Protein 4QI3 (pdb70)

Sequence (414 aa):
NNVPNTFTDPDSGITFNTWGLDEDSPQTQGGFTFGVALPSDALTTDASEFIGYLKCARNDESGWCGISLGGPMTNSLLITAWPHEDTVYTSLRFATGYAMMPDVYEGDAEITQVSSSVNSTHFSLIFRCKNCLQWSHGGSSGGASTSGGVLVLGWVQAFDDPGNPTCPEQITLQQHDNGMGIWGAQLNTDAASPSYTDWAAQATKTVTNNVPNTFTDPDSGITFNTWGLDEDSPQTQGGFTFGVALPSDALTTDASEFIGYLKCARNDESGWCGISLGGPMTNSLLITAWPHEDTVYTSLRFATGYAMMPDVYEGDAEITQVSSSVNSTHFSLIFRCKNCLQWSHGGSSGGASTSGGVLVLGWVQAFDDPGNPTCPEQQITLQQHDNGMGIWGAQLNTDAASPSYTDWAAQATKTVT

InterPro domains:
  IPR000172 Glucose-methanol-choline oxidoreductase, N-terminal [PF00732] (330-553)
  IPR000172 Glucose-methanol-choline oxidoreductase, N-terminal [PS00623] (332-355)
  IPR000254 Cellulose-binding domain [PF00734] (796-824)
  IPR000254 Cellulose-binding domain [PS00562] (800-827)
  IPR000254 Cellulose-binding domain [PS51164] (792-828)
  IPR000254 Cellulose-binding domain [SM00236] (795-828)
  IPR003953 FAD-dependent oxidoreductase 2, FAD-binding domain [PF00890] (252-292)
  IPR007867 Glucose-methanol-choline oxidoreductase, C-terminal [PF05199] (646-778)
  IPR015920 Cellobiose dehydrogenase-like, cytochrome domain [PF16010] (29-218)
  IPR015920 Cellobiose dehydrogenase-like, cytochrome domain [cd09630] (28-208)
  IPR035971 Cellulose-binding domain superfamily [SSF57180] (794-828)
  IPR036188 FAD/NAD(P)-binding domain superfamily [G3DSA:3.50.50.60] (251-782)
  IPR036188 FAD/NAD(P)-binding domain superfamily [SSF51905] (250-787)
  IPR053208 GMC Oxidoreductase Cellobiose Dehydrogenase [PTHR47190] (37-796)

Foldseek 3Di:
DQQWDWDQDVPLRAIWTKDWDDCVDPQFHLIKMKTWAFAQCQQAFFGQKIKMKIKAWADQQFKKKKKFQQFDLALTWMWIWTDDDFDIDIFTFHDNDDDDTAGFPDDWAKFFLDKGDDRTIIMTIIMTGRRAWGDGPNRTDGAGSNVQKTWMKMAMAHHHWPPNLDRNDTHDDPGDGHMGIHIRGHDSSRHDNCRVVSNVSRDGHRD/DQQWDWDAPVVLRDIWTKDWFDCPGPFFHLIKMKTWAFAQCQQAFPGQKIKMKIKFWQAQNFKKKKKFQQADLALTWMWIWTDDDFDIDIFTFHDNDDDDTAGFPDDKAKFFLDKGDDRTMIMTIIMIGRRAWGAGPRRTDGAGSNVQKTWMKMAMAHHHWQPNLDRNDTHDDDGDGGMGIHIRGHDNSRHDNCRVVSNVSRPGHRD

Nearest PDB structures (foldseek):
  4qi3-assembly1_A  TM=1.005E+00  e=3.972E-44  Thermothelomyces myriococcoides
  4qi6-assembly1_A  TM=9.965E-01  e=4.370E-38  Thermothelomyces myriococcoides
  4qi7-assembly1_A  TM=9.723E-01  e=1.217E-30  Neurospora crassa OR74A
  4qi7-assembly2_B  TM=9.683E-01  e=1.280E-28  Neurospora crassa OR74A
  6jt6-assembly1_A  TM=8.487E-01  e=1.312E-15  Coprinopsis cinerea

CATH classification: 2.60.40.1210

Structure (mmCIF, N/CA/C/O backbone):
data_4QI3
#
_entry.id   4QI3
#
_cell.length_a   49.405
_cell.length_b   56.357
_cell.length_c   73.005
_cell.angle_alpha   90.00
_cell.angle_beta   104.56
_cell.angle_gamma   90.00
#
_symmetry.space_group_name_H-M   'P 1 21 1'
#
loop_
_entity.id
_entity.type
_entity.pdbx_description
1 polymer 'Cellobiose dehydrogenase'
2 non-polymer 'PROTOPORPHYRIN IX CONTAINING FE'
3 non-polymer 2-acetamido-2-deoxy-beta-D-glucopyranose
4 non-polymer alpha-D-mannopyranose
5 non-polymer 'MAGNESIUM ION'
6 water water
#
loop_
_atom_site.group_PDB
_atom_site.id
_atom_site.type_symbol
_atom_site.label_atom_id
_atom_site.label_alt_id
_atom_site.label_comp_id
_atom_site.label_asym_id
_atom_site.label_entity_id
_atom_site.label_seq_id
_atom_site.pdbx_PDB_ins_code
_atom_site.Cartn_x
_atom_site.Cartn_y
_atom_site.Cartn_z
_atom_site.occupancy
_atom_site.B_iso_or_equiv
_atom_site.auth_seq_id
_atom_site.auth_comp_id
_atom_site.auth_asym_id
_atom_site.auth_atom_id
_atom_site.pdbx_PDB_model_num
ATOM 9 N N . ASN A 1 2 ? 11.647 39.859 10.095 1.00 21.79 2 ASN A N 1
ATOM 10 C CA . ASN A 1 2 ? 13.092 39.962 10.282 1.00 21.56 2 ASN A CA 1
ATOM 11 C C . ASN A 1 2 ? 13.457 39.475 11.673 1.00 20.80 2 ASN A C 1
ATOM 12 O O . ASN A 1 2 ? 12.717 39.745 12.617 1.00 20.28 2 ASN A O 1
ATOM 17 N N . ASN A 1 3 ? 14.561 38.734 11.807 1.00 20.68 3 ASN A N 1
ATOM 18 C CA . ASN A 1 3 ? 15.022 38.320 13.134 1.00 21.06 3 ASN A CA 1
ATOM 19 C C . ASN A 1 3 ? 15.918 39.420 13.725 1.00 22.11 3 ASN A C 1
ATOM 20 O O . ASN A 1 3 ? 15.804 39.762 14.901 1.00 21.13 3 ASN A O 1
ATOM 25 N N . VAL A 1 4 ? 16.784 39.995 12.892 1.00 22.59 4 VAL A N 1
ATOM 26 C CA . VAL A 1 4 ? 17.645 41.103 13.310 1.00 23.25 4 VAL A CA 1
ATOM 27 C C . VAL A 1 4 ? 16.765 42.340 13.428 1.00 21.82 4 VAL A C 1
ATOM 28 O O . VAL A 1 4 ? 16.057 42.697 12.471 1.00 23.65 4 VAL A O 1
ATOM 32 N N . PRO A 1 5 ? 16.785 42.999 14.602 1.00 20.00 5 PRO A N 1
ATOM 33 C CA . PRO A 1 5 ? 15.830 44.078 14.870 1.00 20.70 5 PRO A CA 1
ATOM 34 C C . PRO A 1 5 ? 16.121 45.362 14.112 1.00 21.07 5 PRO A C 1
ATOM 35 O O . PRO A 1 5 ? 17.277 45.694 13.846 1.00 23.13 5 PRO A O 1
ATOM 39 N N . ASN A 1 6 ? 15.069 46.087 13.783 1.00 21.03 6 ASN A N 1
ATOM 40 C CA . ASN A 1 6 ? 15.226 47.482 13.412 1.00 21.64 6 ASN A CA 1
ATOM 41 C C . ASN A 1 6 ? 15.137 48.311 14.688 1.00 21.87 6 ASN A C 1
ATOM 42 O O . ASN A 1 6 ? 14.818 47.770 15.747 1.00 20.01 6 ASN A O 1
ATOM 47 N N . THR A 1 7 ? 15.475 49.597 14.606 1.00 23.05 7 THR A N 1
ATOM 48 C CA . THR A 1 7 ? 15.334 50.490 15.748 1.00 24.15 7 THR A CA 1
ATOM 49 C C . THR A 1 7 ? 14.476 51.696 15.355 1.00 24.05 7 THR A C 1
ATOM 50 O O . THR A 1 7 ? 14.594 52.256 14.250 1.00 26.42 7 THR A O 1
ATOM 54 N N . PHE A 1 8 ? 13.590 52.069 16.265 1.00 24.29 8 PHE A N 1
ATOM 55 C CA . PHE A 1 8 ? 12.549 53.042 16.002 1.00 26.79 8 PHE A CA 1
ATOM 56 C C . PHE A 1 8 ? 12.372 53.921 17.234 1.00 23.57 8 PHE A C 1
ATOM 57 O O . PHE A 1 8 ? 12.330 53.398 18.332 1.00 23.49 8 PHE A O 1
ATOM 65 N N . THR A 1 9 ? 12.300 55.249 17.077 1.00 23.53 9 THR A N 1
ATOM 66 C CA . THR A 1 9 ? 11.910 56.100 18.202 1.00 21.83 9 THR A CA 1
ATOM 67 C C . THR A 1 9 ? 10.559 56.745 17.949 1.00 20.99 9 THR A C 1
ATOM 68 O O . THR A 1 9 ? 10.385 57.479 16.958 1.00 21.34 9 THR A O 1
ATOM 72 N N . ASP A 1 10 ? 9.591 56.474 18.815 1.00 20.55 10 ASP A N 1
ATOM 73 C CA . ASP A 1 10 ? 8.272 57.079 18.652 1.00 21.68 10 ASP A CA 1
ATOM 74 C C . ASP A 1 10 ? 8.388 58.563 18.988 1.00 21.43 10 ASP A C 1
ATOM 75 O O . ASP A 1 10 ? 8.806 58.897 20.097 1.00 22.49 10 ASP A O 1
ATOM 80 N N . PRO A 1 11 ? 8.006 59.451 18.048 1.00 20.82 11 PRO A N 1
ATOM 81 C CA . PRO A 1 11 ? 8.259 60.880 18.276 1.00 21.01 11 PRO A CA 1
ATOM 82 C C . PRO A 1 11 ? 7.623 61.453 19.535 1.00 23.37 11 PRO A C 1
ATOM 83 O O . PRO A 1 11 ? 8.328 62.133 20.302 1.00 23.52 11 PRO A O 1
ATOM 87 N N . ASP A 1 12 ? 6.340 61.194 19.771 1.00 25.46 12 ASP A N 1
ATOM 88 C CA . ASP A 1 12 ? 5.670 61.868 20.883 1.00 27.75 12 ASP A CA 1
ATOM 89 C C . ASP A 1 12 ? 6.110 61.361 22.253 1.00 25.37 12 ASP A C 1
ATOM 90 O O . ASP A 1 12 ? 6.323 62.148 23.166 1.00 27.35 12 ASP A O 1
ATOM 95 N N . SER A 1 13 ? 6.243 60.049 22.396 1.00 24.01 13 SER A N 1
ATOM 96 C CA . SER A 1 13 ? 6.662 59.494 23.679 1.00 22.37 13 SER A CA 1
ATOM 97 C C . SER A 1 13 ? 8.172 59.574 23.881 1.00 23.19 13 SER A C 1
ATOM 98 O O . SER A 1 13 ? 8.661 59.566 25.022 1.00 25.81 13 SER A O 1
ATOM 101 N N . GLY A 1 14 ? 8.915 59.620 22.784 1.00 21.89 14 GLY A N 1
ATOM 102 C CA . GLY A 1 14 ? 10.362 59.533 22.847 1.00 21.44 14 GLY A CA 1
ATOM 103 C C . GLY A 1 14 ? 10.877 58.127 23.172 1.00 20.47 14 GLY A C 1
ATOM 104 O O . GLY A 1 14 ? 12.058 57.966 23.482 1.00 23.36 14 GLY A O 1
ATOM 105 N N . ILE A 1 15 ? 10.016 57.103 23.063 1.00 19.66 15 ILE A N 1
ATOM 106 C CA . ILE A 1 15 ? 10.394 55.756 23.493 1.00 19.20 15 ILE A CA 1
ATOM 107 C C . ILE A 1 15 ? 11.080 55.084 22.313 1.00 20.20 15 ILE A C 1
ATOM 108 O O . ILE A 1 15 ? 10.612 55.168 21.187 1.00 21.78 15 ILE A O 1
ATOM 113 N N . THR A 1 16 ? 12.218 54.448 22.568 1.00 20.67 16 THR A N 1
ATOM 114 C CA . THR A 1 16 ? 12.948 53.747 21.523 1.00 20.79 16 THR A CA 1
ATOM 115 C C . THR A 1 16 ? 12.697 52.251 21.636 1.00 19.21 16 THR A C 1
ATOM 116 O O . THR A 1 16 ? 12.802 51.674 22.733 1.00 21.28 16 THR A O 1
ATOM 120 N N . PHE A 1 17 ? 12.341 51.638 20.508 1.00 17.95 17 PHE A N 1
ATOM 121 C CA . PHE A 1 17 ? 12.040 50.212 20.448 1.00 17.55 17 PHE A CA 1
ATOM 122 C C . PHE A 1 17 ? 12.995 49.464 19.522 1.00 18.10 17 PHE A C 1
ATOM 123 O O . PHE A 1 17 ? 13.436 50.020 18.511 1.00 19.98 17 PHE A O 1
ATOM 131 N N . ASN A 1 18 ? 13.247 48.185 19.811 1.00 17.56 18 ASN A N 1
ATOM 132 C CA . ASN A 1 18 ? 13.664 47.239 18.768 1.00 17.16 18 ASN A CA 1
ATOM 133 C C . ASN A 1 18 ? 12.372 46.771 18.114 1.00 17.36 18 ASN A C 1
ATOM 134 O O . ASN A 1 18 ? 11.405 46.495 18.824 1.00 17.90 18 ASN A O 1
ATOM 139 N N . THR A 1 19 ? 12.333 46.672 16.783 1.00 16.81 19 THR A N 1
ATOM 140 C CA . THR A 1 19 ? 11.115 46.237 16.095 1.00 16.07 19 THR A CA 1
ATOM 141 C C . THR A 1 19 ? 11.370 45.131 15.066 1.00 16.98 19 THR A C 1
ATOM 142 O O . THR A 1 19 ? 12.482 44.984 14.538 1.00 17.30 19 THR A O 1
ATOM 146 N N . TRP A 1 20 ? 10.327 44.356 14.795 1.00 15.84 20 TRP A N 1
ATOM 147 C CA . TRP A 1 20 ? 10.350 43.336 13.756 1.00 15.27 20 TRP A CA 1
ATOM 148 C C . TRP A 1 20 ? 8.985 43.362 13.117 1.00 17.03 20 TRP A C 1
ATOM 149 O O . TRP A 1 20 ? 7.992 43.741 13.743 1.00 16.65 20 TRP A O 1
ATOM 160 N N . GLY A 1 21 ? 8.923 42.966 11.860 1.00 18.27 21 GLY A N 1
ATOM 161 C CA . GLY A 1 21 ? 7.654 43.000 11.179 1.00 18.21 21 GLY A CA 1
ATOM 162 C C . GLY A 1 21 ? 7.723 42.533 9.753 1.00 18.14 21 GLY A C 1
ATOM 163 O O . GLY A 1 21 ? 8.714 41.946 9.315 1.00 18.84 21 GLY A O 1
ATOM 164 N N . LEU A 1 22 ? 6.630 42.811 9.053 1.00 17.71 22 LEU A N 1
ATOM 165 C CA . LEU A 1 22 ? 6.470 42.505 7.655 1.00 18.87 22 LEU A CA 1
ATOM 166 C C . LEU A 1 22 ? 5.996 43.776 6.960 1.00 20.23 22 LEU A C 1
ATOM 167 O O . LEU A 1 22 ? 5.104 44.466 7.476 1.00 20.47 22 LEU A O 1
ATOM 172 N N . ASP A 1 23 ? 6.576 44.074 5.794 1.00 24.22 23 ASP A N 1
ATOM 173 C CA . ASP A 1 23 ? 6.199 45.249 5.000 1.00 28.42 23 ASP A CA 1
ATOM 174 C C . ASP A 1 23 ? 4.819 45.081 4.381 1.00 29.19 23 ASP A C 1
ATOM 175 O O . ASP A 1 23 ? 4.269 43.988 4.368 1.00 27.43 23 ASP A O 1
ATOM 180 N N . GLU A 1 24 ? 4.288 46.155 3.804 1.00 33.63 24 GLU A N 1
ATOM 181 C CA . GLU A 1 24 ? 3.036 46.065 3.035 1.00 37.12 24 GLU A CA 1
ATOM 182 C C . GLU A 1 24 ? 3.165 45.258 1.734 1.00 37.55 24 GLU A C 1
ATOM 183 O O . GLU A 1 24 ? 2.160 44.874 1.126 1.00 38.57 24 GLU A O 1
ATOM 189 N N . ASP A 1 25 ? 4.391 44.992 1.299 1.00 37.76 25 ASP A N 1
ATOM 190 C CA . ASP A 1 25 ? 4.579 44.176 0.104 1.00 38.91 25 ASP A CA 1
ATOM 191 C C . ASP A 1 25 ? 4.798 42.705 0.444 1.00 36.44 25 ASP A C 1
ATOM 192 O O . ASP A 1 25 ? 4.957 41.868 -0.452 1.00 36.53 25 ASP A O 1
ATOM 197 N N . SER A 1 26 ? 4.805 42.381 1.735 1.00 32.73 26 SER A N 1
ATOM 198 C CA . SER A 1 26 ? 5.012 40.994 2.147 1.00 31.01 26 SER A CA 1
ATOM 199 C C . SER A 1 26 ? 3.841 40.102 1.769 1.00 29.78 26 SER A C 1
ATOM 200 O O . SER A 1 26 ? 2.681 40.470 1.960 1.00 29.80 26 SER A O 1
ATOM 203 N N . PRO A 1 27 ? 4.139 38.914 1.234 1.0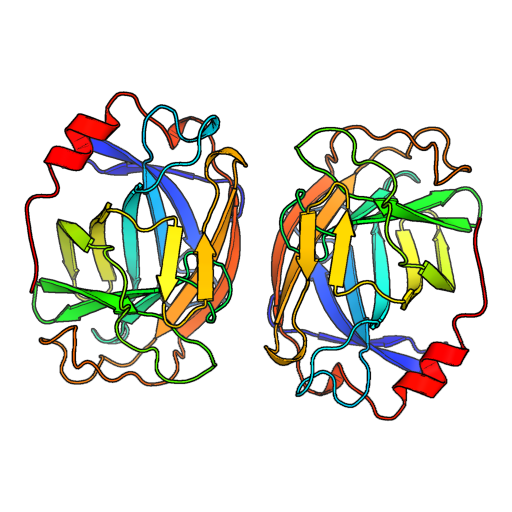0 30.19 27 PRO A N 1
ATOM 204 C CA . PRO A 1 27 ? 3.055 37.980 0.913 1.00 29.33 27 PRO A CA 1
ATOM 205 C C . PRO A 1 27 ? 2.509 37.259 2.147 1.00 27.93 27 PRO A C 1
ATOM 206 O O . PRO A 1 27 ? 1.490 36.564 2.057 1.00 28.71 27 PRO A O 1
ATOM 210 N N . GLN A 1 28 ? 3.163 37.442 3.291 1.00 24.59 28 GLN A N 1
ATOM 211 C CA . GLN A 1 28 ? 2.791 36.725 4.509 1.00 24.17 28 GLN A CA 1
ATOM 212 C C . GLN A 1 28 ? 1.573 37.304 5.228 1.00 20.81 28 GLN A C 1
ATOM 213 O O . GLN A 1 28 ? 0.920 36.611 6.002 1.00 21.16 28 GLN A O 1
ATOM 219 N N . THR A 1 29 ? 1.272 38.573 4.987 1.00 19.02 29 THR A N 1
ATOM 220 C CA . THR A 1 29 ? 0.103 39.189 5.600 1.00 16.59 29 THR A CA 1
ATOM 221 C C . THR A 1 29 ? -0.313 40.376 4.723 1.00 17.88 29 THR A C 1
ATOM 222 O O . THR A 1 29 ? 0.494 40.889 3.946 1.00 23.61 29 THR A O 1
ATOM 226 N N . GLN A 1 30 ? -1.581 40.770 4.820 1.00 15.09 30 GLN A N 1
ATOM 227 C CA . GLN A 1 30 ? -2.088 41.911 4.074 1.00 17.39 30 GLN A CA 1
ATOM 228 C C . GLN A 1 30 ? -2.055 43.159 4.961 1.00 19.04 30 GLN A C 1
ATOM 229 O O . GLN A 1 30 ? -2.618 43.160 6.061 1.00 19.32 30 GLN A O 1
ATOM 235 N N . GLY A 1 31 ? -1.378 44.204 4.478 1.00 19.06 31 GLY A N 1
ATOM 236 C CA . GLY A 1 31 ? -1.335 45.505 5.134 1.00 19.56 31 GLY A CA 1
ATOM 237 C C . GLY A 1 31 ? -0.145 45.724 6.063 1.00 20.49 31 GLY A C 1
ATOM 238 O O . GLY A 1 31 ? -0.051 46.760 6.725 1.00 22.31 31 GLY A O 1
ATOM 239 N N . GLY A 1 32 ? 0.760 44.754 6.132 1.00 19.54 32 GLY A N 1
ATOM 240 C CA . GLY A 1 32 ? 1.904 44.874 7.028 1.00 19.95 32 GLY A CA 1
ATOM 241 C C . GLY A 1 32 ? 1.580 44.598 8.475 1.00 17.53 32 GLY A C 1
ATOM 242 O O . GLY A 1 32 ? 0.408 44.572 8.891 1.00 17.25 32 GLY A O 1
ATOM 243 N N . PHE A 1 33 ? 2.634 44.362 9.240 1.00 16.50 33 PHE A N 1
ATOM 244 C CA . PHE A 1 33 ? 2.519 44.188 10.667 1.00 16.24 33 PHE A CA 1
ATOM 245 C C . PHE A 1 33 ? 3.834 44.602 11.303 1.00 15.69 33 PHE A C 1
ATOM 246 O O . PHE A 1 33 ? 4.899 44.342 10.744 1.00 16.58 33 PHE A O 1
ATOM 254 N N . THR A 1 34 ? 3.768 45.273 12.451 1.00 16.22 34 THR A N 1
ATOM 255 C CA . THR A 1 34 ? 4.988 45.591 13.189 1.00 16.81 34 THR A CA 1
ATOM 256 C C . THR A 1 34 ? 4.787 45.406 14.676 1.00 16.54 34 THR A C 1
ATOM 257 O O . THR A 1 34 ? 3.755 45.791 15.226 1.00 16.68 34 THR A O 1
ATOM 261 N N . PHE A 1 35 ? 5.778 44.794 15.316 1.00 14.78 35 PHE A N 1
ATOM 262 C CA . PHE A 1 35 ? 5.801 44.691 16.771 1.00 14.99 35 PHE A CA 1
ATOM 263 C C . PHE A 1 35 ? 7.146 45.168 17.292 1.00 13.16 35 PHE A C 1
ATOM 264 O O . PHE A 1 35 ? 8.192 44.891 16.693 1.00 15.02 35 PHE A O 1
ATOM 272 N N . GLY A 1 36 ? 7.137 45.888 18.406 1.00 15.12 36 GLY A N 1
ATOM 273 C CA . GLY A 1 36 ? 8.394 46.325 18.977 1.00 17.19 36 GLY A CA 1
ATOM 274 C C . GLY A 1 36 ? 8.378 46.279 20.488 1.00 15.64 36 GLY A C 1
ATOM 275 O O . GLY A 1 36 ? 7.320 46.274 21.120 1.00 16.51 36 GLY A O 1
ATOM 276 N N . VAL A 1 37 ? 9.563 46.253 21.079 1.00 14.87 37 VAL A N 1
ATOM 277 C CA . VAL A 1 37 ? 9.684 46.301 22.551 1.00 14.99 37 VAL A CA 1
ATOM 278 C C . VAL A 1 37 ? 10.738 47.306 23.014 1.00 15.53 37 VAL A C 1
ATOM 279 O O . VAL A 1 37 ? 11.734 47.533 22.334 1.00 16.65 37 VAL A O 1
ATOM 283 N N . ALA A 1 38 ? 10.472 47.904 24.176 1.00 16.00 38 ALA A N 1
ATOM 284 C CA . ALA A 1 38 ? 11.469 48.623 24.973 1.00 16.61 38 ALA A CA 1
ATOM 285 C C . ALA A 1 38 ? 11.501 47.935 26.324 1.00 17.99 38 ALA A C 1
ATOM 286 O O . ALA A 1 38 ? 10.442 47.590 26.878 1.00 18.97 38 ALA A O 1
ATOM 288 N N . LEU A 1 39 ? 12.710 47.745 26.864 1.00 17.82 39 LEU A N 1
ATOM 289 C CA . LEU A 1 39 ? 12.905 46.901 28.041 1.00 17.93 39 LEU A CA 1
ATOM 290 C C . LEU A 1 39 ? 13.610 47.624 29.175 1.00 19.57 39 LEU A C 1
ATOM 291 O O . LEU A 1 39 ? 14.339 48.581 28.959 1.00 20.81 39 LEU A O 1
ATOM 296 N N . PRO A 1 40 ? 13.443 47.116 30.402 1.00 20.27 40 PRO A N 1
ATOM 297 C CA . PRO A 1 40 ? 14.219 47.649 31.532 1.00 19.68 40 PRO A CA 1
ATOM 298 C C . PRO A 1 40 ? 15.719 47.669 31.237 1.00 20.59 40 PRO A C 1
ATOM 299 O O . PRO A 1 40 ? 16.215 46.854 30.454 1.00 21.04 40 PRO A O 1
ATOM 303 N N . SER A 1 41 ? 16.430 48.602 31.874 1.00 21.64 41 SER A N 1
ATOM 304 C CA . SER A 1 41 ? 17.797 48.918 31.492 1.00 23.40 41 SER A CA 1
ATOM 305 C C . SER A 1 41 ? 18.740 47.727 31.530 1.00 25.25 41 SER A C 1
ATOM 306 O O . SER A 1 41 ? 19.691 47.658 30.755 1.00 27.08 41 SER A O 1
ATOM 309 N N . ASP A 1 42 ? 18.482 46.795 32.436 1.00 25.58 42 ASP A N 1
ATOM 310 C CA . ASP A 1 42 ? 19.363 45.644 32.580 1.00 25.37 42 ASP A CA 1
ATOM 311 C C . ASP A 1 42 ? 18.842 44.379 31.936 1.00 24.53 42 ASP A C 1
ATOM 312 O O . ASP A 1 42 ? 19.353 43.293 32.213 1.00 24.49 42 ASP A O 1
ATOM 317 N N . ALA A 1 43 ? 17.837 44.513 31.069 1.00 23.07 43 ALA A N 1
ATOM 318 C CA . ALA A 1 43 ? 17.149 43.344 30.529 1.00 21.95 43 ALA A CA 1
ATOM 319 C C . ALA A 1 43 ? 18.028 42.364 29.774 1.00 24.02 43 ALA A C 1
ATOM 320 O O . ALA A 1 43 ? 17.666 41.201 29.657 1.00 23.70 43 ALA A O 1
ATOM 322 N N . LEU A 1 44 ? 19.163 42.797 29.242 1.00 24.04 44 LEU A N 1
ATOM 323 C CA . LEU A 1 44 ? 19.974 41.880 28.436 1.00 26.48 44 LEU A CA 1
ATOM 324 C C . LEU A 1 44 ? 20.895 41.037 29.306 1.00 28.18 44 LEU A C 1
ATOM 325 O O . LEU A 1 44 ? 21.509 40.084 28.830 1.00 30.81 44 LEU A O 1
ATOM 330 N N . THR A 1 45 ? 20.961 41.384 30.586 1.00 27.92 45 THR A N 1
ATOM 331 C CA . THR A 1 45 ? 21.794 40.658 31.558 1.00 29.89 45 THR A CA 1
ATOM 332 C C . THR A 1 45 ? 20.934 39.890 32.569 1.00 28.73 45 THR A C 1
ATOM 333 O O . THR A 1 45 ? 21.317 38.815 33.035 1.00 29.07 45 THR A O 1
ATOM 337 N N . THR A 1 46 ? 19.771 40.450 32.895 1.00 28.54 46 THR A N 1
ATOM 338 C CA . THR A 1 46 ? 18.834 39.883 33.858 1.00 28.49 46 THR A CA 1
ATOM 339 C C . THR A 1 46 ? 17.415 39.883 33.282 1.00 27.22 46 THR A C 1
ATOM 340 O O . THR A 1 46 ? 16.962 40.896 32.755 1.00 27.19 46 THR A O 1
ATOM 344 N N . ASP A 1 47 ? 16.719 38.753 33.387 1.00 26.09 47 ASP A N 1
ATOM 345 C CA . ASP A 1 47 ? 15.395 38.605 32.769 1.00 23.75 47 ASP A CA 1
ATOM 346 C C . ASP A 1 47 ? 14.415 39.622 33.325 1.00 24.56 47 ASP A C 1
ATOM 347 O O . ASP A 1 47 ? 14.244 39.721 34.544 1.00 27.52 47 ASP A O 1
ATOM 352 N N . ALA A 1 48 ? 13.782 40.380 32.428 1.00 21.90 48 ALA A N 1
ATOM 353 C CA . ALA A 1 48 ? 12.747 41.325 32.810 1.00 21.58 48 ALA A CA 1
ATOM 354 C C . ALA A 1 48 ? 11.422 40.620 33.049 1.00 19.69 48 ALA A C 1
ATOM 355 O O . ALA A 1 48 ? 11.182 39.540 32.520 1.00 20.37 48 ALA A O 1
ATOM 357 N N . SER A 1 49 ? 10.538 41.264 33.797 1.00 20.72 49 SER A N 1
ATOM 358 C CA . SER A 1 49 ? 9.172 40.782 33.971 1.00 21.27 49 SER A CA 1
ATOM 359 C C . SER A 1 49 ? 8.181 41.571 33.104 1.00 20.32 49 SER A C 1
ATOM 360 O O . SER A 1 49 ? 7.036 41.157 32.942 1.00 21.08 49 SER A O 1
ATOM 363 N N . GLU A 1 50 ? 8.611 42.708 32.563 1.00 20.50 50 GLU A N 1
ATOM 364 C CA . GLU A 1 50 ? 7.719 43.590 31.808 1.00 20.99 50 GLU A CA 1
ATOM 365 C C . GLU A 1 50 ? 8.437 44.255 30.665 1.00 19.66 50 GLU A C 1
ATOM 366 O O . GLU A 1 50 ? 9.669 44.225 30.562 1.00 20.50 50 GLU A O 1
ATOM 372 N N . PHE A 1 51 ? 7.639 44.851 29.782 1.00 18.86 51 PHE A N 1
ATOM 373 C CA . PHE A 1 51 ? 8.162 45.614 28.662 1.00 17.18 51 PHE A CA 1
ATOM 374 C C . PHE A 1 51 ? 7.151 46.673 28.254 1.00 16.66 51 PHE A C 1
ATOM 375 O O . PHE A 1 51 ? 5.999 46.638 28.679 1.00 18.19 51 PHE A O 1
ATOM 383 N N . ILE A 1 52 ? 7.597 47.619 27.439 1.00 15.64 52 ILE A N 1
ATOM 384 C CA . ILE A 1 52 ? 6.693 48.537 26.765 1.00 15.60 52 ILE A CA 1
ATOM 385 C C . ILE A 1 52 ? 6.638 48.060 25.336 1.00 15.75 52 ILE A C 1
ATOM 386 O O . ILE A 1 52 ? 7.673 47.897 24.686 1.00 17.77 52 ILE A O 1
ATOM 391 N N . GLY A 1 53 ? 5.427 47.797 24.860 1.00 15.91 53 GLY A N 1
ATOM 392 C CA . GLY A 1 53 ? 5.253 47.299 23.504 1.00 16.46 53 GLY A CA 1
ATOM 393 C C . GLY A 1 53 ? 4.731 48.324 22.498 1.00 16.82 53 GLY A C 1
ATOM 394 O O . GLY A 1 53 ? 4.101 49.318 22.859 1.00 16.05 53 GLY A O 1
ATOM 395 N N . TYR A 1 54 ? 5.013 48.056 21.230 1.00 17.24 54 TYR A N 1
ATOM 396 C CA . TYR A 1 54 ? 4.512 48.837 20.095 1.00 16.57 54 TYR A CA 1
ATOM 397 C C . TYR A 1 54 ? 3.894 47.852 19.148 1.00 16.32 54 TYR A C 1
ATOM 398 O O . TYR A 1 54 ? 4.513 46.825 18.824 1.00 16.90 54 TYR A O 1
ATOM 407 N N . LEU A 1 55 ? 2.665 48.141 18.714 1.00 16.54 55 LEU A N 1
ATOM 408 C CA . LEU A 1 55 ? 1.974 47.321 17.719 1.00 16.87 55 LEU A CA 1
ATOM 409 C C . LEU A 1 55 ? 1.469 48.224 16.633 1.00 16.91 55 LEU A C 1
ATOM 410 O O . LEU A 1 55 ? 0.864 49.255 16.909 1.00 19.73 55 LEU A O 1
ATOM 415 N N . LYS A 1 56 ? 1.727 47.833 15.392 1.00 17.86 56 LYS A N 1
ATOM 416 C CA . LYS A 1 56 ? 1.064 48.472 14.268 1.00 18.30 56 LYS A CA 1
ATOM 417 C C . LYS A 1 56 ? 0.411 47.365 13.454 1.00 18.11 56 LYS A C 1
ATOM 418 O O . LYS A 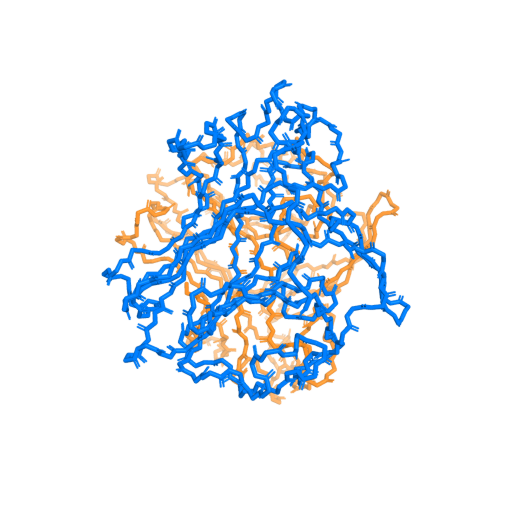1 56 ? 1.100 46.508 12.909 1.00 19.18 56 LYS A O 1
ATOM 424 N N . CYS A 1 57 ? -0.916 47.392 13.383 1.00 17.67 57 CYS A N 1
ATOM 425 C CA . CYS A 1 57 ? -1.669 46.314 12.754 1.00 17.43 57 CYS A CA 1
ATOM 426 C C . CYS A 1 57 ? -2.575 46.825 11.648 1.00 17.74 57 CYS A C 1
ATOM 427 O O . CYS A 1 57 ? -3.016 47.986 11.675 1.00 18.40 57 CYS A O 1
ATOM 430 N N . ALA A 1 58 ? -2.882 45.929 10.705 1.00 18.15 58 ALA A N 1
ATOM 431 C CA . ALA A 1 58 ? -3.614 46.281 9.489 1.00 18.23 58 ALA A CA 1
ATOM 432 C C . ALA A 1 58 ? -5.119 46.221 9.696 1.00 19.47 58 ALA A C 1
ATOM 433 O O . ALA A 1 58 ? -5.610 45.536 10.582 1.00 22.51 58 ALA A O 1
ATOM 435 N N . ARG A 1 59 ? -5.855 46.963 8.871 1.00 17.71 59 ARG A N 1
ATOM 436 C CA . ARG A 1 59 ? -7.307 46.845 8.818 1.00 18.98 59 ARG A CA 1
ATOM 437 C C . ARG A 1 59 ? -7.690 46.487 7.390 1.00 20.27 59 ARG A C 1
ATOM 438 O O . ARG A 1 59 ? -7.026 46.908 6.442 1.00 22.94 59 ARG A O 1
ATOM 446 N N . ASN A 1 60 ? -8.760 45.706 7.260 1.00 18.92 60 ASN A N 1
ATOM 447 C CA . ASN A 1 60 ? -9.285 45.263 5.967 1.00 18.95 60 ASN A CA 1
ATOM 448 C C . ASN A 1 60 ? -10.690 45.825 5.852 1.00 20.56 60 ASN A C 1
ATOM 449 O O . ASN A 1 60 ? -11.596 45.404 6.580 1.00 21.68 60 ASN A O 1
ATOM 454 N N . ASP A 1 61 ? -10.870 46.794 4.956 1.00 22.27 61 ASP A N 1
ATOM 455 C CA . ASP A 1 61 ? -12.081 47.613 4.961 1.00 26.53 61 ASP A CA 1
ATOM 456 C C . ASP A 1 61 ? -12.498 47.990 6.389 1.00 26.53 61 ASP A C 1
ATOM 457 O O . ASP A 1 61 ? -13.643 47.771 6.788 1.00 26.14 61 ASP A O 1
ATOM 462 N N . GLU A 1 62 ? -11.544 48.536 7.144 1.00 25.68 62 GLU A N 1
ATOM 463 C CA . GLU A 1 62 ? -11.750 49.019 8.527 1.00 26.66 62 GLU A CA 1
ATOM 464 C C . GLU A 1 62 ? -12.182 47.954 9.541 1.00 25.83 62 GLU A C 1
ATOM 465 O O . GLU A 1 62 ? -12.801 48.283 10.563 1.00 24.76 62 GLU A O 1
ATOM 471 N N . SER A 1 63 ? -11.860 46.687 9.252 1.00 23.88 63 SER A N 1
ATOM 472 C CA . SER A 1 63 ? -12.098 45.590 10.184 1.00 23.60 63 SER A CA 1
ATOM 473 C C . SER A 1 63 ? -10.831 44.773 10.409 1.00 22.63 63 SER A C 1
ATOM 474 O O . SER A 1 63 ? -9.912 44.762 9.577 1.00 23.77 63 SER A O 1
ATOM 477 N N . GLY A 1 64 ? -10.768 44.102 11.554 1.00 22.43 64 GLY A N 1
ATOM 478 C CA . GLY A 1 64 ? -9.711 43.148 11.792 1.00 21.27 64 GLY A CA 1
ATOM 479 C C . GLY A 1 64 ? -9.110 43.290 13.172 1.00 20.71 64 GLY A C 1
ATOM 480 O O . GLY A 1 64 ? -9.356 44.272 13.874 1.00 23.32 64 GLY A O 1
ATOM 481 N N . TRP A 1 65 ? -8.309 42.300 13.552 1.00 17.91 65 TRP A N 1
ATOM 482 C CA . TRP A 1 65 ? -7.587 42.320 14.823 1.00 17.70 65 TRP A CA 1
ATOM 483 C C . TRP A 1 65 ? -6.218 41.696 14.627 1.00 16.95 65 TRP A C 1
ATOM 484 O O . TRP A 1 65 ? -5.957 41.044 13.620 1.00 16.83 65 TRP A O 1
ATOM 495 N N . CYS A 1 66 ? -5.335 41.892 15.600 1.00 16.77 66 CYS A N 1
ATOM 496 C CA . CYS A 1 66 ? -4.011 41.280 15.536 1.00 15.77 66 CYS A CA 1
ATOM 497 C C . CYS A 1 66 ? -3.599 40.763 16.908 1.00 16.04 66 CYS A C 1
ATOM 498 O O . CYS A 1 66 ? -4.226 41.072 17.922 1.00 18.83 66 CYS A O 1
ATOM 501 N N . GLY A 1 67 ? -2.572 39.924 16.931 1.00 16.90 67 GLY A N 1
ATOM 502 C CA . GLY A 1 67 ? -2.211 39.259 18.167 1.00 17.14 67 GLY A CA 1
ATOM 503 C C . GLY A 1 67 ? -0.752 38.912 18.204 1.00 16.37 67 GLY A C 1
ATOM 504 O O . GLY A 1 67 ? -0.145 38.648 17.172 1.00 16.06 67 GLY A O 1
ATOM 505 N N . ILE A 1 68 ? -0.207 38.879 19.425 1.00 15.80 68 ILE A N 1
ATOM 506 C CA . ILE A 1 68 ? 1.146 38.407 19.674 1.00 15.69 68 ILE A CA 1
ATOM 507 C C . ILE A 1 68 ? 1.106 37.292 20.714 1.00 16.48 68 ILE A C 1
ATOM 508 O O . ILE A 1 68 ? 0.379 37.382 21.714 1.00 16.52 68 ILE A O 1
ATOM 513 N N . SER A 1 69 ? 1.862 36.226 20.459 1.00 15.91 69 SER A N 1
ATOM 514 C CA . SER A 1 69 ? 2.129 35.215 21.469 1.00 16.13 69 SER A CA 1
ATOM 515 C C . SER A 1 69 ? 3.502 35.496 22.032 1.00 16.96 69 SER A C 1
ATOM 516 O O . SER A 1 69 ? 4.493 35.529 21.289 1.00 18.28 69 SER A O 1
ATOM 519 N N . LEU A 1 70 ? 3.568 35.686 23.342 1.00 16.97 70 LEU A N 1
ATOM 520 C CA . LEU A 1 70 ? 4.827 35.954 24.013 1.00 17.44 70 LEU A CA 1
ATOM 521 C C . LEU A 1 70 ? 5.712 34.717 24.199 1.00 19.04 70 LEU A C 1
ATOM 522 O O . LEU A 1 70 ? 6.855 34.833 24.599 1.00 20.06 70 LEU A O 1
ATOM 527 N N . GLY A 1 71 ? 5.160 33.537 23.947 1.00 19.80 71 GLY A N 1
ATOM 528 C CA . GLY A 1 71 ? 5.925 32.306 24.005 1.00 20.85 71 GLY A CA 1
ATOM 529 C C . GLY A 1 71 ? 6.315 31.669 22.688 1.00 20.85 71 GLY A C 1
ATOM 530 O O . GLY A 1 71 ? 7.167 30.806 22.650 1.00 23.96 71 GLY A O 1
ATOM 531 N N . GLY A 1 72 ? 5.697 32.112 21.601 1.00 18.70 72 GLY A N 1
ATOM 532 C CA . GLY A 1 72 ? 5.942 31.531 20.296 1.00 18.47 72 GLY A CA 1
ATOM 533 C C . GLY A 1 72 ? 4.669 30.910 19.737 1.00 18.81 72 GLY A C 1
ATOM 534 O O . GLY A 1 72 ? 3.952 31.533 18.975 1.00 19.92 72 GLY A O 1
ATOM 535 N N . PRO A 1 73 ? 4.384 29.682 20.139 1.00 18.18 73 PRO A N 1
ATOM 536 C CA . PRO A 1 73 ? 3.181 28.996 19.671 1.00 18.20 73 PRO A CA 1
ATOM 537 C C . PRO A 1 73 ? 1.950 29.594 20.278 1.00 18.24 73 PRO A C 1
ATOM 538 O O . PRO A 1 73 ? 1.992 30.326 21.245 1.00 19.48 73 PRO A O 1
ATOM 542 N N . MET A 1 74 ? 0.824 29.304 19.658 1.00 18.15 74 MET A N 1
ATOM 543 C CA . MET A 1 74 ? -0.429 29.765 20.163 1.00 18.79 74 MET A CA 1
ATOM 544 C C . MET A 1 74 ? -0.705 29.306 21.601 1.00 19.18 74 MET A C 1
ATOM 545 O O . MET A 1 74 ? -1.365 29.943 22.326 1.00 19.36 74 MET A O 1
ATOM 550 N N . THR A 1 75 ? -0.217 28.121 21.915 1.00 20.09 75 THR A N 1
ATOM 551 C CA . THR A 1 75 ? -0.533 27.474 23.177 1.00 21.27 75 THR A CA 1
ATOM 552 C C . THR A 1 75 ? 0.500 27.671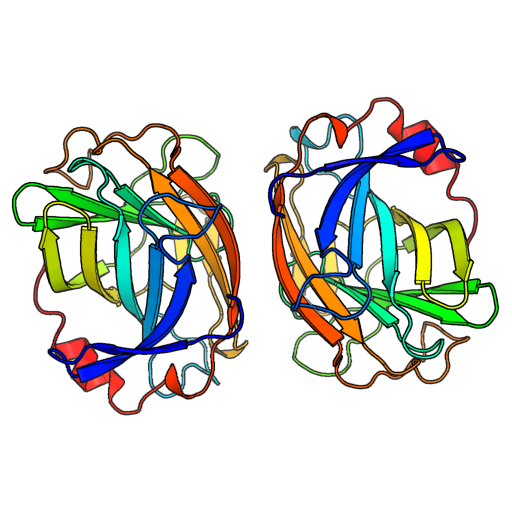 24.279 1.00 22.75 75 THR A C 1
ATOM 553 O O . THR A 1 75 ? 1.683 27.886 24.018 1.00 22.48 75 THR A O 1
ATOM 557 N N . ASN A 1 76 ? 0.017 27.591 25.513 1.00 23.94 76 ASN A N 1
ATOM 558 C CA . ASN A 1 76 ? 0.866 27.637 26.712 1.00 25.40 76 ASN A CA 1
ATOM 559 C C . ASN A 1 76 ? 1.709 28.898 26.814 1.00 25.07 76 ASN A C 1
ATOM 560 O O . ASN A 1 76 ? 2.787 28.900 27.406 1.00 26.92 76 ASN A O 1
ATOM 565 N N . SER A 1 77 ? 1.187 29.976 26.241 1.00 23.73 77 SER A N 1
ATOM 566 C CA . SER A 1 77 ? 1.886 31.269 26.185 1.00 22.51 77 SER A CA 1
ATOM 567 C C . SER A 1 77 ? 0.931 32.421 26.496 1.00 21.29 77 SER A C 1
ATOM 568 O O . SER A 1 77 ? -0.239 32.403 26.090 1.00 20.75 77 SER A O 1
ATOM 571 N N . LEU A 1 78 ? 1.418 33.451 27.181 1.00 20.95 78 LEU A N 1
ATOM 572 C CA . LEU A 1 78 ? 0.609 34.645 27.339 1.00 18.66 78 LEU A CA 1
ATOM 573 C C . LEU A 1 78 ? 0.374 35.287 25.959 1.00 18.94 78 LEU A C 1
ATOM 574 O O . LEU A 1 78 ? 1.325 35.523 25.196 1.00 19.63 78 LEU A O 1
ATOM 579 N N . LEU A 1 79 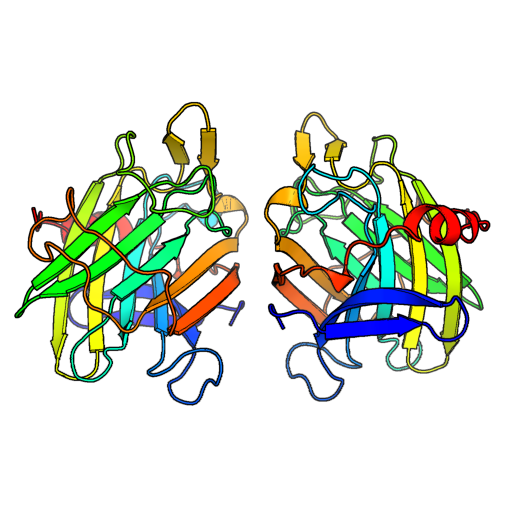? -0.894 35.542 25.645 1.00 18.36 79 LEU A N 1
ATOM 580 C CA . LEU A 1 79 ? -1.291 36.092 24.346 1.00 17.39 79 LEU A CA 1
ATOM 581 C C . LEU A 1 79 ? -1.809 37.510 24.522 1.00 18.25 79 LEU A C 1
ATOM 582 O O . LEU A 1 79 ? -2.538 37.787 25.462 1.00 20.01 79 LEU A O 1
ATOM 587 N N . ILE A 1 80 ? -1.430 38.404 23.616 1.00 18.09 80 ILE A N 1
ATOM 588 C CA . ILE A 1 80 ? -1.970 39.762 23.591 1.00 16.53 80 ILE A CA 1
ATOM 589 C C . ILE A 1 80 ? -2.793 39.899 22.331 1.00 17.94 80 ILE A C 1
ATOM 590 O O . ILE A 1 80 ? -2.279 39.732 21.227 1.00 17.66 80 ILE A O 1
ATOM 595 N N . THR A 1 81 ? -4.074 40.192 22.512 1.00 18.14 81 THR A N 1
ATOM 596 C CA . THR A 1 81 ? -4.979 40.448 21.396 1.00 18.74 81 THR A CA 1
ATOM 597 C C . THR A 1 81 ? -5.285 41.942 21.353 1.00 17.23 81 THR A C 1
ATOM 598 O O . THR A 1 81 ? -5.460 42.552 22.392 1.00 19.07 81 THR A O 1
ATOM 602 N N . ALA A 1 82 ? -5.331 42.544 20.169 1.00 18.33 82 ALA A N 1
ATOM 603 C CA . ALA A 1 82 ? -5.590 43.988 20.053 1.00 18.96 82 ALA A CA 1
ATOM 604 C C . ALA A 1 82 ? -6.479 44.296 18.847 1.00 18.91 82 ALA A C 1
ATOM 605 O O . ALA A 1 82 ? -6.377 43.654 17.790 1.00 19.20 82 ALA A O 1
ATOM 607 N N . TRP A 1 83 ? -7.357 45.282 19.005 1.00 20.19 83 TRP A N 1
ATOM 608 C CA . TRP A 1 83 ? -8.294 45.632 17.934 1.00 19.79 83 TRP A CA 1
ATOM 609 C C . TRP A 1 83 ? -8.862 47.020 18.211 1.00 21.58 83 TRP A C 1
ATOM 610 O O . TRP A 1 83 ? -8.911 47.452 19.360 1.00 21.04 83 TRP A O 1
ATOM 621 N N . PRO A 1 84 ? -9.259 47.738 17.156 1.00 22.38 84 PRO A N 1
ATOM 622 C CA . PRO A 1 84 ? -9.848 49.064 17.330 1.00 23.39 84 PRO A CA 1
ATOM 623 C C . PRO A 1 84 ? -11.368 49.019 17.244 1.00 24.59 84 PRO A C 1
ATOM 624 O O . PRO A 1 84 ? -11.951 48.161 16.567 1.00 25.35 84 PRO A O 1
ATOM 628 N N . HIS A 1 85 ? -12.007 49.934 17.954 1.00 26.94 85 HIS A N 1
ATOM 629 C CA . HIS A 1 85 ? -13.430 50.149 17.792 1.00 30.19 85 HIS A CA 1
ATOM 630 C C . HIS A 1 85 ? -13.624 51.630 17.967 1.00 31.27 85 HIS A C 1
ATOM 631 O O . HIS A 1 85 ? -13.227 52.181 18.988 1.00 30.61 85 HIS A O 1
ATOM 638 N N . GLU A 1 86 ? -14.224 52.266 16.963 1.00 33.33 86 GLU A N 1
ATOM 639 C CA . GLU A 1 86 ? -14.254 53.721 16.862 1.00 37.22 86 GLU A CA 1
ATOM 640 C C . GLU A 1 86 ? -12.837 54.278 16.917 1.00 35.78 86 GLU A C 1
ATOM 641 O O . GLU A 1 86 ? -12.016 53.966 16.056 1.00 37.47 86 GLU A O 1
ATOM 647 N N . ASP A 1 87 ? -12.542 55.087 17.927 1.00 34.49 87 ASP A N 1
ATOM 648 C CA . ASP A 1 87 ? -11.220 55.689 18.025 1.00 32.72 87 ASP A CA 1
ATOM 649 C C . ASP A 1 87 ? -10.432 55.144 19.210 1.00 29.61 87 ASP A C 1
ATOM 650 O O . ASP A 1 87 ? -9.467 55.757 19.647 1.00 31.46 87 ASP A O 1
ATOM 655 N N . THR A 1 88 ? -10.839 53.979 19.704 1.00 26.49 88 THR A N 1
ATOM 656 C CA . THR A 1 88 ? -10.177 53.342 20.841 1.00 26.85 88 THR A CA 1
ATOM 657 C C . THR A 1 88 ? -9.524 52.031 20.410 1.00 25.22 88 THR A C 1
ATOM 658 O O . THR A 1 88 ? -10.086 51.287 19.606 1.00 25.80 88 THR A O 1
ATOM 662 N N . VAL A 1 89 ? -8.327 51.764 20.930 1.00 24.00 89 VAL A N 1
ATOM 663 C CA . VAL A 1 89 ? -7.718 50.448 20.781 1.00 21.93 89 VAL A CA 1
ATOM 664 C C . VAL A 1 89 ? -7.864 49.670 22.076 1.00 22.76 89 VAL A C 1
ATOM 665 O O . VAL A 1 89 ? -7.498 50.151 23.153 1.00 23.68 89 VAL A O 1
ATOM 669 N N . TYR A 1 90 ? -8.421 48.469 21.961 1.00 22.12 90 TYR A N 1
ATOM 670 C CA . TYR A 1 90 ? -8.579 47.587 23.112 1.00 21.53 90 TYR A CA 1
ATOM 671 C C . TYR A 1 90 ? -7.563 46.472 23.068 1.00 21.16 90 TYR A C 1
ATOM 672 O O . TYR A 1 90 ? -7.072 46.109 22.000 1.00 20.68 90 TYR A O 1
ATOM 681 N N . THR A 1 91 ? -7.242 45.933 24.240 1.00 21.43 91 THR A N 1
ATOM 682 C CA . THR A 1 91 ? -6.469 44.699 24.316 1.00 20.41 91 THR A CA 1
ATOM 683 C C . THR A 1 91 ? -7.153 43.686 25.221 1.00 19.93 91 THR A C 1
ATOM 684 O O . THR A 1 91 ? -7.967 44.050 26.087 1.00 21.20 91 THR A O 1
ATOM 688 N N . SER A 1 92 ? -6.809 42.413 25.033 1.00 19.78 92 SER A N 1
ATOM 689 C CA . SER A 1 92 ? -7.227 41.362 25.945 1.00 19.80 92 SER A CA 1
ATOM 690 C C . SER A 1 92 ? -6.067 40.413 26.124 1.00 19.82 92 SER A C 1
ATOM 691 O O . SER A 1 92 ? -5.485 39.968 25.140 1.00 20.49 92 SER A O 1
ATOM 694 N N . LEU A 1 93 ? -5.714 40.130 27.380 1.00 20.56 93 LEU A N 1
ATOM 695 C CA . LEU A 1 93 ? -4.696 39.144 27.701 1.00 21.11 93 LEU A CA 1
ATOM 696 C C . LEU A 1 93 ? -5.344 37.761 27.734 1.00 22.29 93 LEU A C 1
ATOM 697 O O . LEU A 1 93 ? -6.318 37.527 28.454 1.00 23.59 93 LEU A O 1
ATOM 702 N N . ARG A 1 94 ? -4.793 36.839 26.961 1.00 22.63 94 ARG A N 1
ATOM 703 C CA . ARG A 1 94 ? -5.469 35.574 26.699 1.00 22.55 94 ARG A CA 1
ATOM 704 C C . ARG A 1 94 ? -4.503 34.413 26.890 1.00 22.65 94 ARG A C 1
ATOM 705 O O . ARG A 1 94 ? -3.296 34.617 26.967 1.00 21.85 94 ARG A O 1
ATOM 713 N N . PHE A 1 95 ? -5.031 33.197 26.968 1.00 22.62 95 PHE A N 1
ATOM 714 C CA . PHE A 1 95 ? -4.184 32.023 27.164 1.00 23.45 95 PHE A CA 1
ATOM 715 C C . PHE A 1 95 ? -4.915 30.809 26.608 1.00 23.50 95 PHE A C 1
ATOM 716 O O . PHE A 1 95 ? -6.115 30.648 26.821 1.00 24.48 95 PHE A O 1
ATOM 724 N N . ALA A 1 96 ? -4.202 29.969 25.872 1.00 22.38 96 ALA A N 1
ATOM 725 C CA . ALA A 1 96 ? -4.836 28.809 25.241 1.00 24.38 96 ALA A CA 1
ATOM 726 C C . ALA A 1 96 ? -4.061 27.539 25.555 1.00 25.16 96 ALA A C 1
ATOM 727 O O . ALA A 1 96 ? -2.847 27.490 25.397 1.00 26.84 96 ALA A O 1
ATOM 729 N N . THR A 1 97 ? -4.770 26.508 26.002 1.00 28.51 97 THR A N 1
ATOM 730 C CA . THR A 1 97 ? -4.148 25.221 26.265 1.00 31.43 97 THR A CA 1
ATOM 731 C C . THR A 1 97 ? -4.213 24.350 25.012 1.00 31.91 97 THR A C 1
ATOM 732 O O . THR A 1 97 ? -3.516 23.336 24.909 1.00 33.11 97 THR A O 1
ATOM 736 N N . GLY A 1 98 ? -5.042 24.773 24.056 1.00 30.14 98 GLY A N 1
ATOM 737 C CA . GLY A 1 98 ? -5.196 24.092 22.784 1.00 28.45 98 GLY A CA 1
ATOM 738 C C . GLY A 1 98 ? -5.534 25.048 21.649 1.00 25.83 98 GLY A C 1
ATOM 739 O O . GLY A 1 98 ? -5.561 26.266 21.835 1.00 26.66 98 GLY A O 1
ATOM 740 N N . TYR A 1 99 ? -5.796 24.497 20.466 1.00 24.02 99 TYR A N 1
ATOM 741 C CA . TYR A 1 99 ? -6.061 25.322 19.287 1.00 22.87 99 TYR A CA 1
ATOM 742 C C . TYR A 1 99 ? -7.536 25.646 19.164 1.00 24.25 99 TYR A C 1
ATOM 743 O O . TYR A 1 99 ? -8.235 25.182 18.264 1.00 28.49 99 TYR A O 1
ATOM 752 N N . ALA A 1 100 ? -8.004 26.417 20.130 1.00 24.34 100 ALA A N 1
ATOM 753 C CA . ALA A 1 100 ? -9.392 26.813 20.228 1.00 22.89 100 ALA A CA 1
ATOM 754 C C . ALA A 1 100 ? -9.403 28.206 20.830 1.00 21.04 100 ALA A C 1
ATOM 755 O O . ALA A 1 100 ? -8.346 28.715 21.237 1.00 21.47 100 ALA A O 1
ATOM 757 N N . MET A 1 101 ? -10.586 28.819 20.870 1.00 22.28 101 MET A N 1
ATOM 758 C CA A MET A 1 101 ? -10.757 30.144 21.475 0.62 22.58 101 MET A CA 1
ATOM 759 C CA B MET A 1 101 ? -10.752 30.148 21.465 0.38 22.69 101 MET A CA 1
ATOM 760 C C . MET A 1 101 ? -9.972 30.303 22.766 1.00 22.98 101 MET A C 1
ATOM 761 O O . MET A 1 101 ? -10.246 29.607 23.755 1.00 23.83 101 MET A O 1
ATOM 770 N N . PRO A 1 102 ? -8.989 31.212 22.771 1.00 23.82 102 PRO A N 1
ATOM 771 C CA . PRO A 1 102 ? -8.241 31.430 24.013 1.00 24.88 102 PRO A CA 1
ATOM 772 C C . PRO A 1 102 ? -9.105 32.022 25.113 1.00 25.97 102 PRO A C 1
ATOM 773 O O . PRO A 1 102 ? -9.970 32.867 24.836 1.00 26.51 102 PRO A O 1
ATOM 777 N N . ASP A 1 103 ? -8.865 31.571 26.341 1.00 26.49 103 ASP A N 1
ATOM 778 C CA . ASP A 1 103 ? -9.536 32.102 27.520 1.00 29.61 103 ASP A CA 1
ATOM 779 C C . ASP A 1 103 ? -8.828 33.322 28.087 1.00 28.34 103 ASP A C 1
ATOM 780 O O . ASP A 1 103 ? -7.641 33.542 27.838 1.00 27.62 103 ASP A O 1
ATOM 785 N N . VAL A 1 104 ? -9.571 34.113 28.852 1.00 28.14 104 VAL A N 1
ATOM 786 C CA . VAL A 1 104 ? -8.995 35.240 29.565 1.00 27.55 104 VAL A CA 1
ATOM 787 C C . VAL A 1 104 ? -7.888 34.711 30.453 1.00 27.42 104 VAL A C 1
ATOM 788 O O . VAL A 1 104 ? -8.060 33.699 31.140 1.00 28.54 104 VAL A O 1
ATOM 792 N N . TYR A 1 105 ? -6.739 35.373 30.405 1.00 27.01 105 TYR A N 1
ATOM 793 C CA . TYR A 1 105 ? -5.589 34.961 31.182 1.00 26.66 105 TYR A CA 1
ATOM 794 C C . TYR A 1 105 ? -5.883 35.134 32.669 1.00 28.86 105 TYR A C 1
ATOM 795 O O . TYR A 1 105 ? -6.323 36.205 33.088 1.00 29.26 105 TYR A O 1
ATOM 804 N N . GLU A 1 106 ? -5.637 34.091 33.462 1.00 30.12 106 GLU A N 1
ATOM 805 C CA . GLU A 1 106 ? -5.949 34.114 34.895 1.00 33.06 106 GLU A CA 1
ATOM 806 C C . GLU A 1 106 ? -4.864 34.718 35.789 1.00 32.53 106 GLU A C 1
ATOM 807 O O . GLU A 1 106 ? -5.095 34.930 36.979 1.00 34.09 106 GLU A O 1
ATOM 813 N N . GLY A 1 107 ? -3.689 34.994 35.235 1.00 31.84 107 GLY A N 1
ATOM 814 C CA . GLY A 1 107 ? -2.586 35.531 36.031 1.00 31.86 107 GLY A CA 1
ATOM 815 C C . GLY A 1 107 ? -2.688 37.032 36.231 1.00 32.16 107 GLY A C 1
ATOM 816 O O . GLY A 1 107 ? -3.683 37.642 35.834 1.00 33.29 107 GLY A O 1
ATOM 817 N N . ASP A 1 108 ? -1.654 37.631 36.823 1.00 31.30 108 ASP A N 1
ATOM 818 C CA . ASP A 1 108 ? -1.719 39.026 37.271 1.00 30.73 108 ASP A CA 1
ATOM 819 C C . ASP A 1 108 ? -1.179 40.077 36.280 1.00 29.67 108 ASP A C 1
ATOM 820 O O . ASP A 1 108 ? -1.015 41.243 36.634 1.00 31.92 108 ASP A O 1
ATOM 825 N N . ALA A 1 109 ? -0.926 39.675 35.043 1.00 26.57 109 ALA A N 1
ATOM 826 C CA . ALA A 1 109 ? -0.465 40.608 34.012 1.00 25.92 109 ALA A CA 1
ATOM 827 C C . ALA A 1 109 ? -1.467 41.746 33.801 1.00 24.72 109 ALA A C 1
ATOM 828 O O . ALA A 1 109 ? -2.674 41.567 33.993 1.00 25.35 109 ALA A O 1
ATOM 830 N N . GLU A 1 110 ? -0.973 42.921 33.416 1.00 23.54 110 GLU A N 1
ATOM 831 C CA . GLU A 1 110 ? -1.865 44.047 33.167 1.00 25.56 110 GLU A CA 1
ATOM 832 C C . GLU A 1 110 ? -1.321 44.961 32.089 1.00 23.33 110 GLU A C 1
ATOM 833 O O . GLU A 1 110 ? -0.137 45.310 32.103 1.00 23.13 110 GLU A O 1
ATOM 839 N N . ILE A 1 111 ? -2.178 45.340 31.144 1.00 22.05 111 ILE A N 1
ATOM 840 C CA . ILE A 1 111 ? -1.778 46.286 30.119 1.00 20.58 111 ILE A CA 1
ATOM 841 C C . ILE A 1 111 ? -2.344 47.669 30.416 1.00 20.56 111 ILE A C 1
ATOM 842 O O . ILE A 1 111 ? -3.523 47.809 30.747 1.00 22.46 111 ILE A O 1
ATOM 847 N N . THR A 1 112 ? -1.476 48.676 30.330 1.00 21.16 112 THR A N 1
ATOM 848 C CA . THR A 1 112 ? -1.853 50.089 30.381 1.00 21.32 112 THR A CA 1
ATOM 849 C C . THR A 1 112 ? -1.329 50.764 29.103 1.00 21.80 112 THR A C 1
ATOM 850 O O . THR A 1 112 ? -0.347 50.303 28.514 1.00 21.93 112 THR A O 1
ATOM 854 N N . GLN A 1 113 ? -1.988 51.829 28.655 1.00 21.21 113 GLN A N 1
ATOM 855 C CA . GLN A 1 113 ? -1.640 52.448 27.378 1.00 21.79 113 GLN A CA 1
ATOM 856 C C . GLN A 1 113 ? -0.909 53.774 27.520 1.00 22.54 113 GLN A C 1
ATOM 857 O O . GLN A 1 113 ? -1.225 54.590 28.397 1.00 23.49 113 GLN A O 1
ATOM 863 N N . VAL A 1 114 ? 0.087 53.963 26.658 1.00 21.52 114 VAL A N 1
ATOM 864 C CA . VAL A 1 114 ? 0.785 55.233 26.519 1.00 21.47 114 VAL A CA 1
ATOM 865 C C . VAL A 1 114 ? 0.060 56.077 25.475 1.00 22.32 114 VAL A C 1
ATOM 866 O O . VAL A 1 114 ? -0.260 57.236 25.692 1.00 24.21 114 VAL A O 1
ATOM 870 N N . SER A 1 115 ? -0.230 55.457 24.336 1.00 21.12 115 SER A N 1
ATOM 871 C CA . SER A 1 115 ? -0.901 56.144 23.245 1.00 20.38 115 SER A CA 1
ATOM 872 C C . SER A 1 115 ? -1.471 55.133 22.285 1.00 21.51 115 SER A C 1
ATOM 873 O O . SER A 1 115 ? -1.107 53.961 22.294 1.00 20.87 115 SER A O 1
ATOM 876 N N . SER A 1 116 ? -2.376 55.603 21.446 1.00 22.04 116 SER A N 1
ATOM 877 C CA . SER A 1 116 ? -2.922 54.785 20.376 1.00 22.12 116 SER A CA 1
ATOM 878 C C . SER A 1 116 ? -3.361 55.636 19.208 1.00 22.82 116 SER A C 1
ATOM 879 O O . SER A 1 116 ? -3.548 56.843 19.325 1.00 23.57 116 SER A O 1
ATOM 882 N N . SER A 1 117 ? -3.549 54.983 18.072 1.00 21.84 117 SER A N 1
ATOM 883 C CA . SER A 1 117 ? -4.078 55.692 16.911 1.00 22.71 117 SER A CA 1
ATOM 884 C C . SER A 1 117 ? -4.881 54.747 16.049 1.00 23.29 117 SER A C 1
ATOM 885 O O . SER A 1 117 ? -4.582 53.556 15.951 1.00 24.64 117 SER A O 1
ATOM 888 N N . VAL A 1 118 ? -5.932 55.281 15.451 1.00 24.15 118 VAL A N 1
ATOM 889 C CA . VAL A 1 118 ? -6.746 54.500 14.544 1.00 25.44 118 VAL A CA 1
ATOM 890 C C . VAL A 1 118 ? -6.996 55.318 13.299 1.00 26.75 118 VAL A C 1
ATOM 891 O O . VAL A 1 118 ? -7.490 56.444 13.370 1.00 27.26 118 VAL A O 1
ATOM 895 N N . ASN A 1 119 ? -6.656 54.761 12.147 1.00 26.40 119 ASN A N 1
ATOM 896 C CA . ASN A 1 119 ? -7.162 55.355 10.919 1.00 27.24 119 ASN A CA 1
ATOM 897 C C . ASN A 1 119 ? -7.803 54.288 10.050 1.00 26.84 119 ASN A C 1
ATOM 898 O O . ASN A 1 119 ? -8.010 53.173 10.510 1.00 28.00 119 ASN A O 1
ATOM 903 N N . SER A 1 120 ? -8.163 54.620 8.814 1.00 26.01 120 SER A N 1
ATOM 904 C CA . SER A 1 120 ? -8.922 53.662 8.018 1.00 25.64 120 SER A CA 1
ATOM 905 C C . SER A 1 120 ? -8.144 52.381 7.669 1.00 25.48 120 SER A C 1
ATOM 906 O O . SER A 1 120 ? -8.755 51.308 7.529 1.00 27.34 120 SER A O 1
ATOM 909 N N . THR A 1 121 ? -6.819 52.489 7.521 1.00 23.78 121 THR A N 1
ATOM 910 C CA . THR A 1 121 ? -6.003 51.352 7.067 1.00 23.76 121 THR A CA 1
ATOM 911 C C . THR A 1 121 ? -5.216 50.627 8.175 1.00 22.01 121 THR A C 1
ATOM 912 O O . THR A 1 121 ? -4.819 49.469 7.999 1.00 21.82 121 THR A O 1
ATOM 916 N N . HIS A 1 122 ? -4.980 51.298 9.298 1.00 22.41 122 HIS A N 1
ATOM 917 C CA . HIS A 1 122 ? -4.143 50.730 10.357 1.00 23.45 122 HIS A CA 1
ATOM 918 C C . HIS A 1 122 ? -4.621 51.156 11.729 1.00 22.10 122 HIS A C 1
ATOM 919 O O . HIS A 1 122 ? -5.342 52.137 11.867 1.00 23.90 122 HIS A O 1
ATOM 926 N N . PHE A 1 123 ? -4.192 50.419 12.746 1.00 20.69 123 PHE A N 1
ATOM 927 C CA . PHE A 1 123 ? -4.273 50.890 14.119 1.00 20.75 123 PHE A CA 1
ATOM 928 C C . PHE A 1 123 ? -2.956 50.605 14.803 1.00 20.77 123 PHE A C 1
ATOM 929 O O . PHE A 1 123 ? -2.252 49.699 14.427 1.00 20.21 123 PHE A O 1
ATOM 937 N N . SER A 1 124 ? -2.598 51.443 15.761 1.00 20.88 124 SER A N 1
ATOM 938 C CA . SER A 1 124 ? -1.355 51.251 16.492 1.00 21.99 124 SER A CA 1
ATOM 939 C C . SER A 1 124 ? -1.517 51.578 17.961 1.00 19.52 124 SER A C 1
ATOM 940 O O . SER A 1 124 ? -2.412 52.288 18.354 1.00 20.51 124 SER A O 1
ATOM 943 N N . LEU A 1 125 ? -0.661 50.960 18.756 1.00 18.02 125 LEU A N 1
ATOM 944 C CA . LEU A 1 125 ? -0.708 51.070 20.193 1.00 18.26 125 LEU A CA 1
ATOM 945 C C . LEU A 1 125 ? 0.695 51.072 20.776 1.00 17.03 125 LEU A C 1
ATOM 946 O O . LEU A 1 125 ? 1.535 50.299 20.380 1.00 17.03 125 LEU A O 1
ATOM 951 N N . ILE A 1 126 ? 0.916 51.936 21.753 1.00 16.90 126 ILE A N 1
ATOM 952 C CA . ILE A 1 126 ? 2.067 51.798 22.654 1.00 18.35 126 ILE A CA 1
ATOM 953 C C . ILE A 1 126 ? 1.544 51.520 24.058 1.00 18.62 126 ILE A C 1
ATOM 954 O O . ILE A 1 126 ? 0.686 52.250 24.587 1.00 18.91 126 ILE A O 1
ATOM 959 N N . PHE A 1 127 ? 2.041 50.443 24.655 1.00 17.19 127 PHE A N 1
ATOM 960 C CA . PHE A 1 127 ? 1.459 49.953 25.890 1.00 17.91 127 PHE A CA 1
ATOM 961 C C . PHE A 1 127 ? 2.510 49.366 26.817 1.00 19.41 127 PHE A C 1
ATOM 962 O O . PHE A 1 127 ? 3.537 48.857 26.371 1.00 20.01 127 PHE A O 1
ATOM 970 N N . ARG A 1 128 ? 2.259 49.465 28.115 1.00 19.45 128 ARG A N 1
ATOM 971 C CA . ARG A 1 128 ? 3.087 48.777 29.102 1.00 18.93 128 ARG A CA 1
ATOM 972 C C . ARG A 1 128 ? 2.444 47.443 29.450 1.00 19.01 128 ARG A C 1
ATOM 973 O O . ARG A 1 128 ? 1.242 47.376 29.711 1.00 19.59 128 ARG A O 1
ATOM 981 N N . CYS A 1 129 ? 3.233 46.375 29.422 1.00 18.61 129 CYS A N 1
ATOM 982 C CA . CYS A 1 129 ? 2.729 45.041 29.733 1.00 18.81 129 CYS A CA 1
ATOM 983 C C . CYS A 1 129 ? 3.424 44.614 31.024 1.00 18.13 129 CYS A C 1
ATOM 984 O O . CYS A 1 129 ? 4.534 44.090 30.996 1.00 19.42 129 CYS A O 1
ATOM 987 N N . LYS A 1 130 ? 2.766 44.874 32.143 1.00 20.04 130 LYS A N 1
ATOM 988 C CA . LYS A 1 130 ? 3.342 44.555 33.451 1.00 21.96 130 LYS A CA 1
ATOM 989 C C . LYS A 1 130 ? 3.166 43.075 33.782 1.00 21.89 130 LYS A C 1
ATOM 990 O O . LYS A 1 130 ? 2.088 42.520 33.565 1.00 22.66 130 LYS A O 1
ATOM 996 N N . ASN A 1 131 ? 4.224 42.443 34.294 1.00 22.28 131 ASN A N 1
ATOM 997 C CA . ASN A 1 131 ? 4.172 41.030 34.669 1.00 22.76 131 ASN A CA 1
ATOM 998 C C . ASN A 1 131 ? 3.766 40.141 33.511 1.00 23.06 131 ASN A C 1
ATOM 999 O O . ASN A 1 131 ? 3.019 39.172 33.687 1.00 25.16 131 ASN A O 1
ATOM 1004 N N . CYS A 1 132 ? 4.302 40.458 32.340 1.00 21.89 132 CYS A N 1
ATOM 1005 C CA . CYS A 1 132 ? 3.896 39.784 31.106 1.00 21.27 132 CYS A CA 1
ATOM 1006 C C . CYS A 1 132 ? 4.901 38.772 30.622 1.00 21.85 132 CYS A C 1
ATOM 1007 O O . CYS A 1 132 ? 4.564 37.929 29.802 1.00 22.40 132 CYS A O 1
ATOM 1010 N N . LEU A 1 133 ? 6.130 38.831 31.127 1.00 21.40 133 LEU A N 1
ATOM 1011 C CA . LEU A 1 133 ? 7.158 37.941 30.600 1.00 20.75 133 LEU A CA 1
ATOM 1012 C C . LEU A 1 133 ? 7.355 36.629 31.349 1.00 22.38 133 LEU A C 1
ATOM 1013 O O . LEU A 1 133 ? 8.135 35.796 30.909 1.00 23.21 133 LEU A O 1
ATOM 1018 N N . GLN A 1 134 ? 6.662 36.469 32.476 1.00 23.55 134 GLN A N 1
ATOM 1019 C CA . GLN A 1 134 ? 6.508 35.169 33.150 1.00 24.13 134 GLN A CA 1
ATOM 1020 C C . GLN A 1 134 ? 5.028 34.989 33.416 1.00 25.02 134 GLN A C 1
ATOM 1021 O O . GLN A 1 134 ? 4.374 35.900 33.922 1.00 28.37 134 GLN A O 1
ATOM 1027 N N . TRP A 1 135 ? 4.488 33.828 33.067 1.00 24.13 135 TRP A N 1
ATOM 1028 C CA . TRP A 1 135 ? 3.055 33.638 33.148 1.00 24.55 135 TRP A CA 1
ATOM 1029 C C . TRP A 1 135 ? 2.699 32.306 33.779 1.00 26.25 135 TRP A C 1
ATOM 1030 O O . TRP A 1 135 ? 3.502 31.369 33.792 1.00 26.82 135 TRP A O 1
ATOM 1041 N N . SER A 1 136 ? 1.485 32.236 34.307 1.00 28.41 136 SER A N 1
ATOM 1042 C CA . SER A 1 136 ? 0.956 30.994 34.836 1.00 30.82 136 SER A CA 1
ATOM 1043 C C . SER A 1 136 ? -0.553 31.015 34.686 1.00 31.45 136 SER A C 1
ATOM 1044 O O . SER A 1 136 ? -1.214 31.969 35.106 1.00 30.89 136 SER A O 1
ATOM 1047 N N . HIS A 1 137 ? -1.080 29.959 34.070 1.00 31.26 137 HIS A N 1
ATOM 1048 C CA . HIS A 1 137 ? -2.501 29.821 33.818 1.00 32.53 137 HIS A CA 1
ATOM 1049 C C . HIS A 1 137 ? -2.803 28.325 33.789 1.00 35.45 137 HIS A C 1
ATOM 1050 O O . HIS A 1 137 ? -2.163 27.573 33.050 1.00 36.59 137 HIS A O 1
ATOM 1057 N N . GLY A 1 138 ? -3.752 27.899 34.617 1.00 36.93 138 GLY A N 1
ATOM 1058 C CA . GLY A 1 138 ? -4.209 26.515 34.636 1.00 40.47 138 GLY A CA 1
ATOM 1059 C C . GLY A 1 138 ? -3.122 25.466 34.825 1.00 44.10 138 GLY A C 1
ATOM 1060 O O . GLY A 1 138 ? -3.177 24.380 34.238 1.00 45.89 138 GLY A O 1
ATOM 1061 N N . GLY A 1 139 ? -2.127 25.783 35.645 1.00 44.73 139 GLY A N 1
ATOM 1062 C CA . GLY A 1 139 ? -1.039 24.853 35.888 1.00 44.53 139 GLY A CA 1
ATOM 1063 C C . GLY A 1 139 ? 0.072 24.945 34.858 1.00 44.13 139 GLY A C 1
ATOM 1064 O O . GLY A 1 139 ? 1.169 24.436 35.079 1.00 46.03 139 GLY A O 1
ATOM 1065 N N . SER A 1 140 ? -0.204 25.583 33.723 1.00 41.44 140 SER A N 1
ATOM 1066 C CA . SER A 1 140 ? 0.840 25.812 32.734 1.00 38.79 140 SER A CA 1
ATOM 1067 C C . SER A 1 140 ? 1.597 27.077 33.110 1.00 36.35 140 SER A C 1
ATOM 1068 O O . SER A 1 140 ? 0.994 28.131 33.287 1.00 36.71 140 SER A O 1
ATOM 1071 N N . SER A 1 141 ? 2.912 26.957 33.261 1.00 33.61 141 SER A N 1
ATOM 1072 C CA . SER A 1 141 ? 3.764 28.101 33.557 1.00 33.80 141 SER A CA 1
ATOM 1073 C C . SER A 1 141 ? 4.903 28.170 32.561 1.00 32.86 141 SER A C 1
ATOM 1074 O O . SER A 1 141 ? 5.393 27.150 32.086 1.00 34.72 141 SER A O 1
ATOM 1077 N N . GLY A 1 142 ? 5.322 29.382 32.243 1.00 29.36 142 GLY A N 1
ATOM 1078 C CA . GLY A 1 142 ? 6.442 29.570 31.347 1.00 27.78 142 GLY A CA 1
ATOM 1079 C C . GLY A 1 142 ? 6.842 31.022 31.308 1.00 25.29 142 GLY A C 1
ATOM 1080 O O . GLY A 1 142 ? 6.392 31.823 32.123 1.00 26.80 142 GLY A O 1
ATOM 1081 N N . GLY A 1 143 ? 7.688 31.368 30.350 1.00 23.74 143 GLY A N 1
ATOM 1082 C CA . GLY A 1 143 ? 8.078 32.754 30.216 1.00 23.56 143 GLY A CA 1
ATOM 1083 C C . GLY A 1 143 ? 9.063 32.983 29.097 1.00 24.50 143 GLY A C 1
ATOM 1084 O O . GLY A 1 143 ? 9.470 32.050 28.384 1.00 27.40 143 GLY A O 1
ATOM 1085 N N . ALA A 1 144 ? 9.435 34.243 28.926 1.00 24.17 144 ALA A N 1
ATOM 1086 C CA . ALA A 1 144 ? 10.431 34.587 27.942 1.00 25.66 144 ALA A CA 1
ATOM 1087 C C . ALA A 1 144 ? 11.621 35.142 28.715 1.00 26.24 144 ALA A C 1
ATOM 1088 O O . ALA A 1 144 ? 11.450 35.697 29.804 1.00 28.63 144 ALA A O 1
ATOM 1090 N N . SER A 1 145 ? 12.825 34.964 28.179 1.00 24.67 145 SER A N 1
ATOM 1091 C CA . SER A 1 145 ? 14.018 35.419 28.879 1.00 26.11 145 SER A CA 1
ATOM 1092 C C . SER A 1 145 ? 14.787 36.455 28.104 1.00 25.25 145 SER A C 1
ATOM 1093 O O . SER A 1 145 ? 15.524 36.118 27.170 1.00 26.45 145 SER A O 1
ATOM 1096 N N . THR A 1 146 ? 14.628 37.713 28.505 1.00 22.94 146 THR A N 1
ATOM 1097 C CA . THR A 1 146 ? 15.323 38.817 27.865 1.00 21.58 146 THR A CA 1
ATOM 1098 C C . THR A 1 146 ? 16.847 38.662 27.940 1.00 21.04 146 THR A C 1
ATOM 1099 O O . THR A 1 146 ? 17.560 39.102 27.046 1.00 22.24 146 THR A O 1
ATOM 1103 N N . SER A 1 147 ? 17.352 38.037 29.002 1.00 21.70 147 SER A N 1
ATOM 1104 C CA . SER A 1 147 ? 18.803 37.886 29.175 1.00 24.75 147 SER A CA 1
ATOM 1105 C C . SER A 1 147 ? 19.441 36.979 28.112 1.00 24.65 147 SER A C 1
ATOM 1106 O O . SER A 1 147 ? 20.661 36.990 27.919 1.00 25.32 147 SER A O 1
ATOM 1109 N N . GLY A 1 148 ? 18.606 36.229 27.388 1.00 23.29 148 GLY A N 1
ATOM 1110 C CA . GLY A 1 148 ? 19.094 35.400 26.305 1.00 23.44 148 GLY A CA 1
ATOM 1111 C C . GLY A 1 148 ? 19.292 36.154 25.000 1.00 23.15 148 GLY A C 1
ATOM 1112 O O . GLY A 1 148 ? 19.837 35.600 24.045 1.00 24.41 148 GLY A O 1
ATOM 1113 N N . GLY A 1 149 ? 18.854 37.413 24.947 1.00 22.32 149 GLY A N 1
ATOM 1114 C CA . GLY A 1 149 ? 19.085 38.245 23.778 1.00 21.71 149 GLY A CA 1
ATOM 1115 C C . GLY A 1 149 ? 18.211 37.927 22.577 1.00 20.47 149 GLY A C 1
ATOM 1116 O O . GLY A 1 149 ? 18.526 38.327 21.456 1.00 21.96 149 GLY A O 1
ATOM 1117 N N . VAL A 1 150 ? 17.138 37.177 22.814 1.00 21.47 150 VAL A N 1
ATOM 1118 C CA . VAL A 1 150 ? 16.154 36.831 21.784 1.00 20.37 150 VAL A CA 1
ATOM 1119 C C . VAL A 1 150 ? 14.822 36.529 22.469 1.00 19.99 150 VAL A C 1
ATOM 1120 O O . VAL A 1 150 ? 14.783 35.980 23.580 1.00 22.80 150 VAL A O 1
ATOM 1124 N N . LEU A 1 151 ? 13.737 36.944 21.836 1.00 17.36 151 LEU A N 1
ATOM 1125 C CA . LEU A 1 151 ? 12.399 36.569 22.274 1.00 17.76 151 LEU A CA 1
ATOM 1126 C C . LEU A 1 151 ? 11.810 35.698 21.172 1.00 17.63 151 LEU A C 1
ATOM 1127 O O . LEU A 1 151 ? 11.790 36.109 20.009 1.00 18.17 151 LEU A O 1
ATOM 1132 N N . VAL A 1 152 ? 11.375 34.483 21.504 1.00 17.59 152 VAL A N 1
ATOM 1133 C CA . VAL A 1 152 ? 10.657 33.669 20.528 1.00 15.55 152 VAL A CA 1
ATOM 1134 C C . VAL A 1 152 ? 9.217 34.103 20.584 1.00 15.48 152 VAL A C 1
ATOM 1135 O O . VAL A 1 152 ? 8.536 33.906 21.593 1.00 18.47 152 VAL A O 1
ATOM 1139 N N . LEU A 1 153 ? 8.753 34.696 19.485 1.00 14.99 153 LEU A N 1
ATOM 1140 C CA . LEU A 1 153 ? 7.426 35.300 19.452 1.00 13.47 153 LEU A CA 1
ATOM 1141 C C . LEU A 1 153 ? 6.584 34.731 18.328 1.00 14.37 153 LEU A C 1
ATOM 1142 O O . LEU A 1 153 ? 7.100 34.266 17.299 1.00 14.42 153 LEU A O 1
ATOM 1147 N N . GLY A 1 154 ? 5.277 34.784 18.529 1.00 14.59 154 GLY A N 1
ATOM 1148 C CA . GLY A 1 154 ? 4.336 34.497 17.438 1.00 15.22 154 GLY A CA 1
ATOM 1149 C C . GLY A 1 154 ? 3.460 35.706 17.149 1.00 14.32 154 GLY A C 1
ATOM 1150 O O . GLY A 1 154 ? 3.236 36.550 18.033 1.00 14.60 154 GLY A O 1
ATOM 1151 N N . TRP A 1 155 ? 3.011 35.819 15.903 1.00 14.09 155 TRP A N 1
ATOM 1152 C CA . TRP A 1 155 ? 2.051 36.852 15.538 1.00 14.75 155 TRP A CA 1
ATOM 1153 C C . TRP A 1 155 ? 0.912 36.258 14.703 1.00 14.11 155 TRP A C 1
ATOM 1154 O O . TRP A 1 155 ? 1.088 35.250 14.031 1.00 13.98 155 TRP A O 1
ATOM 1165 N N . VAL A 1 156 ? -0.256 36.895 14.754 1.00 14.22 156 VAL A N 1
ATOM 1166 C CA . VAL A 1 156 ? -1.341 36.624 13.802 1.00 14.88 156 VAL A CA 1
ATOM 1167 C C . VAL A 1 156 ? -2.030 37.935 13.445 1.00 14.84 156 VAL A C 1
ATOM 1168 O O . VAL A 1 156 ? -2.005 38.899 14.206 1.00 15.12 156 VAL A O 1
ATOM 1172 N N . GLN A 1 157 ? -2.621 37.990 12.258 1.00 14.32 157 GLN A N 1
ATOM 1173 C CA . GLN A 1 157 ? -3.603 39.039 11.961 1.00 15.57 157 GLN A CA 1
ATOM 1174 C C . GLN A 1 157 ? -4.873 38.392 11.448 1.00 14.98 157 GLN A C 1
ATOM 1175 O O . GLN A 1 157 ? -4.852 37.239 11.005 1.00 14.71 157 GLN A O 1
ATOM 1181 N N . ALA A 1 158 ? -5.975 39.125 11.506 1.00 17.07 158 ALA A N 1
ATOM 1182 C CA . ALA A 1 158 ? -7.280 38.579 11.110 1.00 17.45 158 ALA A CA 1
ATOM 1183 C C . ALA A 1 158 ? -8.121 39.653 10.468 1.00 17.00 158 ALA A C 1
ATOM 1184 O O . ALA A 1 158 ? -7.957 40.846 10.782 1.00 18.40 158 ALA A O 1
ATOM 1186 N N . PHE A 1 159 ? -9.050 39.232 9.608 1.00 18.74 159 PHE A N 1
ATOM 1187 C CA . PHE A 1 159 ? -9.879 40.171 8.855 1.00 20.37 159 PHE A CA 1
ATOM 1188 C C . PHE A 1 159 ? -11.189 40.596 9.547 1.00 22.97 159 PHE A C 1
ATOM 1189 O O . PHE A 1 159 ? -11.725 41.661 9.257 1.00 25.63 159 PHE A O 1
ATOM 1197 N N . ASP A 1 160 ? -11.729 39.774 10.436 1.00 25.15 160 ASP A N 1
ATOM 1198 C CA . ASP A 1 160 ? -13.030 40.112 11.023 1.00 27.69 160 ASP A CA 1
ATOM 1199 C C . ASP A 1 160 ? -12.863 40.856 12.340 1.00 25.68 160 ASP A C 1
ATOM 1200 O O . ASP A 1 160 ? -11.870 40.665 13.031 1.00 26.79 160 ASP A O 1
ATOM 1205 N N . ASP A 1 161 ? -13.830 41.706 12.686 1.00 26.08 161 ASP A N 1
ATOM 1206 C CA . ASP A 1 161 ? -13.828 42.346 13.999 1.00 27.05 161 ASP A CA 1
ATOM 1207 C C . ASP A 1 161 ? -14.235 41.316 15.020 1.00 26.72 161 ASP A C 1
ATOM 1208 O O . ASP A 1 161 ? -15.054 40.439 14.728 1.00 29.16 161 ASP A O 1
ATOM 1213 N N . PRO A 1 162 ? -13.656 41.402 16.224 1.00 24.87 162 PRO A N 1
ATOM 1214 C CA . PRO A 1 162 ? -14.118 40.540 17.311 1.00 25.59 162 PRO A CA 1
ATOM 1215 C C . PRO A 1 162 ? -15.574 40.855 17.622 1.00 26.97 162 PRO A C 1
ATOM 1216 O O . PRO A 1 162 ? -15.997 42.008 17.460 1.00 27.20 162 PRO A O 1
ATOM 1220 N N . GLY A 1 163 ? -16.329 39.852 18.060 1.00 26.60 163 GLY A N 1
ATOM 1221 C CA . GLY A 1 163 ? -17.660 40.091 18.588 1.00 27.65 163 GLY A CA 1
ATOM 1222 C C . GLY A 1 163 ? -17.498 40.746 19.944 1.00 30.36 163 GLY A C 1
ATOM 1223 O O . GLY A 1 163 ? -16.440 40.605 20.561 1.00 31.61 163 GLY A O 1
ATOM 1224 N N . ASN A 1 164 ? -18.541 41.441 20.405 1.00 31.57 164 ASN A N 1
ATOM 1225 C CA . ASN A 1 164 ? -18.491 42.225 21.641 1.00 32.51 164 ASN A CA 1
ATOM 1226 C C . ASN A 1 164 ? -17.248 43.113 21.719 1.00 31.98 164 ASN A C 1
ATOM 1227 O O . ASN A 1 164 ? -16.498 43.031 22.695 1.00 32.59 164 ASN A O 1
ATOM 1232 N N . PRO A 1 165 ? -17.024 43.962 20.697 1.00 31.77 165 PRO A N 1
ATOM 1233 C CA . PRO A 1 165 ? -15.725 44.643 20.589 1.00 31.04 165 PRO A CA 1
ATOM 1234 C C . PRO A 1 165 ? -15.469 45.735 21.627 1.00 31.80 165 PRO A C 1
ATOM 1235 O O . PRO A 1 165 ? -14.343 46.226 21.711 1.00 31.34 165 PRO A O 1
ATOM 1239 N N . THR A 1 166 ? -16.479 46.111 22.403 1.00 33.18 166 THR A N 1
ATOM 1240 C CA . THR A 1 166 ? -16.269 47.093 23.461 1.00 34.76 166 THR A CA 1
ATOM 1241 C C . THR A 1 166 ? -16.035 46.433 24.820 1.00 34.24 166 THR A C 1
ATOM 1242 O O . THR A 1 166 ? -15.891 47.120 25.828 1.00 35.25 166 THR A O 1
ATOM 1246 N N . CYS A 1 167 ? -15.976 45.101 24.836 0.64 33.18 167 CYS A N 1
ATOM 1247 C CA . CYS A 1 167 ? -15.778 44.357 26.080 1.00 33.10 167 CYS A CA 1
ATOM 1248 C C . CYS A 1 167 ? -14.698 43.294 25.932 0.90 32.28 167 CYS A C 1
ATOM 1249 O O . CYS A 1 167 ? -14.981 42.158 25.529 1.00 31.11 167 CYS A O 1
ATOM 1252 N N . PRO A 1 168 ? -13.445 43.657 26.264 1.00 31.12 168 PRO A N 1
ATOM 1253 C CA . PRO A 1 168 ? -12.292 42.763 26.097 1.00 29.59 168 PRO A CA 1
ATOM 1254 C C . PRO A 1 168 ? -12.479 41.385 26.729 1.00 30.88 168 PRO A C 1
ATOM 1255 O O . PRO A 1 168 ? -12.018 40.387 26.162 1.00 29.72 168 PRO A O 1
ATOM 1259 N N . GLU A 1 169 ? -13.153 41.325 27.876 1.00 32.40 169 GLU A N 1
ATOM 1260 C CA . GLU A 1 169 ? -13.290 40.064 28.602 1.00 34.05 169 GLU A CA 1
ATOM 1261 C C . GLU A 1 169 ? -14.314 39.116 27.987 1.00 32.64 169 GLU A C 1
ATOM 1262 O O . GLU A 1 169 ? -14.386 37.946 28.364 1.00 32.43 169 GLU A O 1
ATOM 1268 N N . GLN A 1 170 ? -15.098 39.617 27.038 1.00 31.51 170 GLN A N 1
ATOM 1269 C CA . GLN A 1 170 ? -16.185 38.830 26.472 1.00 31.99 170 GLN A CA 1
ATOM 1270 C C . GLN A 1 170 ? -16.120 38.729 24.955 1.00 30.19 170 GLN A C 1
ATOM 1271 O O . GLN A 1 170 ? -17.098 38.324 24.318 1.00 32.54 170 GLN A O 1
ATOM 1277 N N . ILE A 1 171 ? -14.981 39.093 24.371 1.00 28.11 171 ILE A N 1
ATOM 1278 C CA . ILE A 1 171 ? -14.854 39.028 22.919 1.00 26.35 171 ILE A CA 1
ATOM 1279 C C . ILE A 1 171 ? -14.974 37.608 22.394 1.00 26.67 171 ILE A C 1
ATOM 1280 O O . ILE A 1 171 ? -14.635 36.637 23.081 1.00 27.09 171 ILE A O 1
ATOM 1285 N N . THR A 1 172 ? -15.493 37.494 21.178 1.00 26.08 172 THR A N 1
ATOM 1286 C CA . THR A 1 172 ? -15.433 36.239 20.446 1.00 24.96 172 THR A CA 1
ATOM 1287 C C . THR A 1 172 ? -14.637 36.479 19.170 1.00 23.01 172 THR A C 1
ATOM 1288 O O . THR A 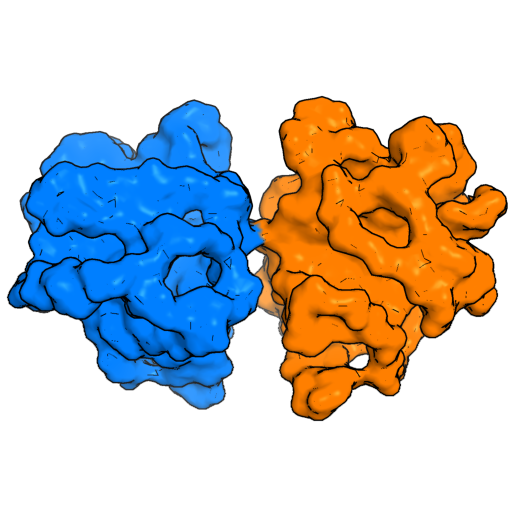1 172 ? -14.662 37.580 18.593 1.00 24.27 172 THR A O 1
ATOM 1292 N N . LEU A 1 173 ? -13.936 35.439 18.724 1.00 19.57 173 LEU A N 1
ATOM 1293 C CA . LEU A 1 173 ? -13.013 35.543 17.601 1.00 18.65 173 LEU A CA 1
ATOM 1294 C C . LEU A 1 173 ? -13.289 34.423 16.627 1.00 20.32 173 LEU A C 1
ATOM 1295 O O . LEU A 1 173 ? -13.730 33.338 17.023 1.00 21.23 173 LEU A O 1
ATOM 1300 N N . GLN A 1 174 ? -13.049 34.699 15.348 1.00 20.13 174 GLN A N 1
ATOM 1301 C CA . GLN A 1 174 ? -12.939 33.631 14.366 1.00 21.75 174 GLN A CA 1
ATOM 1302 C C . GLN A 1 174 ? -11.483 33.232 14.311 1.00 20.33 174 GLN A C 1
ATOM 1303 O O . GLN A 1 174 ? -10.629 33.979 14.766 1.00 20.63 174 GLN A O 1
ATOM 1309 N N . GLN A 1 175 ? -11.177 32.065 13.752 1.00 20.79 175 GLN A N 1
ATOM 1310 C CA . GLN A 1 175 ? -9.773 31.720 13.556 1.00 20.90 175 GLN A CA 1
ATOM 1311 C C . GLN A 1 175 ? -9.151 32.786 12.664 1.00 20.47 175 GLN A C 1
ATOM 1312 O O . GLN A 1 175 ? -9.732 33.172 11.650 1.00 22.07 175 GLN A O 1
ATOM 1318 N N . HIS A 1 176 ? -7.987 33.285 13.060 1.00 18.35 176 HIS A N 1
ATOM 1319 C CA . HIS A 1 176 ? -7.289 34.311 12.316 1.00 18.06 176 HIS A CA 1
ATOM 1320 C C . HIS A 1 176 ? -7.013 33.826 10.904 1.00 18.23 176 HIS A C 1
ATOM 1321 O O . HIS A 1 176 ? -6.705 32.644 10.673 1.00 18.96 176 HIS A O 1
ATOM 1328 N N . ASP A 1 177 ? -7.159 34.753 9.965 1.00 18.59 177 ASP A N 1
ATOM 1329 C CA . ASP A 1 177 ? -7.123 34.443 8.548 1.00 19.39 177 ASP A CA 1
ATOM 1330 C C . ASP A 1 177 ? -6.261 35.408 7.736 1.00 19.40 177 ASP A C 1
ATOM 1331 O O . ASP A 1 177 ? -6.290 35.364 6.501 1.00 19.81 177 ASP A O 1
ATOM 1336 N N . ASN A 1 178 ? -5.473 36.254 8.409 1.00 17.05 178 ASN A N 1
ATOM 1337 C CA . ASN A 1 178 ? -4.600 37.191 7.698 1.00 17.47 178 ASN A CA 1
ATOM 1338 C C . ASN A 1 178 ? -3.130 37.010 8.102 1.00 17.09 178 ASN A C 1
ATOM 1339 O O . ASN A 1 178 ? -2.432 37.949 8.474 1.00 16.19 178 ASN A O 1
ATOM 1344 N N . GLY A 1 179 ? -2.683 35.768 8.038 1.00 15.95 179 GLY A N 1
ATOM 1345 C CA . GLY A 1 179 ? -1.290 35.436 8.254 1.00 16.32 179 GLY A CA 1
ATOM 1346 C C . GLY A 1 179 ? -0.950 35.059 9.691 1.00 16.03 179 GLY A C 1
ATOM 1347 O O . GLY A 1 179 ? -1.668 35.397 10.639 1.00 17.33 179 GLY A O 1
ATOM 1348 N N . MET A 1 180 ? 0.131 34.314 9.837 1.00 16.89 180 MET A N 1
ATOM 1349 C CA . MET A 1 180 ? 0.632 33.920 11.150 1.00 16.32 180 MET A CA 1
ATOM 1350 C C . MET A 1 180 ? 2.080 33.518 11.005 1.00 15.62 180 MET A C 1
ATOM 1351 O O . MET A 1 180 ? 2.536 33.130 9.939 1.00 18.01 180 MET A O 1
ATOM 1356 N N . GLY A 1 181 ? 2.814 33.580 12.111 1.00 15.29 181 GLY A N 1
ATOM 1357 C CA . GLY A 1 181 ? 4.189 33.122 12.091 1.00 14.58 181 GLY A CA 1
ATOM 1358 C C . GLY A 1 181 ? 4.777 33.055 13.476 1.00 15.88 181 GLY A C 1
ATOM 1359 O O . GLY A 1 181 ? 4.276 33.693 14.405 1.00 16.53 181 GLY A O 1
ATOM 1360 N N . ILE A 1 182 ? 5.837 32.267 13.610 1.00 16.14 182 ILE A N 1
ATOM 1361 C CA . ILE A 1 182 ? 6.717 32.317 14.786 1.00 14.83 182 ILE A CA 1
ATOM 1362 C C . ILE A 1 182 ? 8.108 32.732 14.321 1.00 14.55 182 ILE A C 1
ATOM 1363 O O . ILE A 1 182 ? 8.575 32.238 13.276 1.00 16.87 182 ILE A O 1
ATOM 1368 N N . TRP A 1 183 ? 8.781 33.615 15.073 1.00 14.61 183 TRP A N 1
ATOM 1369 C CA . TRP A 1 183 ? 10.109 34.023 14.672 1.00 15.28 183 TRP A CA 1
ATOM 1370 C C . TRP A 1 183 ? 10.979 34.327 15.896 1.00 16.26 183 TRP A C 1
ATOM 1371 O O . TRP A 1 183 ? 10.476 34.506 16.996 1.00 17.09 183 TRP A O 1
ATOM 1382 N N . GLY A 1 184 ? 12.287 34.346 15.681 1.00 15.82 184 GLY A N 1
ATOM 1383 C CA . GLY A 1 184 ? 13.234 34.770 16.688 1.00 16.22 184 GLY A CA 1
ATOM 1384 C C . GLY 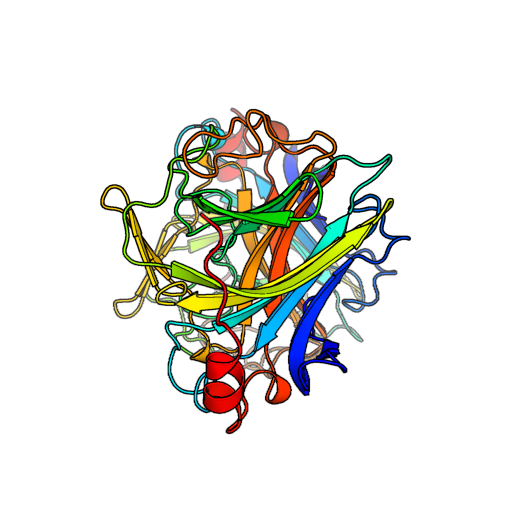A 1 184 ? 13.435 36.268 16.637 1.00 15.82 184 GLY A C 1
ATOM 1385 O O . GLY A 1 184 ? 14.068 36.795 15.718 1.00 19.59 184 GLY A O 1
ATOM 1386 N N . ALA A 1 185 ? 12.884 36.957 17.633 1.00 16.35 185 ALA A N 1
ATOM 1387 C CA . ALA A 1 185 ? 12.991 38.407 17.714 1.00 17.80 185 ALA A CA 1
ATOM 1388 C C . ALA A 1 185 ? 14.274 38.741 18.471 1.00 18.60 185 ALA A C 1
ATOM 1389 O O . ALA A 1 185 ? 14.289 38.831 19.700 1.00 18.84 185 ALA A O 1
ATOM 1391 N N . GLN A 1 186 ? 15.370 38.883 17.725 1.00 18.63 186 GLN A N 1
ATOM 1392 C CA . GLN A 1 186 ? 16.660 39.199 18.335 1.00 18.62 186 GLN A CA 1
ATOM 1393 C C . GLN A 1 186 ? 16.674 40.602 18.921 1.00 19.04 186 GLN A C 1
ATOM 1394 O O . GLN A 1 186 ? 16.098 41.528 18.361 1.00 20.02 186 GLN A O 1
ATOM 1400 N N . LEU A 1 187 ? 17.334 40.739 20.062 1.00 19.97 187 LEU A N 1
ATOM 1401 C CA . LEU A 1 187 ? 17.428 42.007 20.786 1.00 19.85 187 LEU A CA 1
ATOM 1402 C C . LEU A 1 187 ? 18.839 42.567 20.732 1.00 22.31 187 LEU A C 1
ATOM 1403 O O . LEU A 1 187 ? 19.805 41.820 20.846 1.00 24.70 187 LEU A O 1
ATOM 1408 N N . ASN A 1 188 ? 18.957 43.886 20.593 1.00 20.97 188 ASN A N 1
ATOM 1409 C CA . ASN A 1 188 ? 20.256 44.528 20.736 1.00 23.78 188 ASN A CA 1
ATOM 1410 C C . ASN A 1 188 ? 20.153 45.595 21.816 1.00 24.76 188 ASN A C 1
ATOM 1411 O O . ASN A 1 188 ? 19.101 45.740 22.447 1.00 26.00 188 ASN A O 1
ATOM 1416 N N . THR A 1 189 ? 21.230 46.345 22.026 1.00 26.88 189 THR A N 1
ATOM 1417 C CA . THR A 1 189 ? 21.292 47.276 23.148 1.00 28.15 189 THR A CA 1
ATOM 1418 C C . THR A 1 189 ? 20.315 48.445 23.031 1.00 27.40 189 THR A C 1
ATOM 1419 O O . THR A 1 189 ? 20.030 49.111 24.031 1.00 27.29 189 THR A O 1
ATOM 1423 N N . ASP A 1 190 ? 19.800 48.704 21.828 1.00 26.36 190 ASP A N 1
ATOM 1424 C CA . ASP A 1 190 ? 18.802 49.764 21.662 1.00 25.50 190 ASP A CA 1
ATOM 1425 C C . ASP A 1 190 ? 17.522 49.415 22.413 1.00 25.90 190 ASP A C 1
ATOM 1426 O O . ASP A 1 190 ? 16.718 50.294 22.716 1.00 28.29 190 ASP A O 1
ATOM 1431 N N . ALA A 1 191 ? 17.329 48.127 22.705 1.00 25.44 191 ALA A N 1
ATOM 1432 C CA . ALA A 1 191 ? 16.095 47.666 23.325 1.00 24.17 191 ALA A CA 1
ATOM 1433 C C . ALA A 1 191 ? 16.028 47.916 24.835 1.00 23.65 191 ALA A C 1
ATOM 1434 O O . ALA A 1 191 ? 14.971 47.748 25.452 1.00 25.23 191 ALA A O 1
ATOM 1436 N N . ALA A 1 192 ? 17.145 48.309 25.435 1.00 22.88 192 ALA A N 1
ATOM 1437 C CA . ALA A 1 192 ? 17.201 48.445 26.890 1.00 24.00 192 ALA A CA 1
ATOM 1438 C C . ALA A 1 192 ? 17.796 49.799 27.190 1.00 26.18 192 ALA A C 1
ATOM 1439 O O . ALA A 1 192 ? 18.900 50.090 26.746 1.00 30.07 192 ALA A O 1
ATOM 1441 N N . SER A 1 193 ? 17.069 50.639 27.916 1.00 24.10 193 SER A N 1
ATOM 1442 C CA . SER A 1 193 ? 17.536 52.004 28.147 1.00 25.15 193 SER A CA 1
ATOM 1443 C C . SER A 1 193 ? 17.395 52.378 29.605 1.00 25.33 193 SER A C 1
ATOM 1444 O O . SER A 1 193 ? 16.449 51.955 30.264 1.00 24.59 193 SER A O 1
ATOM 1447 N N . PRO A 1 194 ? 18.330 53.199 30.117 1.00 26.20 194 PRO A N 1
ATOM 1448 C CA . PRO A 1 194 ? 18.162 53.779 31.451 1.00 26.80 194 PRO A CA 1
ATOM 1449 C C . PRO A 1 194 ? 16.882 54.596 31.539 1.00 26.15 194 PRO A C 1
ATOM 1450 O O . PRO A 1 194 ? 16.365 54.827 32.628 1.00 28.47 194 PRO A O 1
ATOM 1454 N N . SER A 1 195 ? 16.360 55.020 30.393 1.00 24.54 195 SER A N 1
ATOM 1455 C CA . SER A 1 195 ? 15.140 55.794 30.387 1.00 24.76 195 SER A CA 1
ATOM 1456 C C . SER A 1 195 ? 13.870 54.973 30.629 1.00 23.48 195 SER A C 1
ATOM 1457 O O . SER A 1 195 ? 12.792 55.560 30.766 1.00 24.80 195 SER A O 1
ATOM 1460 N N . TYR A 1 196 ? 13.980 53.641 30.662 1.00 22.17 196 TYR A N 1
ATOM 1461 C CA . TYR A 1 196 ? 12.782 52.785 30.784 1.00 21.79 196 TYR A CA 1
ATOM 1462 C C . TYR A 1 196 ? 11.762 53.220 31.848 1.00 22.26 196 TYR A C 1
ATOM 1463 O O . TYR A 1 196 ? 10.567 53.277 31.565 1.00 22.99 196 TYR A O 1
ATOM 1472 N N . THR A 1 197 ? 12.224 53.503 33.068 1.00 23.27 197 THR A N 1
ATOM 1473 C CA . THR A 1 197 ? 11.300 53.864 34.143 1.00 24.96 197 THR A CA 1
ATOM 1474 C C . THR A 1 197 ? 10.508 55.137 33.826 1.00 25.59 197 THR A C 1
ATOM 1475 O O . THR A 1 197 ? 9.311 55.215 34.115 1.00 24.97 197 THR A O 1
ATOM 1479 N N . ASP A 1 198 ? 11.158 56.111 33.195 1.00 25.01 198 ASP A N 1
ATOM 1480 C CA . ASP A 1 198 ? 10.470 57.345 32.805 1.00 26.19 198 ASP A CA 1
ATOM 1481 C C . ASP A 1 198 ? 9.421 57.044 31.740 1.00 25.85 198 ASP A C 1
ATOM 1482 O O . ASP A 1 198 ? 8.304 57.565 31.750 1.00 26.70 198 ASP A O 1
ATOM 1487 N N . TRP A 1 199 ? 9.807 56.193 30.810 1.00 23.57 199 TRP A N 1
ATOM 1488 C CA . TRP A 1 199 ? 8.924 55.802 29.723 1.00 22.51 199 TRP A CA 1
ATOM 1489 C C . TRP A 1 199 ? 7.712 55.048 30.257 1.00 22.97 199 TRP A C 1
ATOM 1490 O O . TRP A 1 199 ? 6.577 55.313 29.859 1.00 25.02 199 TRP A O 1
ATOM 1501 N N . ALA A 1 200 ? 7.951 54.105 31.170 1.00 23.50 200 ALA A N 1
ATOM 1502 C CA . ALA A 1 200 ? 6.866 53.308 31.735 1.00 24.39 200 ALA A CA 1
ATOM 1503 C C . ALA A 1 200 ? 5.847 54.173 32.481 1.00 24.85 200 ALA A C 1
ATOM 1504 O O . ALA A 1 200 ? 4.646 53.871 32.503 1.00 24.84 200 ALA A O 1
ATOM 1506 N N . ALA A 1 201 ? 6.324 55.273 33.060 1.00 24.87 201 ALA A N 1
ATOM 1507 C CA . ALA A 1 201 ? 5.466 56.204 33.779 1.00 26.18 201 ALA A CA 1
ATOM 1508 C C . ALA A 1 201 ? 4.490 56.964 32.876 1.00 25.60 201 ALA A C 1
ATOM 1509 O O . ALA A 1 201 ? 3.553 57.595 33.372 1.00 28.10 201 ALA A O 1
ATOM 1511 N N . GLN A 1 202 ? 4.696 56.884 31.556 1.00 24.03 202 GLN A N 1
ATOM 1512 C CA . GLN A 1 202 ? 3.789 57.507 30.584 1.00 23.80 202 GLN A CA 1
ATOM 1513 C C . GLN A 1 202 ? 2.557 56.635 30.340 1.00 24.02 202 GLN A C 1
ATOM 1514 O O . GLN A 1 202 ? 1.568 57.082 29.751 1.00 24.70 202 GLN A O 1
ATOM 1520 N N . ALA A 1 203 ? 2.624 55.381 30.778 1.00 24.17 203 ALA A N 1
ATOM 1521 C CA . ALA A 1 203 ? 1.536 54.441 30.520 1.00 24.27 203 ALA A CA 1
ATOM 1522 C C . ALA A 1 203 ? 0.472 54.609 31.599 1.00 27.34 203 ALA A C 1
ATOM 1523 O O . ALA A 1 203 ? 0.383 53.805 32.522 1.00 27.88 203 ALA A O 1
ATOM 1525 N N . THR A 1 204 ? -0.342 55.656 31.474 1.00 30.10 204 THR A N 1
ATOM 1526 C CA . THR A 1 204 ? -1.300 55.995 32.525 1.00 34.10 204 THR A CA 1
ATOM 1527 C C . THR A 1 204 ? -2.756 55.699 32.184 1.00 34.45 204 THR A C 1
ATOM 1528 O O . THR A 1 204 ? -3.631 55.882 33.026 1.00 35.87 204 THR A O 1
ATOM 1532 N N . LYS A 1 205 ? -3.018 55.242 30.959 1.00 33.08 205 LYS A N 1
ATOM 1533 C CA . LYS A 1 205 ? -4.386 54.954 30.545 1.00 32.49 205 LYS A CA 1
ATOM 1534 C C . LYS A 1 205 ? -4.753 53.499 30.779 1.00 32.15 205 LYS A C 1
ATOM 1535 O O . LYS A 1 205 ? -4.055 52.591 30.319 1.00 32.07 205 LYS A O 1
ATOM 1541 N N . THR A 1 206 ? -5.856 53.275 31.483 1.00 32.05 206 THR A N 1
ATOM 1542 C CA . THR A 1 206 ? -6.405 51.930 31.605 1.00 33.87 206 THR A CA 1
ATOM 1543 C C . THR A 1 206 ? -7.686 51.833 30.776 1.00 34.99 206 THR A C 1
ATOM 1544 O O . THR A 1 206 ? -8.697 52.440 31.114 1.00 36.28 206 THR A O 1
ATOM 1548 N N . VAL A 1 207 ? -7.632 51.079 29.681 1.00 34.71 207 VAL A N 1
ATOM 1549 C CA . VAL A 1 207 ? -8.771 50.959 28.776 1.00 36.58 207 VAL A CA 1
ATOM 1550 C C . VAL A 1 207 ? -9.566 49.693 29.095 1.00 39.59 207 VAL A C 1
ATOM 1551 O O . VAL A 1 207 ? -9.152 48.585 28.759 1.00 41.34 207 VAL A O 1
ATOM 1555 N N . THR A 1 208 ? -10.709 49.869 29.745 1.00 41.19 208 THR A N 1
ATOM 1556 C CA . THR A 1 208 ? -11.454 48.750 30.313 1.00 43.73 208 THR A CA 1
ATOM 1557 C C . THR A 1 208 ? -12.468 48.148 29.345 1.00 43.96 208 THR A C 1
ATOM 1558 O O . THR A 1 208 ? -13.404 48.824 28.922 1.00 45.18 208 THR A O 1
ATOM 1570 N N . ASN B 1 2 ? 10.174 29.145 5.337 1.00 21.63 2 ASN B N 1
ATOM 1571 C CA . ASN B 1 2 ? 8.727 28.967 5.221 1.00 22.61 2 ASN B CA 1
ATOM 1572 C C . ASN B 1 2 ? 8.169 28.305 6.476 1.00 21.43 2 ASN B C 1
ATOM 1573 O O . ASN B 1 2 ? 8.761 27.334 7.000 1.00 22.03 2 ASN B O 1
ATOM 1578 N N . ASN B 1 3 ? 7.051 28.832 6.984 1.00 22.87 3 ASN B N 1
ATOM 1579 C CA . ASN B 1 3 ? 6.379 28.163 8.100 1.00 22.02 3 ASN B CA 1
ATOM 1580 C C . ASN B 1 3 ? 5.472 27.042 7.567 1.00 19.26 3 ASN B C 1
ATOM 1581 O O . ASN B 1 3 ? 5.455 25.927 8.105 1.00 18.70 3 ASN B O 1
ATOM 1586 N N . VAL B 1 4 ? 4.736 27.320 6.490 1.00 21.48 4 VAL B N 1
ATOM 1587 C CA . VAL B 1 4 ? 3.928 26.288 5.845 1.00 22.13 4 VAL B CA 1
ATOM 1588 C C . VAL B 1 4 ? 4.844 25.266 5.188 1.00 21.92 4 VAL B C 1
ATOM 1589 O O . VAL B 1 4 ? 5.716 25.641 4.418 1.00 23.69 4 VAL B O 1
ATOM 1593 N N . PRO B 1 5 ? 4.679 23.963 5.514 1.00 21.30 5 PRO B N 1
ATOM 1594 C CA . PRO B 1 5 ? 5.670 22.990 5.040 1.00 20.99 5 PRO B CA 1
ATOM 1595 C C . PRO B 1 5 ? 5.525 22.670 3.573 1.00 21.35 5 PRO B C 1
ATOM 1596 O O . PRO B 1 5 ? 4.419 22.697 3.047 1.00 24.25 5 PRO B O 1
ATOM 1600 N N . ASN B 1 6 ? 6.646 22.386 2.926 1.00 21.09 6 ASN B N 1
ATOM 1601 C CA . ASN B 1 6 ? 6.612 21.646 1.680 1.00 21.46 6 ASN B CA 1
ATOM 1602 C C . ASN B 1 6 ? 6.536 20.151 1.981 1.00 20.26 6 ASN B C 1
ATOM 1603 O O . ASN B 1 6 ? 6.802 19.736 3.116 1.00 21.34 6 ASN B O 1
ATOM 1608 N N . THR B 1 7 ? 6.131 19.350 1.004 1.00 20.20 7 THR B N 1
ATOM 1609 C CA . THR B 1 7 ? 6.221 17.907 1.130 1.00 21.43 7 THR B CA 1
ATOM 1610 C C . THR B 1 7 ? 7.235 17.389 0.125 1.00 20.99 7 THR B C 1
ATOM 1611 O O . THR B 1 7 ? 7.165 17.718 -1.053 1.00 22.78 7 THR B O 1
ATOM 1615 N N . PHE B 1 8 ? 8.195 16.609 0.609 1.00 19.63 8 PHE B N 1
ATOM 1616 C CA . PHE B 1 8 ? 9.301 16.129 -0.204 1.00 20.33 8 PHE B CA 1
ATOM 1617 C C . PHE B 1 8 ? 9.502 14.648 0.040 1.00 19.20 8 PHE B C 1
ATOM 1618 O O . PHE B 1 8 ? 9.624 14.231 1.192 1.00 19.33 8 PHE B O 1
ATOM 1626 N N . THR B 1 9 ? 9.544 13.851 -1.029 1.00 18.34 9 THR B N 1
ATOM 1627 C CA . THR B 1 9 ? 9.924 12.445 -0.907 1.00 18.11 9 THR B CA 1
ATOM 1628 C C . THR B 1 9 ? 11.331 12.265 -1.447 1.00 19.39 9 THR B C 1
ATOM 1629 O O . THR B 1 9 ? 11.631 12.668 -2.580 1.00 20.86 9 THR B O 1
ATOM 1633 N N . ASP B 1 10 ? 12.208 11.694 -0.628 1.00 18.74 10 ASP B N 1
ATOM 1634 C CA . ASP B 1 10 ? 13.535 11.329 -1.081 1.00 20.62 10 ASP B CA 1
ATOM 1635 C C . ASP B 1 10 ? 13.372 10.128 -2.014 1.00 23.15 10 ASP B C 1
ATOM 1636 O O . ASP B 1 10 ? 12.964 9.065 -1.578 1.00 23.46 10 ASP B O 1
ATOM 1641 N N . PRO B 1 11 ? 13.649 10.308 -3.316 1.00 24.35 11 PRO B N 1
ATOM 1642 C CA . PRO B 1 11 ? 13.263 9.228 -4.230 1.00 25.07 11 PRO B CA 1
ATOM 1643 C C . PRO B 1 11 ? 13.968 7.901 -3.971 1.00 26.12 11 PRO B C 1
ATOM 1644 O O . PRO B 1 11 ? 13.372 6.850 -4.200 1.00 27.74 11 PRO B O 1
ATOM 1648 N N . ASP B 1 12 ? 15.209 7.941 -3.500 1.00 24.00 12 ASP B N 1
ATOM 1649 C CA . ASP B 1 12 ? 15.984 6.718 -3.324 1.00 26.76 12 ASP B CA 1
ATOM 1650 C C . ASP B 1 12 ? 15.471 5.891 -2.155 1.00 26.98 12 ASP B C 1
ATOM 1651 O O . ASP B 1 12 ? 15.277 4.678 -2.278 1.00 28.16 12 ASP B O 1
ATOM 1656 N N . SER B 1 13 ? 15.261 6.549 -1.018 1.00 25.65 13 SER B N 1
ATOM 1657 C CA . SER B 1 13 ? 14.800 5.864 0.182 1.00 24.18 13 SER B CA 1
ATOM 1658 C C . SER B 1 13 ? 13.283 5.692 0.211 1.00 24.18 13 SER B C 1
ATOM 1659 O O . SER B 1 13 ? 12.763 4.825 0.915 1.00 26.35 13 SER B O 1
ATOM 1662 N N . GLY B 1 14 ? 12.569 6.544 -0.518 1.00 22.68 14 GLY B N 1
ATOM 1663 C CA . GLY B 1 14 ? 11.115 6.515 -0.493 1.00 22.25 14 GLY B CA 1
ATOM 1664 C C . GLY B 1 14 ? 10.500 7.202 0.715 1.00 21.16 14 GLY B C 1
ATOM 1665 O O . GLY B 1 14 ? 9.279 7.144 0.902 1.00 22.64 14 GLY B O 1
ATOM 1666 N N . ILE B 1 15 ? 11.331 7.844 1.544 1.00 20.01 15 ILE B N 1
ATOM 1667 C CA . ILE B 1 15 ? 10.844 8.492 2.753 1.00 19.56 15 ILE B CA 1
ATOM 1668 C C . ILE B 1 15 ? 10.278 9.882 2.442 1.00 19.02 15 ILE B C 1
ATOM 1669 O O . ILE B 1 15 ? 10.904 10.667 1.737 1.00 19.57 15 ILE B O 1
ATOM 1674 N N . THR B 1 16 ? 9.082 10.166 2.964 1.00 17.67 16 THR B N 1
ATOM 1675 C CA . THR B 1 16 ? 8.410 11.445 2.735 1.00 17.85 16 THR B CA 1
ATOM 1676 C C . THR B 1 16 ? 8.553 12.321 3.971 1.00 17.04 16 THR B C 1
ATOM 1677 O O . THR B 1 16 ? 8.392 11.837 5.109 1.00 17.42 16 THR B O 1
ATOM 1681 N N . PHE B 1 17 ? 8.899 13.585 3.746 1.00 16.52 17 PHE B N 1
ATOM 1682 C CA . PHE B 1 17 ? 9.123 14.564 4.803 1.00 15.14 17 PHE B CA 1
ATOM 1683 C C . PHE B 1 17 ? 8.244 15.782 4.621 1.00 16.28 17 PHE B C 1
ATOM 1684 O O . PHE B 1 17 ? 7.924 16.152 3.482 1.00 16.95 17 PHE B O 1
ATOM 1692 N N . ASN B 1 18 ? 7.896 16.453 5.717 1.00 16.64 18 ASN B N 1
ATOM 1693 C CA . ASN B 1 18 ? 7.576 17.880 5.627 1.00 16.57 18 ASN B CA 1
ATOM 1694 C C . ASN B 1 18 ? 8.922 18.617 5.666 1.00 16.01 18 ASN B C 1
ATOM 1695 O O . ASN B 1 18 ? 9.773 18.278 6.500 1.00 16.90 18 ASN B O 1
ATOM 1700 N N . THR B 1 19 ? 9.112 19.623 4.814 1.00 16.29 19 THR B N 1
ATOM 1701 C CA . THR B 1 19 ? 10.368 20.391 4.802 1.00 16.41 19 THR B CA 1
ATOM 1702 C C . THR B 1 19 ? 10.156 21.891 4.874 1.00 17.81 19 THR B C 1
ATOM 1703 O O . THR B 1 19 ? 9.115 22.415 4.435 1.00 18.48 19 THR B O 1
ATOM 1707 N N . TRP B 1 20 ? 11.154 22.574 5.429 1.00 16.80 20 TRP B N 1
ATOM 1708 C CA . TRP B 1 20 ? 11.195 24.032 5.464 1.00 17.39 20 TRP B CA 1
ATOM 1709 C C . TRP B 1 20 ? 12.622 24.434 5.158 1.00 18.71 20 TRP B C 1
ATOM 1710 O O . TRP B 1 20 ? 13.569 23.701 5.446 1.00 18.23 20 TRP B O 1
ATOM 1721 N N . GLY B 1 21 ? 12.808 25.602 4.579 1.00 20.44 21 GLY B N 1
ATOM 1722 C CA . GLY B 1 21 ? 14.169 25.977 4.295 1.00 22.25 21 GLY B CA 1
ATOM 1723 C C . GLY B 1 21 ? 14.304 27.296 3.587 1.00 23.79 21 GLY B C 1
ATOM 1724 O O . GLY B 1 21 ? 13.357 28.071 3.508 1.00 25.42 21 GLY B O 1
ATOM 1725 N N . LEU B 1 22 ? 15.508 27.534 3.085 1.00 23.80 22 LEU B N 1
ATOM 1726 C CA . LEU B 1 22 ? 15.830 28.748 2.363 1.00 27.70 22 LEU B CA 1
ATOM 1727 C C . LEU B 1 22 ? 16.442 28.364 1.028 1.00 30.68 22 LEU B C 1
ATOM 1728 O O . LEU B 1 22 ? 17.300 27.477 0.970 1.00 28.99 22 LEU B O 1
ATOM 1733 N N . ASP B 1 23 ? 15.982 29.015 -0.041 1.00 33.01 23 ASP B N 1
ATOM 1734 C CA . ASP B 1 23 ? 16.523 28.790 -1.370 1.00 39.76 23 ASP B CA 1
ATOM 1735 C C . ASP B 1 23 ? 17.913 29.384 -1.493 1.00 43.71 23 ASP B C 1
ATOM 1736 O O . ASP B 1 23 ? 18.368 30.133 -0.631 1.00 41.61 23 ASP B O 1
ATOM 1741 N N . GLU B 1 24 ? 18.573 29.071 -2.596 1.00 49.79 24 GLU B N 1
ATOM 1742 C CA . GLU B 1 24 ? 19.947 29.499 -2.805 1.00 54.17 24 GLU B CA 1
ATOM 1743 C C . GLU B 1 24 ? 19.991 30.933 -3.333 1.00 56.81 24 GLU B C 1
ATOM 1744 O O . GLU B 1 24 ? 21.059 31.497 -3.571 1.00 56.96 24 GLU B O 1
ATOM 1750 N N . ASP B 1 25 ? 18.809 31.523 -3.483 1.00 58.39 25 ASP B N 1
ATOM 1751 C CA . ASP B 1 25 ? 18.685 32.944 -3.777 1.00 60.40 25 ASP B CA 1
ATOM 1752 C C . ASP B 1 25 ? 18.160 33.695 -2.551 1.00 58.82 25 ASP B C 1
ATOM 1753 O O . ASP B 1 25 ? 17.725 34.841 -2.650 1.00 58.68 25 ASP B O 1
ATOM 1758 N N . SER B 1 26 ? 18.211 33.043 -1.392 1.00 56.65 26 SER B N 1
ATOM 1759 C CA . SER B 1 26 ? 17.757 33.660 -0.149 1.00 54.02 26 SER B CA 1
ATOM 1760 C C . SER B 1 26 ? 18.772 34.670 0.360 1.00 53.42 26 SER B C 1
ATOM 1761 O O . SER B 1 26 ? 19.976 34.506 0.153 1.00 53.99 26 SER B O 1
ATOM 1764 N N . PRO B 1 27 ? 18.288 35.727 1.026 1.00 52.17 27 PRO B N 1
ATOM 1765 C CA . PRO B 1 27 ? 19.186 36.702 1.648 1.00 50.66 27 PRO B CA 1
ATOM 1766 C C . PRO B 1 27 ? 19.699 36.213 3.004 1.00 48.77 27 PRO B C 1
ATOM 1767 O O . PRO B 1 27 ? 20.647 36.782 3.549 1.00 49.07 27 PRO B O 1
ATOM 1771 N N . GLN B 1 28 ? 19.083 35.163 3.538 1.00 46.31 28 GLN B N 1
ATOM 1772 C CA . GLN B 1 28 ? 19.381 34.718 4.896 1.00 44.00 28 GLN B CA 1
ATOM 1773 C C . GLN B 1 28 ? 20.603 33.803 5.014 1.00 39.33 28 GLN B C 1
ATOM 1774 O O . GLN B 1 28 ? 21.206 33.716 6.079 1.00 38.93 28 GLN B O 1
ATOM 1780 N N . THR B 1 29 ? 20.965 33.120 3.932 1.00 35.31 29 THR B N 1
ATOM 1781 C CA . THR B 1 29 ? 22.110 32.215 3.968 1.00 32.46 29 THR B CA 1
ATOM 1782 C C . THR B 1 29 ? 22.691 32.030 2.575 1.00 33.68 29 THR B C 1
ATOM 1783 O O . THR B 1 29 ? 21.998 32.260 1.578 1.00 36.62 29 THR B O 1
ATOM 1787 N N . GLN B 1 30 ? 23.964 31.641 2.502 1.00 32.39 30 GLN B N 1
ATOM 1788 C CA . GLN B 1 30 ? 24.602 31.366 1.220 1.00 31.77 30 GLN B CA 1
ATOM 1789 C C . GLN B 1 30 ? 24.688 29.861 0.951 1.00 32.00 30 GLN B C 1
ATOM 1790 O O . GLN B 1 30 ? 25.274 29.129 1.741 1.00 33.21 30 GLN B O 1
ATOM 1796 N N . GLY B 1 31 ? 24.104 29.419 -0.166 1.00 29.74 31 GLY B N 1
ATOM 1797 C CA . GLY B 1 31 ? 24.102 28.018 -0.567 1.00 27.31 31 GLY B CA 1
ATOM 1798 C C . GLY B 1 31 ? 22.826 27.260 -0.239 1.00 27.06 31 GLY B C 1
ATOM 1799 O O . GLY B 1 31 ? 22.713 26.067 -0.537 1.00 28.70 31 GLY B O 1
ATOM 1800 N N . GLY B 1 32 ? 21.866 27.941 0.381 1.00 26.26 32 GLY B N 1
ATOM 1801 C CA . GLY B 1 32 ? 20.590 27.335 0.728 1.00 24.88 32 GLY B CA 1
ATOM 1802 C C . GLY B 1 32 ? 20.667 26.480 1.986 1.00 24.20 32 GLY B C 1
ATOM 1803 O O . GLY B 1 32 ? 21.757 26.167 2.480 1.00 24.47 32 GLY B O 1
ATOM 1804 N N . PHE B 1 33 ? 19.499 26.109 2.505 1.00 22.55 33 PHE B N 1
ATOM 1805 C CA . PHE B 1 33 ? 19.390 25.231 3.664 1.00 23.12 33 PHE B CA 1
ATOM 1806 C C . PHE B 1 33 ? 18.012 24.598 3.658 1.00 21.05 33 PHE B C 1
ATOM 1807 O O . PHE B 1 33 ? 17.016 25.290 3.428 1.00 21.96 33 PHE B O 1
ATOM 1815 N N . THR B 1 34 ? 17.945 23.292 3.908 1.00 21.11 34 THR B N 1
ATOM 1816 C CA . THR B 1 34 ? 16.656 22.626 4.082 1.00 20.29 34 THR B CA 1
ATOM 1817 C C . THR B 1 34 ? 16.707 21.667 5.254 1.00 19.00 34 THR B C 1
ATOM 1818 O O . THR B 1 34 ? 17.700 20.969 5.443 1.00 20.40 34 THR B O 1
ATOM 1822 N N . PHE B 1 35 ? 15.633 21.642 6.037 1.00 17.86 35 PHE B N 1
ATOM 1823 C CA . PHE B 1 35 ? 15.456 20.648 7.084 1.00 16.86 35 PHE B CA 1
ATOM 1824 C C . PHE B 1 35 ? 14.088 20.029 6.889 1.00 16.07 35 PHE B C 1
ATOM 1825 O O . PHE B 1 35 ? 13.126 20.727 6.553 1.00 16.74 35 PHE B O 1
ATOM 1833 N N . GLY B 1 36 ? 13.994 18.726 7.106 1.00 16.41 36 GLY B N 1
ATOM 1834 C CA . GLY B 1 36 ? 12.703 18.076 7.045 1.00 15.46 36 GLY B CA 1
ATOM 1835 C C . GLY B 1 36 ? 12.531 16.992 8.100 1.00 15.62 36 GLY B C 1
ATOM 1836 O O . GLY B 1 36 ? 13.518 16.484 8.647 1.00 15.75 36 GLY B O 1
ATOM 1837 N N . VAL B 1 37 ? 11.280 16.647 8.399 1.00 14.86 37 VAL B N 1
ATOM 1838 C CA . VAL B 1 37 ? 11.004 15.545 9.321 1.00 15.76 37 VAL B CA 1
ATOM 1839 C C . VAL B 1 37 ? 9.956 14.595 8.766 1.00 16.17 37 VAL B C 1
ATOM 1840 O O . VAL B 1 37 ? 9.037 14.990 8.045 1.00 16.68 37 VAL B O 1
ATOM 1844 N N . ALA B 1 38 ? 10.144 13.325 9.091 1.00 15.24 38 ALA B N 1
ATOM 1845 C CA . ALA B 1 38 ? 9.106 12.309 8.988 1.00 15.64 38 ALA B CA 1
ATOM 1846 C C . ALA B 1 38 ? 8.870 11.808 10.411 1.00 16.48 38 ALA B C 1
ATOM 1847 O O . ALA B 1 38 ? 9.836 11.585 11.173 1.00 16.88 38 ALA B O 1
ATOM 1849 N N . LEU B 1 39 ? 7.596 11.650 10.772 1.00 16.61 39 LEU B N 1
ATOM 1850 C CA . LEU B 1 39 ? 7.203 11.343 12.142 1.00 17.84 39 LEU B CA 1
ATOM 1851 C C . LEU B 1 39 ? 6.431 10.039 12.257 1.00 18.71 39 LEU B C 1
ATOM 1852 O O . LEU B 1 39 ? 5.832 9.580 11.289 1.00 20.04 39 LEU B O 1
ATOM 1857 N N . PRO B 1 40 ? 6.407 9.456 13.460 1.00 18.90 40 PRO B N 1
ATOM 1858 C CA . PRO B 1 40 ? 5.570 8.276 13.726 1.00 19.51 40 PRO B CA 1
ATOM 1859 C C . PRO B 1 40 ? 4.116 8.527 13.345 1.00 21.85 40 PRO B C 1
ATOM 1860 O O . PRO B 1 40 ? 3.671 9.698 13.317 1.00 21.94 40 PRO B O 1
ATOM 1864 N N . SER B 1 41 ? 3.396 7.449 13.047 1.00 22.94 41 SER B N 1
ATOM 1865 C CA . SER B 1 41 ? 2.098 7.577 12.388 1.00 26.45 41 SER B CA 1
ATOM 1866 C C . SER B 1 41 ? 1.071 8.413 13.168 1.00 27.43 41 SER B C 1
ATOM 1867 O O . SER B 1 41 ? 0.262 9.112 12.562 1.00 27.95 41 SER B O 1
ATOM 1870 N N . ASP B 1 42 ? 1.114 8.368 14.498 1.00 27.50 42 ASP B N 1
ATOM 1871 C CA . ASP B 1 42 ? 0.141 9.111 15.294 1.00 28.34 42 ASP B CA 1
ATOM 1872 C C . ASP B 1 42 ? 0.700 10.409 15.879 1.00 26.88 42 ASP B C 1
ATOM 1873 O O . ASP B 1 42 ? 0.147 10.944 16.838 1.00 27.08 42 ASP B O 1
ATOM 1878 N N . ALA B 1 43 ? 1.774 10.929 15.295 1.00 24.61 43 ALA B N 1
ATOM 1879 C CA . ALA B 1 43 ? 2.469 12.070 15.903 1.00 22.31 43 ALA B CA 1
ATOM 1880 C C . ALA B 1 43 ? 1.653 13.356 15.966 1.00 23.39 43 ALA B C 1
ATOM 1881 O O . ALA B 1 43 ? 1.956 14.239 16.759 1.00 22.18 43 ALA B O 1
ATOM 1883 N N . LEU B 1 44 ? 0.634 13.500 15.129 1.00 24.14 44 LEU B N 1
ATOM 1884 C CA . LEU B 1 44 ? -0.141 14.731 15.176 1.00 25.71 44 LEU B CA 1
ATOM 1885 C C . LEU B 1 44 ? -1.200 14.716 16.271 1.00 28.22 44 LEU B C 1
ATOM 1886 O O . LEU B 1 44 ? -1.843 15.736 16.515 1.00 29.03 44 LEU B O 1
ATOM 1891 N N . THR B 1 45 ? -1.367 13.573 16.938 1.00 29.26 45 THR B N 1
ATOM 1892 C CA . THR B 1 45 ? -2.327 13.469 18.036 1.00 30.41 45 THR B CA 1
ATOM 1893 C C . THR B 1 45 ? -1.677 13.079 19.365 1.00 29.70 45 THR B C 1
ATOM 1894 O O . THR B 1 45 ? -2.228 13.345 20.429 1.00 33.20 45 THR B O 1
ATOM 1898 N N . THR B 1 46 ? -0.507 12.453 19.308 1.00 27.00 46 THR B N 1
ATOM 1899 C CA . THR B 1 46 ? 0.251 12.170 20.531 1.00 28.43 46 THR B CA 1
ATOM 1900 C C . THR B 1 46 ? 1.718 12.496 20.287 1.00 26.15 46 THR B C 1
ATOM 1901 O O . THR B 1 46 ? 2.260 12.178 19.225 1.00 27.12 46 THR B O 1
ATOM 1905 N N . ASP B 1 47 ? 2.353 13.162 21.247 1.00 26.13 47 ASP B N 1
ATOM 1906 C CA . ASP B 1 47 ? 3.710 13.626 21.043 1.00 25.30 47 ASP B CA 1
ATOM 1907 C C . ASP B 1 47 ? 4.677 12.477 20.763 1.00 23.87 47 ASP B C 1
ATOM 1908 O O . ASP B 1 47 ? 4.788 11.539 21.552 1.00 26.26 47 ASP B O 1
ATOM 1913 N N . ALA B 1 48 ? 5.378 12.559 19.638 1.00 22.19 48 ALA B N 1
ATOM 1914 C CA . ALA B 1 48 ? 6.438 11.610 19.325 1.00 20.59 48 ALA B CA 1
ATOM 1915 C C . ALA B 1 48 ? 7.712 11.913 20.119 1.00 18.00 48 ALA B C 1
ATOM 1916 O O . ALA B 1 48 ? 7.961 13.060 20.541 1.00 19.45 48 ALA B O 1
ATOM 1918 N N . SER B 1 49 ? 8.532 10.883 20.326 1.00 20.53 49 SER B N 1
ATOM 1919 C CA . SER B 1 49 ? 9.849 11.062 20.927 1.00 20.86 49 SER B CA 1
ATOM 1920 C C . SER B 1 49 ? 10.989 10.955 19.911 1.00 19.55 49 SER B C 1
ATOM 1921 O O . SER B 1 49 ? 12.115 11.404 20.176 1.00 19.24 49 SER B O 1
ATOM 1924 N N . GLU B 1 50 ? 10.707 10.365 18.750 1.00 19.47 50 GLU B N 1
ATOM 1925 C CA . GLU B 1 50 ? 11.739 10.179 17.746 1.00 17.26 50 GLU B CA 1
ATOM 1926 C C . GLU B 1 50 ? 11.215 10.675 16.427 1.00 18.03 50 GLU B C 1
ATOM 1927 O O . GLU B 1 50 ? 10.013 10.823 16.252 1.00 19.62 50 GLU B O 1
ATOM 1933 N N . PHE B 1 51 ? 12.133 10.944 15.517 1.00 17.83 51 PHE B N 1
ATOM 1934 C CA . PHE B 1 51 ? 11.746 11.274 14.152 1.00 16.97 51 PHE B CA 1
ATOM 1935 C C . PHE B 1 51 ? 12.837 10.862 13.201 1.00 16.79 51 PHE B C 1
ATOM 1936 O O . PHE B 1 51 ? 13.932 10.482 13.627 1.00 17.78 51 PHE B O 1
ATOM 1944 N N . ILE B 1 52 ? 12.531 10.938 11.903 1.00 15.93 52 ILE B N 1
ATOM 1945 C CA . ILE B 1 52 ? 13.547 10.793 10.881 1.00 15.57 52 ILE B CA 1
ATOM 1946 C C . ILE B 1 52 ? 13.754 12.156 10.230 1.00 15.89 52 ILE B C 1
ATOM 1947 O O . ILE B 1 52 ? 12.802 12.801 9.776 1.00 16.64 52 ILE B O 1
ATOM 1952 N N . GLY B 1 53 ? 14.999 12.618 10.232 1.00 15.44 53 GLY B N 1
ATOM 1953 C CA . GLY B 1 53 ? 15.294 13.947 9.732 1.00 15.33 53 GLY B CA 1
ATOM 1954 C C . GLY B 1 53 ? 15.967 13.941 8.374 1.00 15.32 53 GLY B C 1
ATOM 1955 O O . GLY B 1 53 ? 16.588 12.958 7.981 1.00 16.39 53 GLY B O 1
ATOM 1956 N N . TYR B 1 54 ? 15.792 15.041 7.655 1.00 15.72 54 TYR B N 1
ATOM 1957 C CA . TYR B 1 54 ? 16.465 15.323 6.392 1.00 16.70 54 TYR B CA 1
ATOM 1958 C C . TYR B 1 54 ? 17.165 16.653 6.550 1.00 16.83 54 TYR B C 1
ATOM 1959 O O . TYR B 1 54 ? 16.543 17.639 6.967 1.00 15.36 54 TYR B O 1
ATOM 1968 N N . LEU B 1 55 ? 18.459 16.678 6.242 1.00 18.62 55 LEU B N 1
ATOM 1969 C CA . LEU B 1 55 ? 19.230 17.922 6.218 1.00 19.71 55 LEU B CA 1
ATOM 1970 C C . LEU B 1 55 ? 19.926 18.099 4.886 1.00 22.09 55 LEU B C 1
ATOM 1971 O O . LEU B 1 55 ? 20.585 17.181 4.389 1.00 23.37 55 LEU B O 1
ATOM 1976 N N . LYS B 1 56 ? 19.787 19.288 4.309 1.00 20.31 56 LYS B N 1
ATOM 1977 C CA . LYS B 1 56 ? 20.600 19.659 3.165 1.00 21.61 56 LYS B CA 1
ATOM 1978 C C . LYS B 1 56 ? 21.261 20.980 3.503 1.00 22.39 56 LYS B C 1
ATOM 1979 O O . LYS B 1 56 ? 20.589 21.988 3.694 1.00 23.26 56 LYS B O 1
ATOM 1985 N N . CYS B 1 57 ? 22.582 20.963 3.573 1.00 22.62 57 CYS B N 1
ATOM 1986 C CA . CYS B 1 57 ? 23.339 22.121 4.036 1.00 22.77 57 CYS B CA 1
ATOM 1987 C C . CYS B 1 57 ? 24.371 22.599 3.034 1.00 24.99 57 CYS B C 1
ATOM 1988 O O . CYS B 1 57 ? 24.836 21.840 2.174 1.00 26.49 57 CYS B O 1
ATOM 1991 N N . ALA B 1 58 ? 24.720 23.873 3.152 1.00 25.51 58 ALA B N 1
ATOM 1992 C CA . ALA B 1 58 ? 25.644 24.492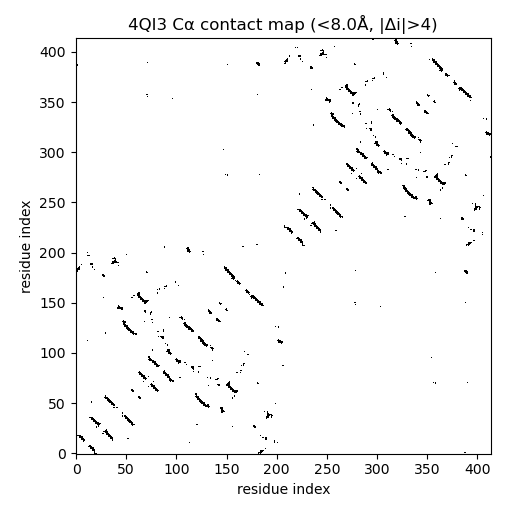 2.219 1.00 25.23 58 ALA B CA 1
ATOM 1993 C C . ALA B 1 58 ? 27.076 24.100 2.539 1.00 27.57 58 ALA B C 1
ATOM 1994 O O . ALA B 1 58 ? 27.445 23.904 3.708 1.00 27.12 58 ALA B O 1
ATOM 1996 N N . ARG B 1 59 ? 27.885 24.011 1.495 1.00 30.51 59 ARG B N 1
ATOM 1997 C CA . ARG B 1 59 ? 29.297 23.734 1.646 1.00 33.12 59 ARG B CA 1
ATOM 1998 C C . ARG B 1 59 ? 30.047 24.658 0.698 1.00 34.46 59 ARG B C 1
ATOM 1999 O O . ARG B 1 59 ? 30.723 24.197 -0.227 1.00 34.62 59 ARG B O 1
ATOM 2007 N N . ASN B 1 60 ? 29.913 25.962 0.914 1.00 36.14 60 ASN B N 1
ATOM 2008 C CA . ASN B 1 60 ? 30.538 26.949 0.037 1.00 36.88 60 ASN B CA 1
ATOM 2009 C C . ASN B 1 60 ? 32.062 26.823 -0.013 1.00 38.17 60 ASN B C 1
ATOM 2010 O O . ASN B 1 60 ? 32.722 26.741 1.023 1.00 39.15 60 ASN B O 1
ATOM 2015 N N . ASP B 1 61 ? 32.606 26.801 -1.227 1.00 39.25 61 ASP B N 1
ATOM 2016 C CA . ASP B 1 61 ? 34.044 26.639 -1.436 1.00 39.57 61 ASP B CA 1
ATOM 2017 C C . ASP B 1 61 ? 34.594 25.445 -0.643 1.00 39.00 61 ASP B C 1
ATOM 2018 O O . ASP B 1 61 ? 35.681 25.512 -0.073 1.00 38.25 61 ASP B O 1
ATOM 2023 N N . GLU B 1 62 ? 33.808 24.370 -0.600 1.00 38.71 62 GLU B N 1
ATOM 2024 C CA . GLU B 1 62 ? 34.168 23.101 0.054 1.00 38.55 62 GLU B CA 1
ATOM 2025 C C . GLU B 1 62 ? 34.396 23.131 1.574 1.00 36.81 62 GLU B C 1
ATOM 2026 O O . GLU B 1 62 ? 35.135 22.309 2.112 1.00 36.30 62 GLU B O 1
ATOM 2032 N N . SER B 1 63 ? 33.750 24.058 2.272 1.00 35.31 63 SER B N 1
ATOM 2033 C CA . SER B 1 63 ? 33.781 24.030 3.729 1.00 34.81 63 SER B CA 1
ATOM 2034 C C . SER B 1 63 ? 32.441 24.455 4.322 1.00 32.56 63 SER B C 1
ATOM 2035 O O . SER B 1 63 ? 31.628 25.097 3.654 1.00 33.88 63 SER B O 1
ATOM 2038 N N . GLY B 1 64 ? 32.229 24.110 5.588 1.00 30.32 64 GLY B N 1
ATOM 2039 C CA . GLY B 1 64 ? 31.037 24.528 6.299 1.00 29.16 64 GLY B CA 1
ATOM 2040 C C . GLY B 1 64 ? 30.482 23.515 7.285 1.00 28.64 64 GLY B C 1
ATOM 2041 O O . GLY B 1 64 ? 30.903 22.350 7.315 1.00 30.40 64 GLY B O 1
ATOM 2042 N N . TRP B 1 65 ? 29.553 23.985 8.115 1.00 24.87 65 TRP B N 1
ATOM 2043 C CA . TRP B 1 65 ? 28.771 23.132 9.007 1.00 24.21 65 TRP B CA 1
ATOM 2044 C C . TRP B 1 65 ? 27.411 23.770 9.220 1.00 22.51 65 TRP B C 1
ATOM 2045 O O . TRP B 1 65 ? 27.220 24.968 8.968 1.00 23.86 65 TRP B O 1
ATOM 2056 N N . CYS B 1 66 ? 26.452 22.964 9.658 1.00 20.44 66 CYS B N 1
ATOM 2057 C CA . CYS B 1 66 ? 25.126 23.477 9.918 1.00 20.00 66 CYS B CA 1
ATOM 2058 C C . CYS B 1 66 ? 24.562 22.847 11.165 1.00 18.50 66 CYS B C 1
ATOM 2059 O O . CYS B 1 66 ? 25.066 21.834 11.647 1.00 20.10 66 CYS B O 1
ATOM 2062 N N . GLY B 1 67 ? 23.503 23.450 11.684 1.00 18.35 67 GLY B N 1
ATOM 2063 C CA . GLY B 1 67 ? 22.923 22.984 12.924 1.00 16.51 67 GLY B CA 1
ATOM 2064 C C . GLY B 1 67 ? 21.440 23.268 13.049 1.00 16.89 67 GLY B C 1
ATOM 2065 O O . GLY B 1 67 ? 20.927 24.237 12.475 1.00 17.57 67 GLY B O 1
ATOM 2066 N N . ILE B 1 68 ? 20.753 22.399 13.783 1.00 16.67 68 ILE B N 1
ATOM 2067 C CA . ILE B 1 68 ? 19.353 22.572 14.113 1.00 15.44 68 ILE B CA 1
ATOM 2068 C C . ILE B 1 68 ? 19.204 22.629 15.631 1.00 15.51 68 ILE B C 1
ATOM 2069 O O . ILE B 1 68 ? 19.794 21.819 16.341 1.00 17.81 68 ILE B O 1
ATOM 2074 N N . SER B 1 69 ? 18.445 23.600 16.121 1.00 17.04 69 SER B N 1
ATOM 2075 C CA . SER B 1 69 ? 17.962 23.570 17.500 1.00 15.57 69 SER B CA 1
ATOM 2076 C C . SER B 1 69 ? 16.550 23.010 17.511 1.00 15.32 69 SER B C 1
ATOM 2077 O O . SER B 1 69 ? 15.650 23.584 16.871 1.00 16.67 69 SER B O 1
ATOM 2080 N N . LEU B 1 70 ? 16.351 21.893 18.211 1.00 16.80 70 LEU B N 1
ATOM 2081 C CA . LEU B 1 70 ? 15.035 21.279 18.287 1.00 17.37 70 LEU B CA 1
ATOM 2082 C C . LEU B 1 70 ? 14.075 22.004 19.231 1.00 17.21 70 LEU B C 1
ATOM 2083 O O . LEU B 1 70 ? 12.897 21.612 19.342 1.00 18.32 70 LEU B O 1
ATOM 2088 N N . GLY B 1 71 ? 14.544 23.057 19.910 1.00 18.59 71 GLY B N 1
ATOM 2089 C CA . GLY B 1 71 ? 13.683 23.861 20.727 1.00 19.90 71 GLY B CA 1
ATOM 2090 C C . GLY B 1 71 ? 13.439 25.318 20.313 1.00 19.25 71 GLY B C 1
ATOM 2091 O O . GLY B 1 71 ? 12.545 25.948 20.794 1.00 21.57 71 GLY B O 1
ATOM 2092 N N . GLY B 1 72 ? 14.247 25.772 19.398 1.00 17.24 72 GLY B N 1
ATOM 2093 C CA . GLY B 1 72 ? 14.146 27.138 18.913 1.00 16.44 72 GLY B CA 1
ATOM 2094 C C . GLY B 1 72 ? 15.419 27.910 19.131 1.00 15.82 72 GLY B C 1
ATOM 2095 O O . GLY B 1 72 ? 16.223 28.005 18.300 1.00 19.43 72 GLY B O 1
ATOM 2096 N N . PRO B 1 73 ? 15.590 28.420 20.326 1.00 17.90 73 PRO B N 1
ATOM 2097 C CA . PRO B 1 73 ? 16.799 29.166 20.616 1.00 17.99 73 PRO B CA 1
ATOM 2098 C C . PRO B 1 73 ? 18.018 28.279 20.807 1.00 18.36 73 PRO B C 1
ATOM 2099 O O . PRO B 1 73 ? 17.904 27.092 20.892 1.00 19.81 73 PRO B O 1
ATOM 2103 N N . MET B 1 74 ? 19.175 28.896 20.801 1.00 18.46 74 MET B N 1
ATOM 2104 C CA . MET B 1 74 ? 20.398 28.135 20.906 1.00 18.98 74 MET B CA 1
ATOM 2105 C C . MET B 1 74 ? 20.452 27.378 22.216 1.00 20.19 74 MET B C 1
ATOM 2106 O O . MET B 1 74 ? 21.037 26.293 22.304 1.00 20.35 74 MET B O 1
ATOM 2111 N N . THR B 1 75 ? 19.838 27.957 23.243 1.00 20.96 75 THR B N 1
ATOM 2112 C CA . THR B 1 75 ? 20.022 27.468 24.609 1.00 23.20 75 THR B CA 1
ATOM 2113 C C . THR B 1 75 ? 18.891 26.565 25.069 1.00 24.65 75 THR B C 1
ATOM 2114 O O . THR B 1 75 ? 17.749 26.671 24.596 1.00 24.16 75 THR B O 1
ATOM 2118 N N . ASN B 1 76 ? 19.247 25.654 25.968 1.00 24.71 76 ASN B N 1
ATOM 2119 C CA . ASN B 1 76 ? 18.302 24.795 26.675 1.00 25.97 76 ASN B CA 1
ATOM 2120 C C . ASN B 1 76 ? 17.463 23.928 25.749 1.00 23.15 76 ASN B C 1
ATOM 2121 O O . ASN B 1 76 ? 16.306 23.653 26.018 1.00 25.58 76 ASN B O 1
ATOM 2126 N N . SER B 1 77 ? 18.083 23.501 24.662 1.00 21.19 77 SER B N 1
ATOM 2127 C CA . SER B 1 77 ? 17.394 22.743 23.620 1.00 21.32 77 SER B CA 1
ATOM 2128 C C . SER B 1 77 ? 18.351 21.698 23.102 1.00 20.65 77 SER B C 1
ATOM 2129 O O . SER B 1 77 ? 19.535 21.959 22.962 1.00 22.18 77 SER B O 1
ATOM 2132 N N . LEU B 1 78 ? 17.846 20.519 22.749 1.00 19.43 78 LEU B N 1
ATOM 2133 C CA . LEU B 1 78 ? 18.719 19.575 22.069 1.00 18.37 78 LEU B CA 1
ATOM 2134 C C . LEU B 1 78 ? 19.128 20.140 20.713 1.00 18.87 78 LEU B C 1
ATOM 2135 O O . LEU B 1 78 ? 18.275 20.573 19.924 1.00 18.97 78 LEU B O 1
ATOM 2140 N N . LEU B 1 79 ? 20.430 20.150 20.453 1.00 18.57 79 LEU B N 1
ATOM 2141 C CA . LEU B 1 79 ? 20.985 20.657 19.206 1.00 18.07 79 LEU B CA 1
ATOM 2142 C C . LEU B 1 79 ? 21.578 19.533 18.374 1.00 17.38 79 LEU B C 1
ATOM 2143 O O . LEU B 1 79 ? 22.226 18.637 18.896 1.00 19.63 79 LEU B O 1
ATOM 2148 N N . ILE B 1 80 ? 21.369 19.588 17.062 1.00 17.91 80 ILE B N 1
ATOM 2149 C CA . ILE B 1 80 ? 22.025 18.657 16.158 1.00 18.74 80 ILE B CA 1
ATOM 2150 C C . ILE B 1 80 ? 23.010 19.458 15.323 1.00 18.79 80 ILE B C 1
ATOM 2151 O O . ILE B 1 80 ? 22.610 20.393 14.639 1.00 18.71 80 ILE B O 1
ATOM 2156 N N . THR B 1 81 ? 24.286 19.088 15.372 1.00 19.57 81 THR B N 1
ATOM 2157 C CA . THR B 1 81 ? 25.318 19.712 14.553 1.00 20.61 81 THR B CA 1
ATOM 2158 C C . THR B 1 81 ? 25.721 18.714 13.470 1.00 20.74 81 THR B C 1
ATOM 2159 O O . THR B 1 81 ? 25.848 17.525 13.742 1.00 22.97 81 THR B O 1
ATOM 2163 N N . ALA B 1 82 ? 25.917 19.188 12.240 1.00 22.57 82 ALA B N 1
ATOM 2164 C CA . ALA B 1 82 ? 26.298 18.313 11.137 1.00 22.20 82 ALA B CA 1
ATOM 2165 C C . ALA B 1 82 ? 27.357 18.952 10.243 1.00 22.78 82 ALA B C 1
ATOM 2166 O O . ALA B 1 82 ? 27.358 20.160 10.047 1.00 22.61 82 ALA B O 1
ATOM 2168 N N . TRP B 1 83 ? 28.256 18.136 9.694 1.00 24.39 83 TRP B N 1
ATOM 2169 C CA . TRP B 1 83 ? 29.342 18.649 8.856 1.00 24.80 83 TRP B CA 1
ATOM 2170 C C . TRP B 1 83 ? 29.955 17.514 8.042 1.00 27.78 83 TRP B C 1
ATOM 2171 O O . TRP B 1 83 ? 29.887 16.357 8.444 1.00 28.79 83 TRP B O 1
ATOM 2182 N N . PRO B 1 84 ? 30.541 17.834 6.880 1.00 30.40 84 PRO B N 1
ATOM 2183 C CA . PRO B 1 84 ? 31.121 16.741 6.103 1.00 32.01 84 PRO B CA 1
ATOM 2184 C C . PRO B 1 84 ? 32.640 16.725 6.231 1.00 33.15 84 PRO B C 1
ATOM 2185 O O . PRO B 1 84 ? 33.268 17.773 6.384 1.00 31.80 84 PRO B O 1
ATOM 2189 N N . HIS B 1 85 ? 33.209 15.541 6.210 1.00 34.08 85 HIS B N 1
ATOM 2190 C CA . HIS B 1 85 ? 34.624 15.430 6.093 1.00 36.66 85 HIS B CA 1
ATOM 2191 C C . HIS B 1 85 ? 35.023 14.290 5.256 1.00 38.86 85 HIS B C 1
ATOM 2192 O O . HIS B 1 85 ? 34.721 13.156 5.564 1.00 38.71 85 HIS B O 1
ATOM 2199 N N . GLU B 1 86 ? 35.762 14.576 4.217 1.00 42.46 86 GLU B N 1
ATOM 2200 C CA . GLU B 1 86 ? 36.151 13.523 3.321 1.00 46.82 86 GLU B CA 1
ATOM 2201 C C . GLU B 1 86 ? 34.858 12.929 2.787 1.00 48.66 86 GLU B C 1
ATOM 2202 O O . GLU B 1 86 ? 34.119 13.620 2.180 1.00 50.17 86 GLU B O 1
ATOM 2208 N N . ASP B 1 87 ? 34.569 11.670 2.916 1.00 48.67 87 ASP B N 1
ATOM 2209 C CA . ASP B 1 87 ? 33.329 11.278 2.228 1.00 47.26 87 ASP B CA 1
ATOM 2210 C C . ASP B 1 87 ? 32.097 11.242 3.072 1.00 42.72 87 ASP B C 1
ATOM 2211 O O . ASP B 1 87 ? 31.017 10.916 2.612 1.00 41.36 87 ASP B O 1
ATOM 2216 N N . THR B 1 88 ? 32.292 11.587 4.317 1.00 38.84 88 THR B N 1
ATOM 2217 C CA . THR B 1 88 ? 31.399 11.233 5.403 1.00 35.72 88 THR B CA 1
ATOM 2218 C C . THR B 1 88 ? 30.701 12.452 5.975 1.00 34.40 88 THR B C 1
ATOM 2219 O O . THR B 1 88 ? 31.314 13.504 6.136 1.00 34.76 88 THR B O 1
ATOM 2223 N N . VAL B 1 89 ? 29.411 12.319 6.264 1.00 31.95 89 VAL B N 1
ATOM 2224 C CA . VAL B 1 89 ? 28.725 13.334 7.046 1.00 30.56 89 VAL B CA 1
ATOM 2225 C C . VAL B 1 89 ? 28.689 12.882 8.498 1.00 29.06 89 VAL B C 1
ATOM 2226 O O . VAL B 1 89 ? 28.280 11.762 8.800 1.00 30.28 89 VAL B O 1
ATOM 2230 N N . TYR B 1 90 ? 29.153 13.747 9.391 1.00 28.03 90 TYR B N 1
ATOM 2231 C CA . TYR B 1 90 ? 29.151 13.459 10.815 1.00 27.54 90 TYR B CA 1
ATOM 2232 C C . TYR B 1 90 ? 28.054 14.254 11.514 1.00 27.11 90 TYR B C 1
ATOM 2233 O O . TYR B 1 90 ? 27.641 15.310 11.031 1.00 26.03 90 TYR B O 1
ATOM 2242 N N . THR B 1 91 ? 27.587 13.748 12.652 1.00 26.81 91 THR B N 1
ATOM 2243 C CA . THR B 1 91 ? 26.718 14.534 13.521 1.00 25.33 91 THR B CA 1
ATOM 2244 C C . THR B 1 91 ? 27.223 14.557 14.955 1.00 23.90 91 THR B C 1
ATOM 2245 O O . THR B 1 91 ? 27.965 13.680 15.382 1.00 25.83 91 THR B O 1
ATOM 2249 N N . SER B 1 92 ? 26.835 15.587 15.693 1.00 25.29 92 SER B N 1
ATOM 2250 C CA . SER B 1 92 ? 27.055 15.585 17.123 1.00 23.99 92 SER B CA 1
ATOM 2251 C C . SER B 1 92 ? 25.822 16.151 17.818 1.00 23.84 92 SER B C 1
ATOM 2252 O O . SER B 1 92 ? 25.326 17.222 17.447 1.00 24.19 92 SER B O 1
ATOM 2255 N N . LEU B 1 93 ? 25.343 15.443 18.836 1.00 22.94 93 LEU B N 1
ATOM 2256 C CA . LEU B 1 93 ? 24.229 15.912 19.658 1.00 22.34 93 LEU B CA 1
ATOM 2257 C C . LEU B 1 93 ? 24.763 16.833 20.756 1.00 22.16 93 LEU B C 1
ATOM 2258 O O . LEU B 1 93 ? 25.571 16.399 21.592 1.00 24.41 93 LEU B O 1
ATOM 2263 N N . ARG B 1 94 ? 24.323 18.094 20.754 1.00 20.97 94 ARG B N 1
ATOM 2264 C CA . ARG B 1 94 ? 24.875 19.094 21.670 1.00 22.27 94 ARG B CA 1
ATOM 2265 C C . ARG B 1 94 ? 23.814 19.774 22.524 1.00 21.72 94 ARG B C 1
ATOM 2266 O O . ARG B 1 94 ? 22.618 19.689 22.265 1.00 21.38 94 ARG B O 1
ATOM 2274 N N . PHE B 1 95 ? 24.264 20.499 23.543 1.00 21.45 95 PHE B N 1
ATOM 2275 C CA . PHE B 1 95 ? 23.343 21.213 24.409 1.00 22.10 95 PHE B CA 1
ATOM 2276 C C . PHE B 1 95 ? 24.095 22.429 24.958 1.00 23.40 95 PHE B C 1
ATOM 2277 O O . PHE B 1 95 ? 25.232 22.312 25.408 1.00 24.33 95 PHE B O 1
ATOM 2285 N N . ALA B 1 96 ? 23.475 23.601 24.909 1.00 23.76 96 ALA B N 1
ATOM 2286 C CA . ALA B 1 96 ? 24.138 24.822 25.361 1.00 25.61 96 ALA B CA 1
ATOM 2287 C C . ALA B 1 96 ? 23.349 25.468 26.476 1.00 26.90 96 ALA B C 1
ATOM 2288 O O . ALA B 1 96 ? 22.160 25.739 26.336 1.00 27.62 96 ALA B O 1
ATOM 2290 N N . THR B 1 97 ? 24.027 25.758 27.576 1.00 29.56 97 THR B N 1
ATOM 2291 C CA . THR B 1 97 ? 23.407 26.462 28.677 1.00 32.05 97 THR B CA 1
ATOM 2292 C C . THR B 1 97 ? 23.461 27.974 28.429 1.00 32.72 97 THR B C 1
ATOM 2293 O O . THR B 1 97 ? 22.709 28.739 29.027 1.00 35.93 97 THR B O 1
ATOM 2297 N N . GLY B 1 98 ? 24.336 28.394 27.517 1.00 31.20 98 GLY B N 1
ATOM 2298 C CA . GLY B 1 98 ? 24.484 29.800 27.173 1.00 29.81 98 GLY B CA 1
ATOM 2299 C C . GLY B 1 98 ? 25.017 29.934 25.761 1.00 28.72 98 GLY B C 1
ATOM 2300 O O . GLY B 1 98 ? 24.960 28.984 24.980 1.00 30.44 98 GLY B O 1
ATOM 2301 N N . TYR B 1 99 ? 25.544 31.101 25.423 1.00 27.34 99 TYR B N 1
ATOM 2302 C CA . TYR B 1 99 ? 25.931 31.383 24.045 1.00 26.86 99 TYR B CA 1
ATOM 2303 C C . TYR B 1 99 ? 27.382 31.032 23.708 1.00 29.65 99 TYR B C 1
ATOM 2304 O O . TYR B 1 99 ? 27.975 31.574 22.775 1.00 34.65 99 TYR B O 1
ATOM 2313 N N . ALA B 1 100 ? 27.922 30.085 24.458 1.00 28.88 100 ALA B N 1
ATOM 2314 C CA . ALA B 1 100 ? 29.292 29.632 24.280 1.00 28.22 100 ALA B CA 1
ATOM 2315 C C . ALA B 1 100 ? 29.234 28.259 23.645 1.00 27.30 100 ALA B C 1
ATOM 2316 O O . ALA B 1 100 ? 28.155 27.755 23.362 1.00 27.80 100 ALA B O 1
ATOM 2318 N N . MET B 1 101 ? 30.400 27.664 23.423 1.00 26.03 101 MET B N 1
ATOM 2319 C CA A MET B 1 101 ? 30.488 26.331 22.828 0.44 26.13 101 MET B CA 1
ATOM 2320 C CA B MET B 1 101 ? 30.493 26.333 22.821 0.56 26.23 101 MET B CA 1
ATOM 2321 C C . MET B 1 101 ? 29.553 25.322 23.486 1.00 25.78 101 MET B C 1
ATOM 2322 O O . MET B 1 101 ? 29.658 25.057 24.691 1.00 26.87 101 MET B O 1
ATOM 2331 N N . PRO B 1 102 ? 28.622 24.749 22.700 1.00 24.65 102 PRO B N 1
ATOM 2332 C CA . PRO B 1 102 ? 27.749 23.731 23.284 1.00 25.27 102 PRO B CA 1
ATOM 2333 C C . PRO B 1 102 ? 28.515 22.472 23.658 1.00 26.44 102 PRO B C 1
ATOM 2334 O O . PRO B 1 102 ? 29.480 22.085 22.990 1.00 27.03 102 PRO B O 1
ATOM 2338 N N . ASP B 1 103 ? 28.085 21.840 24.738 1.00 26.01 103 ASP B N 1
ATOM 2339 C CA . ASP B 1 103 ? 28.714 20.603 25.177 1.00 26.88 103 ASP B CA 1
ATOM 2340 C C . ASP B 1 103 ? 28.013 19.396 24.590 1.00 25.26 103 ASP B C 1
ATOM 2341 O O . ASP B 1 103 ? 26.857 19.488 24.156 1.00 26.03 103 ASP B O 1
ATOM 2346 N N . VAL B 1 104 ? 28.703 18.265 24.551 1.00 26.19 104 VAL B N 1
ATOM 2347 C CA . VAL B 1 104 ? 28.074 17.032 24.105 1.00 26.43 104 VAL B CA 1
ATOM 2348 C C . VAL B 1 104 ? 26.868 16.732 24.992 1.00 25.69 104 VAL B C 1
ATOM 2349 O O . VAL B 1 104 ? 26.955 16.826 26.215 1.00 27.15 104 VAL B O 1
ATOM 2353 N N . TYR B 1 105 ? 25.742 16.379 24.371 1.00 25.35 105 TYR B N 1
ATOM 2354 C CA . TYR B 1 105 ? 24.497 16.116 25.093 1.00 23.36 105 TYR B CA 1
ATOM 2355 C C . TYR B 1 105 ? 24.595 14.905 26.048 1.00 24.82 105 TYR B C 1
ATOM 2356 O O . TYR B 1 105 ? 25.047 13.828 25.652 1.00 25.89 105 TYR B O 1
ATOM 2365 N N . GLU B 1 106 ? 24.149 15.092 27.292 1.00 25.34 106 GLU B N 1
ATOM 2366 C CA . GLU B 1 106 ? 24.300 14.049 28.332 1.00 25.28 106 GLU B CA 1
ATOM 2367 C C . GLU B 1 106 ? 23.222 12.976 28.258 1.00 25.95 106 GLU B C 1
ATOM 2368 O O . GLU B 1 106 ? 23.365 11.904 28.851 1.00 28.39 106 GLU B O 1
ATOM 2374 N N . GLY B 1 107 ? 22.131 13.254 27.542 1.00 25.59 107 GLY B N 1
ATOM 2375 C CA . GLY B 1 107 ? 20.975 12.377 27.600 1.00 26.74 107 GLY B CA 1
ATOM 2376 C C . GLY B 1 107 ? 21.037 11.214 26.629 1.00 27.05 107 GLY B C 1
ATOM 2377 O O . GLY B 1 107 ? 22.059 10.999 25.986 1.00 29.77 107 GLY B O 1
ATOM 2378 N N . ASP B 1 108 ? 19.939 10.480 26.494 1.00 26.60 108 ASP B N 1
ATOM 2379 C CA . ASP B 1 108 ? 19.979 9.202 25.774 1.00 27.33 108 ASP B CA 1
ATOM 2380 C C . ASP B 1 108 ? 19.556 9.224 24.295 1.00 27.21 108 ASP B C 1
ATOM 2381 O O . ASP B 1 108 ? 19.045 8.246 23.767 1.00 28.92 108 ASP B O 1
ATOM 2386 N N . ALA B 1 109 ? 19.802 10.327 23.625 1.00 25.74 109 ALA B N 1
ATOM 2387 C CA . ALA B 1 109 ? 19.435 10.448 22.220 1.00 24.97 109 ALA B CA 1
ATOM 2388 C C . ALA B 1 109 ? 20.494 9.762 21.363 1.00 25.23 109 ALA B C 1
ATOM 2389 O O . ALA B 1 109 ? 21.667 9.667 21.762 1.00 25.85 109 ALA B O 1
ATOM 2391 N N . GLU B 1 110 ? 20.083 9.280 20.191 1.00 24.23 110 GLU B N 1
ATOM 2392 C CA . GLU B 1 110 ? 21.021 8.619 19.296 1.00 25.58 110 GLU B CA 1
ATOM 2393 C C . GLU B 1 110 ? 20.666 8.889 17.844 1.00 24.67 110 GLU B C 1
ATOM 2394 O O . GLU B 1 110 ? 19.508 8.761 17.448 1.00 25.14 110 GLU B O 1
ATOM 2400 N N . ILE B 1 111 ? 21.667 9.243 17.046 1.00 24.17 111 ILE B N 1
ATOM 2401 C CA . ILE B 1 111 ? 21.463 9.395 15.604 1.00 23.50 111 ILE B CA 1
ATOM 2402 C C . ILE B 1 111 ? 22.066 8.220 14.855 1.00 24.21 111 ILE B C 1
ATOM 2403 O O . ILE B 1 111 ? 23.214 7.833 15.096 1.00 25.52 111 ILE B O 1
ATOM 2408 N N . THR B 1 112 ? 21.261 7.655 13.957 1.00 23.98 112 THR B N 1
ATOM 2409 C CA . THR B 1 112 ? 21.723 6.656 12.996 1.00 24.39 112 THR B CA 1
ATOM 2410 C C . THR B 1 112 ? 21.388 7.136 11.592 1.00 25.04 112 THR B C 1
ATOM 2411 O O . THR B 1 112 ? 20.412 7.861 11.399 1.00 26.86 112 THR B O 1
ATOM 2415 N N . GLN B 1 113 ? 22.191 6.739 10.608 1.00 23.91 113 GLN B N 1
ATOM 2416 C CA . GLN B 1 113 ? 22.052 7.311 9.264 1.00 25.07 113 GLN B CA 1
ATOM 2417 C C . GLN B 1 113 ? 21.412 6.360 8.261 1.00 23.86 113 GLN B C 1
ATOM 2418 O O . GLN B 1 113 ? 21.770 5.178 8.164 1.00 25.06 113 GLN B O 1
ATOM 2424 N N . VAL B 1 114 ? 20.460 6.887 7.508 1.00 24.26 114 VAL B N 1
ATOM 2425 C CA . VAL B 1 114 ? 19.908 6.170 6.364 1.00 23.82 114 VAL B CA 1
ATOM 2426 C C . VAL B 1 114 ? 20.811 6.332 5.139 1.00 25.54 114 VAL B C 1
ATOM 2427 O O . VAL B 1 114 ? 21.200 5.354 4.518 1.00 26.67 114 VAL B O 1
ATOM 2431 N N . SER B 1 115 ? 21.141 7.576 4.801 1.00 25.05 115 SER B N 1
ATOM 2432 C CA . SER B 1 115 ? 21.970 7.883 3.630 1.00 25.74 115 SER B CA 1
ATOM 2433 C C . SER B 1 115 ? 22.583 9.268 3.787 1.00 26.94 115 SER B C 1
ATOM 2434 O O . SER B 1 115 ? 22.142 10.048 4.626 1.00 25.92 115 SER B O 1
ATOM 2437 N N . SER B 1 116 ? 23.599 9.566 2.978 1.00 28.17 116 SER B N 1
ATOM 2438 C CA . SER B 1 116 ? 24.236 10.881 2.999 1.00 30.10 116 SER B CA 1
ATOM 2439 C C . SER B 1 116 ? 24.843 11.212 1.638 1.00 33.28 116 SER B C 1
ATOM 2440 O O . SER B 1 116 ? 25.089 10.323 0.824 1.00 33.66 116 SER B O 1
ATOM 2443 N N . SER B 1 117 ? 25.079 12.499 1.407 1.00 35.08 117 SER B N 1
ATOM 2444 C CA . SER B 1 117 ? 25.658 12.969 0.166 1.00 36.46 117 SER B CA 1
ATOM 2445 C C . SER B 1 117 ? 26.642 14.091 0.469 1.00 36.43 117 SER B C 1
ATOM 2446 O O . SER B 1 117 ? 26.383 14.929 1.329 1.00 34.53 117 SER B O 1
ATOM 2449 N N . VAL B 1 118 ? 27.781 14.089 -0.219 1.00 37.64 118 VAL B N 1
ATOM 2450 C CA . VAL B 1 118 ? 28.735 15.186 -0.130 1.00 38.98 118 VAL B CA 1
ATOM 2451 C C . VAL B 1 118 ? 29.263 15.496 -1.515 1.00 39.97 118 VAL B C 1
ATOM 2452 O O . VAL B 1 118 ? 29.650 14.591 -2.258 1.00 39.88 118 VAL B O 1
ATOM 2456 N N . ASN B 1 119 ? 29.257 16.773 -1.870 1.00 41.41 119 ASN B N 1
ATOM 2457 C CA . ASN B 1 119 ? 29.949 17.230 -3.067 1.00 43.45 119 ASN B CA 1
ATOM 2458 C C . ASN B 1 119 ? 30.554 18.615 -2.850 1.00 42.39 119 ASN B C 1
ATOM 2459 O O . ASN B 1 119 ? 30.606 19.105 -1.716 1.00 42.36 119 ASN B O 1
ATOM 2464 N N . SER B 1 120 ? 30.996 19.247 -3.931 1.00 40.90 120 SER B N 1
ATOM 2465 C CA . SER B 1 120 ? 31.760 20.489 -3.831 1.00 41.03 120 SER B CA 1
ATOM 2466 C C . SER B 1 120 ? 30.963 21.674 -3.288 1.00 39.92 120 SER B C 1
ATOM 2467 O O . SER B 1 120 ? 31.552 22.666 -2.857 1.00 40.14 120 SER B O 1
ATOM 2470 N N . THR B 1 121 ? 29.634 21.566 -3.301 1.00 38.49 121 THR B N 1
ATOM 2471 C CA . THR B 1 121 ? 28.770 22.696 -2.961 1.00 36.53 121 THR B CA 1
ATOM 2472 C C . THR B 1 121 ? 27.817 22.443 -1.789 1.00 36.15 121 THR B C 1
ATOM 2473 O O . THR B 1 121 ? 27.368 23.385 -1.137 1.00 35.70 121 THR B O 1
ATOM 2477 N N . HIS B 1 122 ? 27.492 21.180 -1.531 1.00 35.86 122 HIS B N 1
ATOM 2478 C CA . HIS B 1 122 ? 26.508 20.852 -0.502 1.00 35.14 122 HIS B CA 1
ATOM 2479 C C . HIS B 1 122 ? 26.824 19.546 0.200 1.00 33.90 122 HIS B C 1
ATOM 2480 O O . HIS B 1 122 ? 27.641 18.752 -0.275 1.00 35.57 122 HIS B O 1
ATOM 2487 N N . PHE B 1 123 ? 26.174 19.328 1.338 1.00 30.47 123 PHE B N 1
ATOM 2488 C CA . PHE B 1 123 ? 26.099 17.997 1.929 1.00 28.58 123 PHE B CA 1
ATOM 2489 C C . PHE B 1 123 ? 24.697 17.720 2.465 1.00 26.97 123 PHE B C 1
ATOM 2490 O O . PHE B 1 123 ? 23.983 18.635 2.861 1.00 26.74 123 PHE B O 1
ATOM 2498 N N . SER B 1 124 ? 24.292 16.458 2.441 1.00 26.23 124 SER B N 1
ATOM 2499 C CA . SER B 1 124 ? 22.965 16.104 2.911 1.00 26.25 124 SER B CA 1
ATOM 2500 C C . SER B 1 124 ? 22.984 14.813 3.725 1.00 24.56 124 SER B C 1
ATOM 2501 O O . SER B 1 124 ? 23.925 14.022 3.637 1.00 25.26 124 SER B O 1
ATOM 2504 N N . LEU B 1 125 ? 21.937 14.612 4.514 1.00 23.29 125 LEU B N 1
ATOM 2505 C CA . LEU B 1 125 ? 21.853 13.476 5.421 1.00 22.06 125 LEU B CA 1
ATOM 2506 C C . LEU B 1 125 ? 20.392 13.131 5.694 1.00 20.54 125 LEU B C 1
ATOM 2507 O O . LEU B 1 125 ? 19.573 14.018 5.934 1.00 20.27 125 LEU B O 1
ATOM 2512 N N . ILE B 1 126 ? 20.070 11.848 5.684 1.00 20.23 126 ILE B N 1
ATOM 2513 C CA . ILE B 1 126 ? 18.796 11.398 6.235 1.00 19.84 126 ILE B CA 1
ATOM 2514 C C . ILE B 1 126 ? 19.114 10.497 7.416 1.00 19.41 126 ILE B C 1
ATOM 2515 O O . ILE B 1 126 ? 19.972 9.618 7.320 1.00 20.91 126 ILE B O 1
ATOM 2520 N N . PHE B 1 127 ? 18.441 10.721 8.536 1.00 17.94 127 PHE B N 1
ATOM 2521 C CA . PHE B 1 127 ? 18.873 10.106 9.793 1.00 18.48 127 PHE B CA 1
ATOM 2522 C C . PHE B 1 127 ? 17.717 9.863 10.736 1.00 20.65 127 PHE B C 1
ATOM 2523 O O . PHE B 1 127 ? 16.734 10.596 10.718 1.00 20.48 127 PHE B O 1
ATOM 2531 N N . ARG B 1 128 ? 17.835 8.832 11.570 1.00 20.72 128 ARG B N 1
ATOM 2532 C CA . ARG B 1 128 ? 16.839 8.598 12.610 1.00 19.84 128 ARG B CA 1
ATOM 2533 C C . ARG B 1 128 ? 17.390 9.251 13.860 1.00 20.55 128 ARG B C 1
ATOM 2534 O O . ARG B 1 128 ? 18.574 9.106 14.167 1.00 22.13 128 ARG B O 1
ATOM 2542 N N . CYS B 1 129 ? 16.537 9.992 14.555 1.00 20.60 129 CYS B N 1
ATOM 2543 C CA . CYS B 1 129 ? 16.913 10.668 15.785 1.00 20.13 129 CYS B CA 1
ATOM 2544 C C . CYS B 1 129 ? 16.057 10.079 16.912 1.00 20.35 129 CYS B C 1
ATOM 2545 O O . CYS B 1 129 ? 14.894 10.457 17.093 1.00 20.47 129 CYS B O 1
ATOM 2548 N N . LYS B 1 130 ? 16.624 9.116 17.649 1.00 21.59 130 LYS B N 1
ATOM 2549 C CA . LYS B 1 130 ? 15.890 8.433 18.701 1.00 22.13 130 LYS B CA 1
ATOM 2550 C C . LYS B 1 130 ? 15.969 9.229 20.005 1.00 22.30 130 LYS B C 1
ATOM 2551 O O . LYS B 1 130 ? 17.031 9.708 20.358 1.00 22.58 130 LYS B O 1
ATOM 2557 N N . ASN B 1 131 ? 14.841 9.347 20.708 1.00 22.66 131 ASN B N 1
ATOM 2558 C CA . ASN B 1 131 ? 14.769 10.088 21.966 1.00 22.82 131 ASN B CA 1
ATOM 2559 C C . ASN B 1 131 ? 15.230 11.527 21.808 1.00 22.75 131 ASN B C 1
ATOM 2560 O O . ASN B 1 131 ? 15.926 12.067 22.671 1.00 24.07 131 ASN B O 1
ATOM 2565 N N . CYS B 1 132 ? 14.817 12.161 20.711 1.00 21.22 132 CYS B N 1
ATOM 2566 C CA . CYS B 1 132 ? 15.308 13.498 20.382 1.00 21.83 132 CYS B CA 1
ATOM 2567 C C . CYS B 1 132 ? 14.318 14.600 20.680 1.00 20.46 132 CYS B C 1
ATOM 2568 O O . CYS B 1 132 ? 14.707 15.763 20.714 1.00 20.39 132 CYS B O 1
ATOM 2571 N N . LEU B 1 133 ? 13.054 14.262 20.909 1.00 19.26 133 LEU B N 1
ATOM 2572 C CA . LEU B 1 133 ? 12.041 15.308 21.025 1.00 19.27 133 LEU B CA 1
ATOM 2573 C C . LEU B 1 133 ? 11.673 15.683 22.468 1.00 20.98 133 LEU B C 1
ATOM 2574 O O . LEU B 1 133 ? 10.916 16.629 22.694 1.00 21.79 133 LEU B O 1
ATOM 2579 N N . GLN B 1 134 ? 12.201 14.925 23.425 1.00 21.42 134 GLN B N 1
ATOM 2580 C CA . GLN B 1 134 ? 12.240 15.340 24.833 1.00 22.64 134 GLN B CA 1
ATOM 2581 C C . GLN B 1 134 ? 13.663 15.140 25.301 1.00 22.22 134 GLN B C 1
ATOM 2582 O O . GLN B 1 134 ? 14.264 14.105 25.031 1.00 23.56 134 GLN B O 1
ATOM 2588 N N . TRP B 1 135 ? 14.202 16.138 26.001 1.00 21.79 135 TRP B N 1
ATOM 2589 C CA . TRP B 1 135 ? 15.616 16.140 26.345 1.00 21.82 135 TRP B CA 1
ATOM 2590 C C . TRP B 1 135 ? 15.837 16.542 27.798 1.00 22.15 135 TRP B C 1
ATOM 2591 O O . TRP B 1 135 ? 14.972 17.142 28.422 1.00 23.40 135 TRP B O 1
ATOM 2602 N N . SER B 1 136 ? 16.994 16.160 28.329 1.00 22.75 136 SER B N 1
ATOM 2603 C CA . SER B 1 136 ? 17.405 16.603 29.670 1.00 24.05 136 SER B CA 1
ATOM 2604 C C . SER B 1 136 ? 18.918 16.652 29.696 1.00 23.83 136 SER B C 1
ATOM 2605 O O . SER B 1 136 ? 19.576 15.668 29.341 1.00 24.99 136 SER B O 1
ATOM 2608 N N . HIS B 1 137 ? 19.469 17.802 30.111 1.00 23.01 137 HIS B N 1
ATOM 2609 C CA . HIS B 1 137 ? 20.909 17.991 30.164 1.00 24.13 137 HIS B CA 1
ATOM 2610 C C . HIS B 1 137 ? 21.228 19.038 31.220 1.00 25.76 137 HIS B C 1
ATOM 2611 O O . HIS B 1 137 ? 20.567 20.080 31.286 1.00 27.03 137 HIS B O 1
ATOM 2618 N N . GLY B 1 138 ? 22.218 18.746 32.062 1.00 26.43 138 GLY B N 1
ATOM 2619 C CA . GLY B 1 138 ? 22.645 19.705 33.080 1.00 26.95 138 GLY B CA 1
ATOM 2620 C C . GLY B 1 138 ? 21.534 20.098 34.042 1.00 29.29 138 GLY B C 1
ATOM 2621 O O . GLY B 1 138 ? 21.531 21.202 34.613 1.00 32.34 138 GLY B O 1
ATOM 2622 N N . GLY B 1 139 ? 20.586 19.188 34.233 1.00 30.71 139 GLY B N 1
ATOM 2623 C CA . GLY B 1 139 ? 19.431 19.439 35.077 1.00 30.86 139 GLY B CA 1
ATOM 2624 C C . GLY B 1 139 ? 18.336 20.260 34.420 1.00 30.85 139 GLY B C 1
ATOM 2625 O O . GLY B 1 139 ? 17.378 20.662 35.074 1.00 32.30 139 GLY B O 1
ATOM 2626 N N . SER B 1 140 ? 18.463 20.490 33.116 1.00 29.19 140 SER B N 1
ATOM 2627 C CA . SER B 1 140 ? 17.482 21.257 32.378 1.00 29.34 140 SER B CA 1
ATOM 2628 C C . SER B 1 140 ? 16.747 20.330 31.423 1.00 28.91 140 SER B C 1
ATOM 2629 O O . SER B 1 140 ? 17.381 19.608 30.657 1.00 29.27 140 SER B O 1
ATOM 2632 N N . SER B 1 141 ? 15.417 20.354 31.464 1.00 27.69 141 SER B N 1
ATOM 2633 C CA . SER B 1 141 ? 14.612 19.425 30.684 1.00 27.95 141 SER B CA 1
ATOM 2634 C C . SER B 1 141 ? 13.602 20.183 29.862 1.00 25.89 141 SER B C 1
ATOM 2635 O O . SER B 1 141 ? 13.115 21.230 30.252 1.00 30.00 141 SER B O 1
ATOM 2638 N N . GLY B 1 142 ? 13.267 19.630 28.704 1.00 23.55 142 GLY B N 1
ATOM 2639 C CA . GLY B 1 142 ? 12.268 20.237 27.851 1.00 23.04 142 GLY B CA 1
ATOM 2640 C C . GLY B 1 142 ? 11.961 19.344 26.680 1.00 23.71 142 GLY B C 1
ATOM 2641 O O . GLY B 1 142 ? 12.358 18.180 26.661 1.00 23.82 142 GLY B O 1
ATOM 2642 N N . GLY B 1 143 ? 11.265 19.889 25.693 1.00 21.37 143 GLY B N 1
ATOM 2643 C CA . GLY B 1 143 ? 10.871 19.063 24.568 1.00 20.76 143 GLY B CA 1
ATOM 2644 C C . GLY B 1 143 ? 10.055 19.815 23.536 1.00 21.97 143 GLY B C 1
ATOM 2645 O O . GLY B 1 143 ? 9.720 20.986 23.724 1.00 24.77 143 GLY B O 1
ATOM 2646 N N . ALA B 1 144 ? 9.744 19.124 22.444 1.00 21.95 144 ALA B N 1
ATOM 2647 C CA . ALA B 1 144 ? 8.907 19.669 21.390 1.00 22.77 144 ALA B CA 1
ATOM 2648 C C . ALA B 1 144 ? 7.640 18.821 21.335 1.00 23.08 144 ALA B C 1
ATOM 2649 O O . ALA B 1 144 ? 7.646 17.666 21.773 1.00 24.82 144 ALA B O 1
ATOM 2651 N N . SER B 1 145 ? 6.546 19.388 20.847 1.00 23.09 145 SER B N 1
ATOM 2652 C CA . SER B 1 145 ? 5.282 18.660 20.872 1.00 24.65 145 SER B CA 1
ATOM 2653 C C . SER B 1 145 ? 4.688 18.514 19.497 1.00 21.46 145 SER B C 1
ATOM 2654 O O . SER B 1 145 ? 4.084 19.452 18.972 1.00 21.56 145 SER B O 1
ATOM 2657 N N . THR B 1 146 ? 4.832 17.329 18.912 1.00 20.87 146 THR B N 1
ATOM 2658 C CA . THR B 1 146 ? 4.289 17.114 17.572 1.00 19.78 146 THR B CA 1
ATOM 2659 C C . THR B 1 146 ? 2.763 17.210 17.536 1.00 20.83 146 THR B C 1
ATOM 2660 O O . THR B 1 146 ? 2.195 17.594 16.514 1.00 20.67 146 THR B O 1
ATOM 2664 N N . SER B 1 147 ? 2.099 16.901 18.649 1.00 21.97 147 SER B N 1
ATOM 2665 C CA . SER B 1 147 ? 0.639 16.932 18.674 1.00 24.98 147 SER B CA 1
ATOM 2666 C C . SER B 1 147 ? 0.084 18.354 18.595 1.00 26.47 147 SER B C 1
ATOM 2667 O O . SER B 1 147 ? -1.120 18.559 18.410 1.00 26.80 147 SER B O 1
ATOM 2670 N N . GLY B 1 148 ? 0.965 19.334 18.730 1.00 24.46 148 GLY B N 1
ATOM 2671 C CA . GLY B 1 148 ? 0.567 20.726 18.611 1.00 24.05 148 GLY B CA 1
ATOM 2672 C C . GLY B 1 148 ? 0.609 21.207 17.175 1.00 22.56 148 GLY B C 1
ATOM 2673 O O . GLY B 1 148 ? 0.220 22.340 16.888 1.00 24.28 148 GLY B O 1
ATOM 2674 N N . GLY B 1 149 ? 1.128 20.367 16.278 1.00 21.34 149 GLY B N 1
ATOM 2675 C CA . GLY B 1 149 ? 1.083 20.642 14.842 1.00 20.54 149 GLY B CA 1
ATOM 2676 C C . GLY B 1 149 ? 2.084 21.692 14.372 1.00 19.05 149 GLY B C 1
ATOM 2677 O O . GLY B 1 149 ? 1.959 22.250 13.276 1.00 20.31 149 GLY B O 1
ATOM 2678 N N . VAL B 1 150 ? 3.059 22.007 15.221 1.00 17.84 150 VAL B N 1
ATOM 2679 C CA . VAL B 1 150 ? 4.119 22.944 14.870 1.00 18.49 150 VAL B CA 1
ATOM 2680 C C . VAL B 1 150 ? 5.357 22.596 15.688 1.00 18.54 150 VAL B C 1
ATOM 2681 O O . VAL B 1 150 ? 5.253 22.177 16.841 1.00 21.74 150 VAL B O 1
ATOM 2685 N N . LEU B 1 151 ? 6.532 22.727 15.086 1.00 17.62 151 LEU B N 1
ATOM 2686 C CA . LEU B 1 151 ? 7.772 22.592 15.851 1.00 17.12 151 LEU B CA 1
ATOM 2687 C C . LEU B 1 151 ? 8.471 23.942 15.815 1.00 14.57 151 LEU B C 1
ATOM 2688 O O . LEU B 1 151 ? 8.700 24.498 14.741 1.00 17.01 151 LEU B O 1
ATOM 2693 N N . VAL B 1 152 ? 8.779 24.497 16.984 1.00 14.76 152 VAL B N 1
ATOM 2694 C CA . VAL B 1 152 ? 9.594 25.720 17.039 1.00 15.06 152 VAL B CA 1
ATOM 2695 C C . VAL B 1 152 ? 11.052 25.332 16.908 1.00 15.37 152 VAL B C 1
ATOM 2696 O O . VAL B 1 152 ? 11.615 24.698 17.806 1.00 17.67 152 VAL B O 1
ATOM 2700 N N . LEU B 1 153 ? 11.658 25.699 15.791 1.00 14.37 153 LEU B N 1
ATOM 2701 C CA . LEU B 1 153 ? 12.994 25.223 15.425 1.00 14.06 153 LEU B CA 1
ATOM 2702 C C . LEU B 1 153 ? 13.960 26.383 15.173 1.00 13.81 153 LEU B C 1
ATOM 2703 O O . LEU B 1 153 ? 13.545 27.492 14.793 1.00 14.99 153 LEU B O 1
ATOM 2708 N N . GLY B 1 154 ? 15.245 26.129 15.398 1.00 14.25 154 GLY B N 1
ATOM 2709 C CA . GLY B 1 154 ? 16.289 27.069 15.060 1.00 14.69 154 GLY B CA 1
ATOM 2710 C C . GLY B 1 154 ? 17.246 26.444 14.065 1.00 14.79 154 GLY B C 1
ATOM 2711 O O . GLY B 1 154 ? 17.421 25.226 14.065 1.00 15.24 154 GLY B O 1
ATOM 2712 N N . TRP B 1 155 ? 17.873 27.266 13.222 1.00 15.35 155 TRP B N 1
ATOM 2713 C CA . TRP B 1 155 ? 18.892 26.758 12.307 1.00 16.44 155 TRP B CA 1
ATOM 2714 C C . TRP B 1 155 ? 20.073 27.720 12.258 1.00 15.28 155 TRP B C 1
ATOM 2715 O O . TRP B 1 155 ? 19.937 28.919 12.488 1.00 16.56 155 TRP B O 1
ATOM 2726 N N . VAL B 1 156 ? 21.250 27.188 11.963 1.00 17.00 156 VAL B N 1
ATOM 2727 C CA . VAL B 1 156 ? 22.428 28.012 11.728 1.00 17.31 156 VAL B CA 1
ATOM 2728 C C . VAL B 1 156 ? 23.243 27.314 10.666 1.00 17.56 156 VAL B C 1
ATOM 2729 O O . VAL B 1 156 ? 23.149 26.085 10.501 1.00 17.82 156 VAL B O 1
ATOM 2733 N N . GLN B 1 157 ? 24.037 28.098 9.949 1.00 18.99 157 GLN B N 1
ATOM 2734 C CA . GLN B 1 157 ? 25.085 27.567 9.085 1.00 21.04 157 GLN B CA 1
ATOM 2735 C C . GLN B 1 157 ? 26.347 28.375 9.311 1.00 22.50 157 GLN B C 1
ATOM 2736 O O . GLN B 1 157 ? 26.283 29.532 9.732 1.00 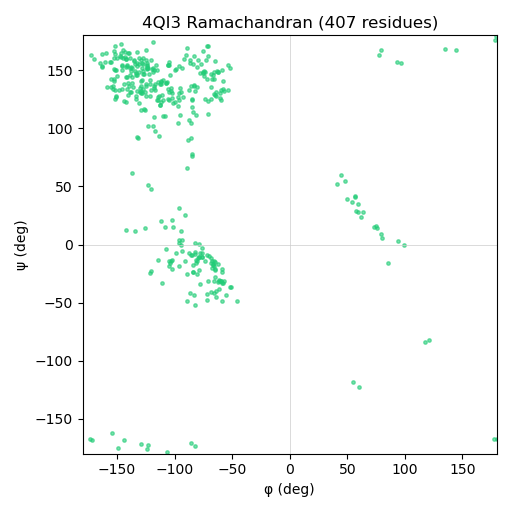22.88 157 GLN B O 1
ATOM 2742 N N . ALA B 1 158 ? 27.494 27.770 9.023 1.00 23.24 158 ALA B N 1
ATOM 2743 C CA . ALA B 1 158 ? 28.765 28.449 9.202 1.00 23.58 158 ALA B CA 1
ATOM 2744 C C . ALA B 1 158 ? 29.666 28.170 8.011 1.00 25.32 158 ALA B C 1
ATOM 2745 O O . ALA B 1 158 ? 29.539 27.121 7.380 1.00 26.80 158 ALA B O 1
ATOM 2747 N N . PHE B 1 159 ? 30.571 29.098 7.707 1.00 26.22 159 PHE B N 1
ATOM 2748 C CA . PHE B 1 159 ? 31.449 28.955 6.543 1.00 28.37 159 PHE B CA 1
ATOM 2749 C C . PHE B 1 159 ? 32.617 27.998 6.774 1.00 29.44 159 PHE B C 1
ATOM 2750 O O . PHE B 1 159 ? 33.032 27.310 5.854 1.00 32.17 159 PHE B O 1
ATOM 2758 N N . ASP B 1 160 ? 33.147 27.955 7.995 1.00 30.04 160 ASP B N 1
ATOM 2759 C CA . ASP B 1 160 ? 34.337 27.144 8.280 1.00 31.79 160 ASP B CA 1
ATOM 2760 C C . ASP B 1 160 ? 33.974 25.686 8.561 1.00 31.66 160 ASP B C 1
ATOM 2761 O O . ASP B 1 160 ? 32.849 25.392 8.951 1.00 32.38 160 ASP B O 1
ATOM 2766 N N . ASP B 1 161 ? 34.923 24.779 8.343 1.00 31.59 161 ASP B N 1
ATOM 2767 C CA . ASP B 1 161 ? 34.798 23.403 8.827 1.00 31.94 161 ASP B CA 1
ATOM 2768 C C . ASP B 1 161 ? 35.031 23.412 10.333 1.00 31.74 161 ASP B C 1
ATOM 2769 O O . ASP B 1 161 ? 35.798 24.239 10.832 1.00 33.15 161 ASP B O 1
ATOM 2774 N N . PRO B 1 162 ? 34.385 22.495 11.070 1.00 30.95 162 PRO B N 1
ATOM 2775 C CA . PRO B 1 162 ? 34.730 22.388 12.495 1.00 30.16 162 PRO B CA 1
ATOM 2776 C C . PRO B 1 162 ? 36.166 21.906 12.693 1.00 30.13 162 PRO B C 1
ATOM 2777 O O . PRO B 1 162 ? 36.679 21.170 11.847 1.00 32.15 162 PRO B O 1
ATOM 2781 N N . GLY B 1 163 ? 36.781 22.350 13.766 1.00 30.04 163 GLY B N 1
ATOM 2782 C CA . GLY B 1 163 ? 38.048 21.798 14.153 1.00 31.24 163 GLY B CA 1
ATOM 2783 C C . GLY B 1 163 ? 37.926 20.371 14.622 1.00 32.25 163 GLY B C 1
ATOM 2784 O O . GLY B 1 163 ? 36.929 20.003 15.163 1.00 33.89 163 GLY B O 1
ATOM 2785 N N . ASN B 1 164 ? 38.954 19.573 14.366 1.00 34.49 164 ASN B N 1
ATOM 2786 C CA . ASN B 1 164 ? 38.899 18.121 14.521 1.00 37.44 164 ASN B CA 1
ATOM 2787 C C . ASN B 1 164 ? 37.712 17.392 14.013 1.00 34.19 164 ASN B C 1
ATOM 2788 O O . ASN B 1 164 ? 37.043 16.754 14.726 1.00 32.00 164 ASN B O 1
ATOM 2793 N N . PRO B 1 165 ? 37.525 17.533 12.738 1.00 33.59 165 PRO B N 1
ATOM 2794 C CA . PRO B 1 165 ? 36.291 17.127 12.092 1.00 31.62 165 PRO B CA 1
ATOM 2795 C C . PRO B 1 165 ? 36.044 15.629 12.136 1.00 31.95 165 PRO B C 1
ATOM 2796 O O . PRO B 1 165 ? 34.952 15.240 11.851 1.00 32.31 165 PRO B O 1
ATOM 2800 N N . THR B 1 166 ? 37.031 14.814 12.447 1.00 33.77 166 THR B N 1
ATOM 2801 C CA . THR B 1 166 ? 36.789 13.374 12.422 1.00 34.82 166 THR B CA 1
ATOM 2802 C C . THR B 1 166 ? 36.392 12.813 13.784 1.00 35.29 166 THR B C 1
ATOM 2803 O O . THR B 1 166 ? 36.234 11.597 13.933 1.00 36.01 166 THR B O 1
ATOM 2807 N N . CYS B 1 167 ? 36.245 13.693 14.770 1.00 36.16 167 CYS B N 1
ATOM 2808 C CA . CYS B 1 167 ? 35.882 13.281 16.122 1.00 36.46 167 CYS B CA 1
ATOM 2809 C C . CYS B 1 167 ? 34.734 14.120 16.691 1.00 34.51 167 CYS B C 1
ATOM 2810 O O . CYS B 1 167 ? 34.966 15.170 17.322 1.00 33.40 167 CYS B O 1
ATOM 2813 N N . PRO B 1 168 ? 33.489 13.649 16.488 1.00 32.65 168 PRO B N 1
ATOM 2814 C CA . PRO B 1 168 ? 32.276 14.372 16.884 1.00 32.37 168 PRO B CA 1
ATOM 2815 C C . PRO B 1 168 ? 32.276 14.845 18.338 1.00 33.76 168 PRO B C 1
ATOM 2816 O O . PRO B 1 168 ? 31.793 15.938 18.619 1.00 32.37 168 PRO B O 1
ATOM 2820 N N . GLU B 1 169 ? 32.840 14.059 19.247 1.00 35.45 169 GLU B N 1
ATOM 2821 C CA . GLU B 1 169 ? 32.759 14.392 20.662 1.00 38.14 169 GLU B CA 1
ATOM 2822 C C . GLU B 1 169 ? 33.755 15.470 21.059 1.00 37.87 169 GLU B C 1
ATOM 2823 O O . GLU B 1 169 ? 33.680 16.002 22.163 1.00 38.40 169 GLU B O 1
ATOM 2829 N N . GLN B 1 170 ? 34.687 15.795 20.166 1.00 38.05 170 GLN B N 1
ATOM 2830 C CA A GLN B 1 170 ? 35.786 16.698 20.494 0.49 38.68 170 GLN B CA 1
ATOM 2831 C CA B GLN B 1 170 ? 35.759 16.721 20.515 0.51 38.69 170 GLN B CA 1
ATOM 2832 C C . GLN B 1 170 ? 35.978 17.814 19.466 1.00 37.00 170 GLN B C 1
ATOM 2833 O O . GLN B 1 170 ? 37.035 18.444 19.417 1.00 37.63 170 GLN B O 1
ATOM 2844 N N . ILE B 1 171 ? 34.954 18.069 18.650 1.00 34.50 171 ILE B N 1
ATOM 2845 C CA . ILE B 1 171 ? 35.039 19.143 17.653 1.00 33.42 171 ILE B CA 1
ATOM 2846 C C . ILE B 1 171 ? 35.146 20.499 18.322 1.00 32.55 171 ILE B C 1
ATOM 2847 O O . ILE B 1 171 ? 34.770 20.658 19.484 1.00 32.47 171 ILE B O 1
ATOM 2852 N N . THR B 1 172 ? 35.678 21.464 17.581 1.00 31.89 172 THR B N 1
ATOM 2853 C CA . THR B 1 172 ? 35.685 22.851 18.020 1.00 31.27 172 THR B CA 1
ATOM 2854 C C . THR B 1 172 ? 34.947 23.702 16.990 1.00 29.74 172 THR B C 1
ATOM 2855 O O . THR B 1 172 ? 35.066 23.478 15.784 1.00 30.15 172 THR B O 1
ATOM 2859 N N . LEU B 1 173 ? 34.189 24.678 17.478 1.00 28.14 173 LEU B N 1
ATOM 2860 C CA . LEU B 1 173 ? 33.398 25.569 16.638 1.00 25.84 173 LEU B CA 1
ATOM 2861 C C . LEU B 1 173 ? 33.627 27.001 17.075 1.00 25.81 173 LEU B C 1
ATOM 2862 O O . LEU B 1 173 ? 33.984 27.259 18.220 1.00 27.58 173 LEU B O 1
ATOM 2867 N N . GLN B 1 174 ? 33.396 27.935 16.162 1.00 24.54 174 GLN B N 1
ATOM 2868 C CA . GLN B 1 174 ? 33.304 29.332 16.521 1.00 23.75 174 GLN B CA 1
ATOM 2869 C C . GLN B 1 174 ? 31.908 29.739 16.134 1.00 24.50 174 GLN B C 1
ATOM 2870 O O . GLN B 1 174 ? 31.172 28.941 15.541 1.00 24.84 174 GLN B O 1
ATOM 2876 N N . GLN B 1 175 ? 31.520 30.957 16.475 1.00 24.51 175 GLN B N 1
ATOM 2877 C CA . GLN B 1 175 ? 30.173 31.407 16.164 1.00 23.53 175 GLN B CA 1
ATOM 2878 C C . GLN B 1 175 ? 29.850 31.228 14.682 1.00 23.85 175 GLN B C 1
ATOM 2879 O O . GLN B 1 175 ? 30.645 31.572 13.818 1.00 25.07 175 GLN B O 1
ATOM 2885 N N . HIS B 1 176 ? 28.680 30.665 14.401 1.00 23.21 176 HIS B N 1
ATOM 2886 C CA . HIS B 1 176 ? 28.240 30.469 13.024 1.00 23.41 176 HIS B CA 1
ATOM 2887 C C . HIS B 1 176 ? 28.095 31.830 12.357 1.00 24.58 176 HIS B C 1
ATOM 2888 O O . HIS B 1 176 ? 27.768 32.823 13.019 1.00 25.78 176 HIS B O 1
ATOM 2895 N N . ASP B 1 177 ? 28.348 31.884 11.050 1.00 24.96 177 ASP B N 1
ATOM 2896 C CA . ASP B 1 177 ? 28.457 33.159 10.364 1.00 25.81 177 ASP B CA 1
ATOM 2897 C C . ASP B 1 177 ? 27.847 33.103 8.981 1.00 25.13 177 ASP B C 1
ATOM 2898 O O . ASP B 1 177 ? 28.048 34.008 8.174 1.00 27.05 177 ASP B O 1
ATOM 2903 N N . ASN B 1 178 ? 27.095 32.038 8.708 1.00 23.53 178 ASN B N 1
ATOM 2904 C CA . ASN B 1 178 ? 26.383 31.918 7.434 1.00 23.09 178 ASN B CA 1
ATOM 2905 C C . ASN B 1 178 ? 24.883 31.799 7.653 1.00 23.00 178 ASN B C 1
ATOM 2906 O O . ASN B 1 178 ? 24.215 30.927 7.078 1.00 22.52 178 ASN B O 1
ATOM 2911 N N . GLY B 1 179 ? 24.350 32.678 8.494 1.00 22.88 179 GLY B N 1
ATOM 2912 C CA . GLY B 1 179 ? 22.915 32.764 8.688 1.00 21.77 179 GLY B CA 1
ATOM 2913 C C . GLY B 1 179 ? 22.399 32.003 9.889 1.00 21.51 179 GLY B C 1
ATOM 2914 O O . GLY B 1 179 ? 23.015 31.034 10.369 1.00 19.99 179 GLY B O 1
ATOM 2915 N N . MET B 1 180 ? 21.243 32.441 10.373 1.00 21.96 180 MET B N 1
ATOM 2916 C CA . MET B 1 180 ? 20.605 31.812 11.519 1.00 22.00 180 MET B CA 1
ATOM 2917 C C . MET B 1 180 ? 19.170 32.277 11.573 1.00 21.40 180 MET B C 1
ATOM 2918 O O . MET B 1 180 ? 18.838 33.332 11.033 1.00 22.71 180 MET B O 1
ATOM 2923 N N . GLY B 1 181 ? 18.312 31.491 12.211 1.00 18.17 181 GLY B N 1
ATOM 2924 C CA . GLY B 1 181 ? 16.952 31.937 12.459 1.00 16.93 181 GLY B CA 1
ATOM 2925 C C . GLY B 1 181 ? 16.185 30.993 13.354 1.00 16.28 181 GLY B C 1
ATOM 2926 O O . GLY B 1 181 ? 16.583 29.839 13.568 1.00 17.55 181 GLY B O 1
ATOM 2927 N N . ILE B 1 182 ? 15.086 31.496 13.903 1.00 16.57 182 ILE B N 1
ATOM 2928 C CA . ILE B 1 182 ? 14.083 30.666 14.578 1.00 16.32 182 ILE B CA 1
ATOM 2929 C C . ILE B 1 182 ? 12.777 30.813 13.823 1.00 15.33 182 ILE B C 1
ATOM 2930 O O . ILE B 1 182 ? 12.407 31.925 13.467 1.00 16.57 182 ILE B O 1
ATOM 2935 N N . TRP B 1 183 ? 12.094 29.699 13.560 1.00 15.78 183 TRP B N 1
ATOM 2936 C CA . TRP B 1 183 ? 10.820 29.735 12.846 1.00 16.19 183 TRP B CA 1
ATOM 2937 C C . TRP B 1 183 ? 9.836 28.678 13.352 1.00 15.87 183 TRP B C 1
ATOM 2938 O O . TRP B 1 183 ? 10.224 27.711 14.028 1.00 15.45 183 TRP B O 1
ATOM 2949 N N . GLY B 1 184 ? 8.553 28.895 13.051 1.00 16.93 184 GLY B N 1
ATOM 2950 C CA . GLY B 1 184 ? 7.507 27.930 13.318 1.00 16.33 184 GLY B CA 1
ATOM 2951 C C . GLY B 1 184 ? 7.396 26.942 12.171 1.00 16.20 184 GLY B C 1
ATOM 2952 O O . GLY B 1 184 ? 6.903 27.265 11.093 1.00 18.22 184 GLY B O 1
ATOM 2953 N N . ALA B 1 185 ? 7.897 25.734 12.390 1.00 16.72 185 ALA B N 1
ATOM 2954 C CA . ALA B 1 185 ? 7.860 24.675 11.384 1.00 17.40 185 ALA B CA 1
ATOM 2955 C C . ALA B 1 185 ? 6.528 23.950 11.494 1.00 19.13 185 ALA B C 1
ATOM 2956 O O . ALA B 1 185 ? 6.363 23.018 12.280 1.00 20.57 185 ALA B O 1
ATOM 2958 N N . GLN B 1 186 ? 5.552 24.420 10.728 1.00 18.52 186 GLN B N 1
ATOM 2959 C CA . GLN B 1 186 ? 4.213 23.851 10.797 1.00 17.23 186 GLN B CA 1
ATOM 2960 C C . GLN B 1 186 ? 4.200 22.479 10.173 1.00 19.22 186 GLN B C 1
ATOM 2961 O O . GLN B 1 186 ? 4.886 22.250 9.176 1.00 19.07 186 GLN B O 1
ATOM 2967 N N . LEU B 1 187 ? 3.424 21.576 10.769 1.00 18.65 187 LEU B N 1
ATOM 2968 C CA . LEU B 1 187 ? 3.315 20.191 10.295 1.00 18.31 187 LEU B CA 1
ATOM 2969 C C . LEU B 1 187 ? 1.937 19.894 9.712 1.00 21.02 187 LEU B C 1
ATOM 2970 O O . LEU B 1 187 ? 0.918 20.318 10.253 1.00 23.00 187 LEU B O 1
ATOM 2975 N N . ASN B 1 188 ? 1.890 19.127 8.634 1.00 21.84 188 ASN B N 1
ATOM 2976 C CA . ASN B 1 188 ? 0.591 18.667 8.175 1.00 22.71 188 ASN B CA 1
ATOM 2977 C C . ASN B 1 188 ? 0.591 17.151 8.117 1.00 23.12 188 ASN B C 1
ATOM 2978 O O . ASN B 1 188 ? 1.546 16.524 8.573 1.00 22.31 188 ASN B O 1
ATOM 2983 N N . THR B 1 189 ? -0.469 16.568 7.570 1.00 25.01 189 THR B N 1
ATOM 2984 C CA . THR B 1 189 ? -0.621 15.116 7.633 1.00 26.60 189 THR B CA 1
ATOM 2985 C C . THR B 1 189 ? 0.453 14.359 6.846 1.00 25.37 189 THR B C 1
ATOM 2986 O O . THR B 1 189 ? 0.698 13.181 7.104 1.00 26.36 189 THR B O 1
ATOM 2990 N N . ASP B 1 190 ? 1.127 15.032 5.920 1.00 24.72 190 ASP B N 1
ATOM 2991 C CA . ASP B 1 190 ? 2.187 14.369 5.167 1.00 25.55 190 ASP B CA 1
ATOM 2992 C C . ASP B 1 190 ? 3.373 14.019 6.062 1.00 23.47 190 ASP B C 1
ATOM 2993 O O . ASP B 1 190 ? 4.181 13.171 5.707 1.00 23.55 190 ASP B O 1
ATOM 2998 N N . ALA B 1 191 ? 3.480 14.691 7.208 1.00 21.99 191 ALA B N 1
ATOM 2999 C CA . ALA B 1 191 ? 4.587 14.456 8.131 1.00 21.04 191 ALA B CA 1
ATOM 3000 C C . ALA B 1 191 ? 4.503 13.152 8.915 1.00 21.37 191 ALA B C 1
ATOM 3001 O O . ALA B 1 191 ? 5.472 12.768 9.552 1.00 23.76 191 ALA B O 1
ATOM 3003 N N . ALA B 1 192 ? 3.344 12.511 8.917 1.00 22.23 192 ALA B N 1
ATOM 3004 C CA . ALA B 1 192 ? 3.127 11.314 9.733 1.00 24.41 192 ALA B CA 1
ATOM 3005 C C . ALA B 1 192 ? 2.545 10.200 8.883 1.00 27.14 192 ALA B C 1
ATOM 3006 O O . ALA B 1 192 ? 1.433 10.321 8.373 1.00 29.54 192 ALA B O 1
ATOM 3008 N N . SER B 1 193 ? 3.290 9.110 8.731 1.00 27.07 193 SER B N 1
ATOM 3009 C CA . SER B 1 193 ? 2.872 8.054 7.811 1.00 28.30 193 SER B CA 1
ATOM 3010 C C . SER B 1 193 ? 2.833 6.721 8.533 1.00 28.39 193 SER B C 1
ATOM 3011 O O . SER B 1 193 ? 3.643 6.479 9.419 1.00 29.28 193 SER B O 1
ATOM 3014 N N . PRO B 1 194 ? 1.893 5.844 8.152 1.00 30.71 194 PRO B N 1
ATOM 3015 C CA . PRO B 1 194 ? 1.874 4.481 8.695 1.00 30.46 194 PRO B CA 1
ATOM 3016 C C . PRO B 1 194 ? 3.151 3.733 8.303 1.00 28.82 194 PRO B C 1
ATOM 3017 O O . PRO B 1 194 ? 3.499 2.723 8.914 1.00 29.97 194 PRO B O 1
ATOM 3021 N N . SER B 1 195 ? 3.858 4.249 7.305 1.00 28.42 195 SER B N 1
ATOM 3022 C CA . SER B 1 195 ? 5.125 3.675 6.866 1.00 28.35 195 SER B CA 1
ATOM 3023 C C . SER B 1 195 ? 6.338 4.014 7.740 1.00 24.86 195 SER B C 1
ATOM 3024 O O . SER B 1 195 ? 7.451 3.568 7.444 1.00 23.98 195 SER B O 1
ATOM 3027 N N . TYR B 1 196 ? 6.134 4.777 8.812 1.00 22.99 196 TYR B N 1
ATOM 3028 C CA . TYR B 1 196 ? 7.268 5.289 9.585 1.00 23.33 196 TYR B CA 1
ATOM 3029 C C . TYR B 1 196 ? 8.217 4.178 10.079 1.00 22.64 196 TYR B C 1
ATOM 3030 O O . TYR B 1 196 ? 9.432 4.305 9.978 1.00 22.05 196 TYR B O 1
ATOM 3039 N N . THR B 1 197 ? 7.680 3.072 10.578 1.00 25.76 197 THR B N 1
ATOM 3040 C CA . THR B 1 197 ? 8.582 2.073 11.133 1.00 27.09 197 THR B CA 1
ATOM 3041 C C . THR B 1 197 ? 9.383 1.372 10.042 1.00 26.35 197 THR B C 1
ATOM 3042 O O . THR B 1 197 ? 10.526 0.979 10.261 1.00 27.55 197 THR B O 1
ATOM 3046 N N . ASP B 1 198 ? 8.799 1.233 8.856 1.00 24.82 198 ASP B N 1
ATOM 3047 C CA . ASP B 1 198 ? 9.559 0.672 7.755 1.00 26.86 198 ASP B CA 1
ATOM 3048 C C . ASP B 1 198 ? 10.725 1.581 7.406 1.00 27.07 198 ASP B C 1
ATOM 3049 O O . ASP B 1 198 ? 11.842 1.120 7.140 1.00 27.28 198 ASP B O 1
ATOM 3054 N N . TRP B 1 199 ? 10.462 2.883 7.442 1.00 25.80 199 TRP B N 1
ATOM 3055 C CA . TRP B 1 199 ? 11.476 3.860 7.111 1.00 24.71 199 TRP B CA 1
ATOM 3056 C C . TRP B 1 199 ? 12.573 3.874 8.163 1.00 25.58 199 TRP B C 1
ATOM 3057 O O . TRP B 1 199 ? 13.754 3.962 7.832 1.00 26.81 199 TRP B O 1
ATOM 3068 N N . ALA B 1 200 ? 12.176 3.776 9.429 1.00 25.26 200 ALA B N 1
ATOM 3069 C CA . ALA B 1 200 ? 13.114 3.773 10.545 1.00 26.27 200 ALA B CA 1
ATOM 3070 C C . ALA B 1 200 ? 14.105 2.600 10.450 1.00 28.20 200 ALA B C 1
ATOM 3071 O O . ALA B 1 200 ? 15.267 2.711 10.860 1.00 29.62 200 ALA B O 1
ATOM 3073 N N . ALA B 1 201 ? 13.649 1.491 9.876 1.00 28.48 201 ALA B N 1
ATOM 3074 C CA . ALA B 1 201 ? 14.484 0.299 9.720 1.00 28.71 201 ALA B CA 1
ATOM 3075 C C . ALA B 1 201 ? 15.617 0.532 8.713 1.00 29.02 201 ALA B C 1
ATOM 3076 O O . ALA B 1 201 ? 16.588 -0.226 8.671 1.00 29.85 201 ALA B O 1
ATOM 3078 N N . GLN B 1 202 ? 15.499 1.588 7.908 1.00 27.20 202 GLN B N 1
ATOM 3079 C CA . GLN B 1 202 ? 16.559 1.925 6.959 1.00 27.12 202 GLN B CA 1
ATOM 3080 C C . GLN B 1 202 ? 17.733 2.653 7.590 1.00 28.26 202 GLN B C 1
ATOM 3081 O O . GLN B 1 202 ? 18.773 2.823 6.955 1.00 29.60 202 GLN B O 1
ATOM 3087 N N . ALA B 1 203 ? 17.565 3.103 8.828 1.00 27.28 203 ALA B N 1
ATOM 3088 C CA . ALA B 1 203 ? 18.612 3.857 9.503 1.00 26.88 203 ALA B CA 1
ATOM 3089 C C . ALA B 1 203 ? 19.629 2.917 10.165 1.00 29.46 203 ALA B C 1
ATOM 3090 O O . ALA B 1 203 ? 19.652 2.758 11.385 1.00 30.55 203 ALA B O 1
ATOM 3092 N N . THR B 1 204 ? 20.491 2.333 9.336 1.00 32.57 204 THR B N 1
ATOM 3093 C CA . THR B 1 204 ? 21.382 1.245 9.725 1.00 36.43 204 THR B CA 1
ATOM 3094 C C . THR B 1 204 ? 22.801 1.669 10.120 1.00 36.07 204 THR B C 1
ATOM 3095 O O . THR B 1 204 ? 23.521 0.913 10.774 1.00 36.44 204 THR B O 1
ATOM 3099 N N . LYS B 1 205 ? 23.211 2.869 9.729 1.00 36.29 205 LYS B N 1
ATOM 3100 C CA . LYS B 1 205 ? 24.611 3.255 9.867 1.00 36.78 205 LYS B CA 1
ATOM 3101 C C . LYS B 1 205 ? 24.862 4.060 11.139 1.00 37.04 205 LYS B C 1
ATOM 3102 O O . LYS B 1 205 ? 24.146 5.013 11.428 1.00 37.16 205 LYS B O 1
ATOM 3108 N N . THR B 1 206 ? 25.872 3.658 11.906 1.00 37.93 206 THR B N 1
ATOM 3109 C CA . THR B 1 206 ? 26.295 4.435 13.061 1.00 40.15 206 THR B CA 1
ATOM 3110 C C . THR B 1 206 ? 27.661 5.045 12.770 1.00 40.65 206 THR B C 1
ATOM 3111 O O . THR B 1 206 ? 28.660 4.333 12.681 1.00 41.33 206 THR B O 1
ATOM 3115 N N . VAL B 1 207 ? 27.704 6.362 12.608 1.00 40.37 207 VAL B N 1
ATOM 3116 C CA . VAL B 1 207 ? 28.960 7.045 12.322 1.00 40.12 207 VAL B CA 1
ATOM 3117 C C . VAL B 1 207 ? 29.575 7.570 13.611 1.00 41.55 207 VAL B C 1
ATOM 3118 O O . VAL B 1 207 ? 29.046 8.493 14.228 1.00 43.39 207 VAL B O 1
ATOM 3122 N N . THR B 1 208 ? 30.693 6.976 14.016 1.00 43.43 208 THR B N 1
ATOM 3123 C CA . THR B 1 208 ? 31.286 7.274 15.316 1.00 43.64 208 THR B CA 1
ATOM 3124 C C . THR B 1 208 ? 32.517 8.181 15.242 1.00 43.90 208 THR B C 1
ATOM 3125 O O . THR B 1 208 ? 33.312 8.103 14.307 1.00 44.15 208 THR B O 1
#

Radius of gyration: 21.97 Å; Cα contacts (8 Å, |Δi|>4): 1156; chains: 2; bounding box: 57×62×42 Å

Organism: NCBI:txid2588717

Solvent-accessible surface area: 17251 Å² total

B-factor: mean 27.47, std 10.08, range [13.16, 73.75]

Secondary structure (DSSP, 8-state):
--SPEEEE-TTT--EEEEEEE-TT-TTSSS-EEEEEEB-TTTTTS--S-EEEEEEEE-BTTB-EEEEESSSSSSSS-EEEEEEETTEEEEEEEE-SSSS-PEEP-SS-EEEEEEEEE-SSEEEEEEEEET-SEEEETTEEEE--GGGTEEEEEEEEESSPPBSTT-GGG-B-PPP-S-EEEEEEE--GGGB-TTHHHHHTT--B---/--SPEEEE-TTT--EEEEEEE-TT-SS-SS-EEEEEEB-TTTTTS--S-EEEEEEEE-GGG--EEEEESSSSSSSS-EEEEEEETTEEEEEEEE-SSSSPPEEP-SS-EEEEEEEEE-SSEEEEEEEEET-SEEEETTEEEE--GGGTEEEEEEEEESSPPBSTT-GGG-B-----S-EEEEEEE--GGGB-TTHHHHHTT--B---